Protein 3LSG (pdb70)

Radius of gyration: 26.36 Å; Cα contacts (8 Å, |Δi|>4): 538; chains: 5; bounding box: 76×66×65 Å

InterPro domains:
  IPR001789 Signal transduction response regulator, receiver domain [PF00072] (5-115)
  IPR001789 Signal transduction response regulator, receiver domain [PS50110] (3-120)
  IPR001789 Signal transduction response regulator, receiver domain [SM00448] (2-116)
  IPR009057 Homedomain-like superfamily [SSF46689] (206-254)
  IPR011006 CheY-like superfamily [SSF52172] (1-132)
  IPR018060 AraC-like, DNA binding HTH domain [PF12833] (175-253)
  IPR018060 AraC-like, DNA binding HTH domain [PS01124] (155-254)
  IPR018060 AraC-like, DNA binding HTH domain [SM00342] (169-252)
  IPR020449 Transcription regulator HTH, AraC- type, HTH domain [PR00032] (221-236)
  IPR020449 Transcription regulator HTH, AraC- type, HTH domain [PR00032] (236-252)
  IPR051552 Hexose Phosphate Transport Regulator [PTHR42713] (1-166)

Solvent-accessible surface area: 26221 Å² total

Foldseek 3Di:
DVVLVVLVVCLVVPQLALPDDLCVSCVVVVHDSVVCQCCCVVVVDGPVVVSLVVLVQLLVCLAPHPDDLCRSCNRRRHNDSVVVQVSVCVVVVDGSVVSND/DVVVVVLVVVLVVDLQALPDDLCNSCVVVVHHSVVCQVCCVVVVDGPVVVSLVVLVQLLVPLAPHPDDQQVSCNRRRHDGSVVVQVSVCVVPVDGSVVSND/DVLVVVVVVLVVPQLALPDDLCVVCVVVVHHSVVSQVCCVVVVDGPVVVSVVQLVQLLVCLQPHPDDQQRSCNRRNHPGSVCVQVVCCVVVVDGSVRSND/DVVLVVLVVVLVVPLLALPDDLCVSCVVVVHDSVVCQVCCVSVVDGPVVVSLVVLVQLVVCVPPHDDDQQRSCNRRRHPGSVVVVVVVVVVVD/DVVVVVLVVVLVVPQLALPDDLVNSQVVVVHDSVVVQCCCVVVVDGPVVVSLVQLVQLVVCVVPHPDDLVRSCNRRRHDDSVVVVVSVCVVPPDD

CATH classification: 1.10.10.60 (+1 more: 1.10.10.60)

Nearest PDB structures (foldseek):
  3lsg-assembly2_D  TM=1.011E+00  e=1.459E-13  Fusobacterium nucleatum subsp. nucleatum
  3lsg-assembly1_A  TM=9.897E-01  e=1.342E-12  Fusobacterium nucleatum subsp. nucleatum
  3lsg-assembly3_E  TM=9.883E-01  e=1.924E-12  Fusobacterium nucleatum subsp. nucleatum
  3mkl-assembly1_A  TM=8.148E-01  e=8.053E-04  Escherichia coli K-12
  3mkl-assembly2_B  TM=8.348E-01  e=9.641E-04  Escherichia coli K-12

Organism: Fusobacterium nucleatum subsp. nucleatum (strain ATCC 25586 / DSM 15643 / BCRC 10681 / CIP 101130 / JCM 8532 / KCTC 2640 / LMG 13131 / VPI 4355) (NCBI:txid190304)

Structure (mmCIF, N/CA/C/O backbone):
data_3LSG
#
_entry.id   3LSG
#
_cell.length_a   66.224
_cell.length_b   66.224
_cell.length_c   245.401
_cell.angle_alpha   90.00
_cell.angle_beta   90.00
_cell.angle_gamma   120.00
#
_symmetry.space_group_name_H-M   'P 31 2 1'
#
loop_
_entity.id
_entity.type
_entity.pdbx_description
1 polymer 'Two-component response regulator yesN'
2 non-polymer 'PHOSPHATE ION'
3 water water
#
loop_
_atom_site.group_PDB
_atom_site.id
_atom_site.type_symbol
_atom_site.label_atom_id
_atom_site.label_alt_id
_atom_site.label_comp_id
_atom_site.label_asym_id
_atom_site.label_entity_id
_atom_site.label_seq_id
_atom_site.pdbx_PDB_ins_code
_atom_site.Cartn_x
_atom_site.Cartn_y
_atom_site.Cartn_z
_atom_site.occupancy
_atom_site.B_iso_or_equiv
_atom_site.auth_seq_id
_atom_site.auth_comp_id
_atom_site.auth_asym_id
_atom_site.auth_atom_id
_atom_site.pdbx_PDB_model_num
ATOM 1 N N . SER A 1 1 ? 1.156 47.197 -16.938 1.00 103.60 151 SER A N 1
ATOM 2 C CA . SER A 1 1 ? 0.592 48.293 -16.158 1.00 100.05 151 SER A CA 1
ATOM 3 C C . SER A 1 1 ? 1.578 48.782 -15.108 1.00 99.16 151 SER A C 1
ATOM 4 O O . SER A 1 1 ? 1.945 48.034 -14.195 1.00 101.47 151 SER A O 1
ATOM 7 N N . ASN A 1 2 ? 2.004 50.034 -15.239 1.00 92.70 152 ASN A N 1
ATOM 8 C CA . ASN A 1 2 ? 2.866 50.647 -14.240 1.00 84.02 152 ASN A CA 1
ATOM 9 C C . ASN A 1 2 ? 2.153 50.844 -12.903 1.00 71.84 152 ASN A C 1
ATOM 10 O O . ASN A 1 2 ? 2.752 50.664 -11.839 1.00 74.16 152 ASN A O 1
ATOM 15 N N . ALA A 1 3 ? 0.875 51.213 -12.952 1.00 55.44 153 ALA A N 1
ATOM 16 C CA . ALA A 1 3 ? 0.136 51.463 -11.723 1.00 46.19 153 ALA A CA 1
ATOM 17 C C . ALA A 1 3 ? -0.114 50.161 -10.959 1.00 43.90 153 ALA A C 1
ATOM 18 O O . ALA A 1 3 ? -0.178 50.149 -9.728 1.00 45.72 153 ALA A O 1
ATOM 20 N N . LYS A 1 4 ? -0.242 49.061 -11.691 1.00 42.83 154 LYS A N 1
ATOM 21 C CA . LYS A 1 4 ? -0.387 47.761 -11.051 1.00 45.79 154 LYS A CA 1
ATOM 22 C C . LYS A 1 4 ? 0.920 47.372 -10.359 1.00 41.42 154 LYS A C 1
ATOM 23 O O . LYS A 1 4 ? 0.911 46.813 -9.267 1.00 38.21 154 LYS A O 1
ATOM 29 N N . GLU A 1 5 ? 2.046 47.695 -10.989 1.00 43.70 155 GLU A N 1
ATOM 30 C CA . GLU A 1 5 ? 3.351 47.335 -10.447 1.00 45.40 155 GLU A CA 1
ATOM 31 C C . GLU A 1 5 ? 3.719 48.202 -9.242 1.00 42.26 155 GLU A C 1
ATOM 32 O O . GLU A 1 5 ? 4.377 47.743 -8.304 1.00 37.14 155 GLU A O 1
ATOM 38 N N . LEU A 1 6 ? 3.276 49.454 -9.263 1.00 42.89 156 LEU A N 1
ATOM 39 C CA . LEU A 1 6 ? 3.416 50.333 -8.112 1.00 39.39 156 LEU A CA 1
ATOM 40 C C . LEU A 1 6 ? 2.700 49.732 -6.907 1.00 34.57 156 LEU A C 1
ATOM 41 O O . LEU A 1 6 ? 3.268 49.635 -5.816 1.00 39.63 156 LEU A O 1
ATOM 46 N N . ILE A 1 7 ? 1.442 49.350 -7.109 1.00 36.92 157 ILE A N 1
ATOM 47 C CA . ILE A 1 7 ? 0.640 48.708 -6.069 1.00 28.55 157 ILE A CA 1
ATOM 48 C C . ILE A 1 7 ? 1.287 47.418 -5.574 1.00 28.88 157 ILE A C 1
ATOM 49 O O . ILE A 1 7 ? 1.342 47.161 -4.373 1.00 33.81 157 ILE A O 1
ATOM 54 N N . GLN A 1 8 ? 1.782 46.609 -6.500 1.00 28.57 158 GLN A N 1
ATOM 55 C CA . GLN A 1 8 ? 2.488 45.382 -6.133 1.00 29.22 158 GLN A CA 1
ATOM 56 C C . GLN A 1 8 ? 3.680 45.650 -5.240 1.00 28.64 158 GLN A C 1
ATOM 57 O O . GLN A 1 8 ? 3.898 44.943 -4.260 1.00 27.79 158 GLN A O 1
ATOM 63 N N . ASN A 1 9 ? 4.447 46.684 -5.575 1.00 33.55 159 ASN A N 1
ATOM 64 C CA . ASN A 1 9 ? 5.654 47.015 -4.825 1.00 31.43 159 ASN A CA 1
ATOM 65 C C . ASN A 1 9 ? 5.351 47.482 -3.412 1.00 31.54 159 ASN A C 1
ATOM 66 O O . ASN A 1 9 ? 6.021 47.094 -2.462 1.00 35.47 159 ASN A O 1
ATOM 71 N N . ILE A 1 10 ? 4.358 48.350 -3.284 1.00 32.14 160 ILE A N 1
ATOM 72 C CA . ILE A 1 10 ? 3.970 48.847 -1.977 1.00 29.74 160 ILE A CA 1
ATOM 73 C C . ILE A 1 10 ? 3.573 47.673 -1.099 1.00 28.11 160 ILE A C 1
ATOM 74 O O . ILE A 1 10 ? 3.988 47.576 0.056 1.00 32.02 160 ILE A O 1
ATOM 79 N N . ILE A 1 11 ? 2.760 46.778 -1.644 1.00 23.58 161 ILE A N 1
ATOM 80 C CA . ILE A 1 11 ? 2.311 45.636 -0.864 1.00 22.28 161 ILE A CA 1
ATOM 81 C C . ILE A 1 11 ? 3.480 44.708 -0.491 1.00 22.85 161 ILE A C 1
ATOM 82 O O . ILE A 1 11 ? 3.538 44.196 0.621 1.00 28.22 161 ILE A O 1
ATOM 87 N N . GLU A 1 12 ? 4.425 44.523 -1.406 1.00 30.80 162 GLU A N 1
ATOM 88 C CA . GLU A 1 12 ? 5.573 43.668 -1.121 1.00 34.51 162 GLU A CA 1
ATOM 89 C C . GLU A 1 12 ? 6.406 44.224 0.036 1.00 38.36 162 GLU A C 1
ATOM 90 O O . GLU A 1 12 ? 6.939 43.478 0.873 1.00 30.32 162 GLU A O 1
ATOM 96 N N . GLU A 1 13 ? 6.501 45.546 0.079 1.00 31.68 163 GLU A N 1
ATOM 97 C CA . GLU A 1 13 ? 7.269 46.240 1.094 1.00 37.78 163 GLU A CA 1
ATOM 98 C C . GLU A 1 13 ? 6.506 46.273 2.411 1.00 38.92 163 GLU A C 1
ATOM 99 O O . GLU A 1 13 ? 7.104 46.287 3.484 1.00 46.31 163 GLU A O 1
ATOM 105 N N . SER A 1 14 ? 5.179 46.254 2.331 1.00 29.39 164 SER A N 1
ATOM 106 C CA . SER A 1 14 ? 4.363 46.595 3.491 1.00 28.36 164 SER A CA 1
ATOM 107 C C . SER A 1 14 ? 3.632 45.445 4.165 1.00 23.73 164 SER A C 1
ATOM 108 O O . SER A 1 14 ? 3.115 45.610 5.281 1.00 22.67 164 SER A O 1
ATOM 111 N N . TYR A 1 15 ? 3.556 44.287 3.515 1.00 26.04 165 TYR A N 1
ATOM 112 C CA . TYR A 1 15 ? 2.657 43.241 4.026 1.00 25.15 165 TYR A CA 1
ATOM 113 C C . TYR A 1 15 ? 3.072 42.702 5.391 1.00 24.71 165 TYR A C 1
ATOM 114 O O . TYR A 1 15 ? 2.244 42.169 6.120 1.00 31.39 165 TYR A O 1
ATOM 123 N N . THR A 1 16 ? 4.341 42.859 5.753 1.00 17.82 166 THR A N 1
ATOM 124 C CA . THR A 1 16 ? 4.808 42.396 7.065 1.00 28.32 166 THR A CA 1
ATOM 125 C C . THR A 1 16 ? 4.411 43.360 8.183 1.00 31.26 166 THR A C 1
ATOM 126 O O . THR A 1 16 ? 4.638 43.076 9.360 1.00 31.06 166 THR A O 1
ATOM 130 N N . ASP A 1 17 ? 3.838 44.505 7.810 1.00 29.20 167 ASP A N 1
ATOM 131 C CA . ASP A 1 17 ? 3.369 45.508 8.777 1.00 27.60 167 ASP A CA 1
ATOM 132 C C . ASP A 1 17 ? 1.921 45.229 9.175 1.00 29.41 167 ASP A C 1
ATOM 133 O O . ASP A 1 17 ? 1.016 45.285 8.345 1.00 29.77 167 ASP A O 1
ATOM 138 N N . SER A 1 18 ? 1.705 44.924 10.448 1.00 27.54 168 SER A N 1
ATOM 139 C CA . SER A 1 18 ? 0.379 44.573 10.918 1.00 30.44 168 SER A CA 1
ATOM 140 C C . SER A 1 18 ? -0.579 45.754 10.815 1.00 32.78 168 SER A C 1
ATOM 141 O O . SER A 1 18 ? -1.785 45.559 10.869 1.00 31.59 168 SER A O 1
ATOM 144 N N . GLN A 1 19 ? -0.048 46.972 10.671 1.00 26.02 169 GLN A N 1
ATOM 145 C CA . GLN A 1 19 ? -0.907 48.157 10.558 1.00 33.78 169 GLN A CA 1
ATOM 146 C C . GLN A 1 19 ? -1.242 48.524 9.094 1.00 33.42 169 GLN A C 1
ATOM 147 O O . GLN A 1 19 ? -1.942 49.497 8.839 1.00 29.76 169 GLN A O 1
ATOM 153 N N . PHE A 1 20 ? -0.752 47.730 8.145 1.00 29.40 170 PHE A N 1
ATOM 154 C CA . PHE A 1 20 ? -0.981 47.973 6.723 1.00 30.15 170 PHE A CA 1
ATOM 155 C C . PHE A 1 20 ? -2.375 47.516 6.302 1.00 30.67 170 PHE A C 1
ATOM 156 O O . PHE A 1 20 ? -2.696 46.346 6.414 1.00 31.73 170 PHE A O 1
ATOM 164 N N . THR A 1 21 ? -3.196 48.462 5.837 1.00 25.82 171 THR A N 1
ATOM 165 C CA . THR A 1 21 ? -4.580 48.213 5.475 1.00 24.66 171 THR A CA 1
ATOM 166 C C . THR A 1 21 ? -4.898 48.840 4.120 1.00 25.50 171 THR A C 1
ATOM 167 O O . THR A 1 21 ? -4.057 49.505 3.507 1.00 23.30 171 THR A O 1
ATOM 171 N N . LEU A 1 22 ? -6.127 48.626 3.666 1.00 18.68 172 LEU A N 1
ATOM 172 C CA . LEU A 1 22 ? -6.620 49.236 2.432 1.00 20.71 172 LEU A CA 1
ATOM 173 C C . LEU A 1 22 ? -6.463 50.751 2.493 1.00 22.15 172 LEU A C 1
ATOM 174 O O . LEU A 1 22 ? -6.033 51.372 1.525 1.00 19.33 172 LEU A O 1
ATOM 179 N N . SER A 1 23 ? -6.782 51.328 3.649 1.00 23.39 173 SER A N 1
ATOM 180 C CA . SER A 1 23 ? -6.703 52.778 3.858 1.00 25.82 173 SER A CA 1
ATOM 181 C C . SER A 1 23 ? -5.276 53.350 3.785 1.00 23.61 173 SER A C 1
ATOM 182 O O . SER A 1 23 ? -5.056 54.457 3.284 1.00 23.52 173 SER A O 1
ATOM 185 N N . VAL A 1 24 ? -4.309 52.597 4.289 1.00 22.13 174 VAL A N 1
ATOM 186 C CA . VAL A 1 24 ? -2.912 53.008 4.212 1.00 23.07 174 VAL A CA 1
ATOM 187 C C . VAL A 1 24 ? -2.475 52.997 2.746 1.00 20.88 174 VAL A C 1
ATOM 188 O O . VAL A 1 24 ? -1.828 53.934 2.272 1.00 21.59 174 VAL A O 1
ATOM 192 N N . LEU A 1 25 ? -2.836 51.939 2.020 1.00 19.44 175 LEU A N 1
ATOM 193 C CA . LEU A 1 25 ? -2.530 51.880 0.591 1.00 23.46 175 LEU A CA 1
ATOM 194 C C . LEU A 1 25 ? -3.183 53.035 -0.179 1.00 25.74 175 LEU A C 1
ATOM 195 O O . LEU A 1 25 ? -2.546 53.716 -0.983 1.00 22.81 175 LEU A O 1
ATOM 200 N N . SER A 1 26 ? -4.459 53.265 0.070 1.00 19.62 176 SER A N 1
ATOM 201 C CA . SER A 1 26 ? -5.177 54.245 -0.729 1.00 21.05 176 SER A CA 1
ATOM 202 C C . SER A 1 26 ? -4.554 55.627 -0.512 1.00 25.54 176 SER A C 1
ATOM 203 O O . SER A 1 26 ? -4.397 56.413 -1.455 1.00 22.89 176 SER A O 1
ATOM 206 N N . GLU A 1 27 ? -4.155 55.898 0.725 1.00 25.40 177 GLU A N 1
ATOM 207 C CA . GLU A 1 27 ? -3.521 57.171 1.082 1.00 27.26 177 GLU A CA 1
ATOM 208 C C . GLU A 1 27 ? -2.195 57.329 0.352 1.00 30.31 177 GLU A C 1
ATOM 209 O O . GLU A 1 27 ? -1.847 58.415 -0.111 1.00 27.17 177 GLU A O 1
ATOM 215 N N . LYS A 1 28 ? -1.460 56.230 0.233 1.00 26.89 178 LYS A N 1
ATOM 216 C CA . LYS A 1 28 ? -0.201 56.252 -0.493 1.00 30.32 178 LYS A CA 1
ATOM 217 C C . LYS A 1 28 ? -0.430 56.543 -1.967 1.00 27.16 178 LYS A C 1
ATOM 218 O O . LYS A 1 28 ? 0.443 57.064 -2.641 1.00 31.02 178 LYS A O 1
ATOM 224 N N . LEU A 1 29 ? -1.596 56.176 -2.478 1.00 28.99 179 LEU A N 1
ATOM 225 C CA . LEU A 1 29 ? -1.867 56.341 -3.905 1.00 29.07 179 LEU A CA 1
ATOM 226 C C . LEU A 1 29 ? -2.675 57.592 -4.213 1.00 27.93 179 LEU A C 1
ATOM 227 O O . LEU A 1 29 ? -3.016 57.837 -5.371 1.00 35.20 179 LEU A O 1
ATOM 232 N N . ASP A 1 30 ? -2.978 58.384 -3.187 1.00 27.73 180 ASP A N 1
ATOM 233 C CA . ASP A 1 30 ? -3.833 59.575 -3.342 1.00 25.76 180 ASP A CA 1
ATOM 234 C C . ASP A 1 30 ? -5.257 59.230 -3.794 1.00 26.50 180 ASP A C 1
ATOM 235 O O . ASP A 1 30 ? -5.896 60.000 -4.514 1.00 27.21 180 ASP A O 1
ATOM 240 N N . LEU A 1 31 ? -5.752 58.081 -3.354 1.00 22.10 181 LEU A N 1
ATOM 241 C CA . LEU A 1 31 ? -7.093 57.626 -3.728 1.00 23.91 181 LEU A CA 1
ATOM 242 C C . LEU A 1 31 ? -7.955 57.418 -2.490 1.00 19.38 181 LEU A C 1
ATOM 243 O O . LEU A 1 31 ? -7.445 57.215 -1.401 1.00 22.02 181 LEU A O 1
ATOM 248 N N . SER A 1 32 ? -9.266 57.449 -2.661 1.00 26.41 182 SER A N 1
ATOM 249 C CA . SER A 1 32 ? -10.156 56.981 -1.608 1.00 23.80 182 SER A CA 1
ATOM 250 C C . SER A 1 32 ? -10.119 55.447 -1.530 1.00 22.45 182 SER A C 1
ATOM 251 O O . SER A 1 32 ? -9.868 54.767 -2.516 1.00 20.22 182 SER A O 1
ATOM 254 N N . SER A 1 33 ? -10.364 54.907 -0.346 1.00 18.50 183 SER A N 1
ATOM 255 C CA . SER A 1 33 ? -10.461 53.461 -0.168 1.00 25.87 183 SER A CA 1
ATOM 256 C C . SER A 1 33 ? -11.580 52.868 -1.025 1.00 20.95 183 SER A C 1
ATOM 257 O O . SER A 1 33 ? -11.431 51.781 -1.595 1.00 22.08 183 SER A O 1
ATOM 260 N N . GLY A 1 34 ? -12.692 53.590 -1.094 1.00 18.34 184 GLY A N 1
ATOM 261 C CA . GLY A 1 34 ? -13.830 53.201 -1.908 1.00 20.29 184 GLY A CA 1
ATOM 262 C C . GLY A 1 34 ? -13.478 53.007 -3.368 1.00 24.23 184 GLY A C 1
ATOM 263 O O . GLY A 1 34 ? -13.841 52.002 -3.959 1.00 21.16 184 GLY A O 1
ATOM 264 N N . TYR A 1 35 ? -12.776 53.969 -3.965 1.00 20.54 185 TYR A N 1
ATOM 265 C CA . TYR A 1 35 ? -12.341 53.791 -5.345 1.00 16.49 185 TYR A CA 1
ATOM 266 C C . TYR A 1 35 ? -11.230 52.744 -5.499 1.00 17.21 185 TYR A C 1
ATOM 267 O O . TYR A 1 35 ? -11.261 51.928 -6.424 1.00 21.32 185 TYR A O 1
ATOM 276 N N . LEU A 1 36 ? -10.239 52.759 -4.607 1.00 19.17 186 LEU A N 1
ATOM 277 C CA . LEU A 1 36 ? -9.184 51.751 -4.699 1.00 22.65 186 LEU A CA 1
ATOM 278 C C . LEU A 1 36 ? -9.760 50.336 -4.637 1.00 21.37 186 LEU A C 1
ATOM 279 O O . LEU A 1 36 ? -9.337 49.449 -5.373 1.00 22.70 186 LEU A O 1
ATOM 284 N N . SER A 1 37 ? -10.731 50.118 -3.762 1.00 20.47 187 SER A N 1
ATOM 285 C CA . SER A 1 37 ? -11.299 48.775 -3.630 1.00 23.42 187 SER A CA 1
ATOM 286 C C . SER A 1 37 ? -11.782 48.245 -4.976 1.00 20.34 187 SER A C 1
ATOM 287 O O . SER A 1 37 ? -11.484 47.112 -5.353 1.00 18.29 187 SER A O 1
ATOM 290 N N . ILE A 1 38 ? -12.543 49.077 -5.680 1.00 25.92 188 ILE A N 1
ATOM 291 C CA . ILE A 1 38 ? -13.044 48.766 -7.024 1.00 27.35 188 ILE A CA 1
ATOM 292 C C . ILE A 1 38 ? -11.925 48.627 -8.059 1.00 25.86 188 ILE A C 1
ATOM 293 O O . ILE A 1 38 ? -11.905 47.693 -8.855 1.00 25.26 188 ILE A O 1
ATOM 306 N N . PHE A 1 40 ? -8.708 48.065 -7.558 1.00 19.97 190 PHE A N 1
ATOM 307 C CA . PHE A 1 40 ? -7.846 46.932 -7.238 1.00 26.10 190 PHE A CA 1
ATOM 308 C C . PHE A 1 40 ? -8.452 45.648 -7.778 1.00 25.54 190 PHE A C 1
ATOM 309 O O . PHE A 1 40 ? -7.785 44.883 -8.470 1.00 25.21 190 PHE A O 1
ATOM 317 N N . LYS A 1 41 ? -9.714 45.414 -7.444 1.00 24.53 191 LYS A N 1
ATOM 318 C CA . LYS A 1 41 ? -10.407 44.201 -7.852 1.00 28.27 191 LYS A CA 1
ATOM 319 C C . LYS A 1 41 ? -10.491 44.122 -9.372 1.00 36.01 191 LYS A C 1
ATOM 320 O O . LYS A 1 41 ? -10.403 43.041 -9.954 1.00 36.19 191 LYS A O 1
ATOM 326 N N . LYS A 1 42 ? -10.655 45.269 -10.018 1.00 30.19 192 LYS A N 1
ATOM 327 C CA . LYS A 1 42 ? -10.627 45.290 -11.474 1.00 41.04 192 LYS A CA 1
ATOM 328 C C . LYS A 1 42 ? -9.269 44.818 -11.996 1.00 40.10 192 LYS A C 1
ATOM 329 O O . LYS A 1 42 ? -9.201 43.933 -12.844 1.00 40.66 192 LYS A O 1
ATOM 335 N N . ASN A 1 43 ? -8.191 45.384 -11.462 1.00 37.93 193 ASN A N 1
ATOM 336 C CA . ASN A 1 43 ? -6.842 45.097 -11.959 1.00 39.55 193 ASN A CA 1
ATOM 337 C C . ASN A 1 43 ? -6.223 43.744 -11.582 1.00 36.31 193 ASN A C 1
ATOM 338 O O . ASN A 1 43 ? -5.482 43.161 -12.365 1.00 41.33 193 ASN A O 1
ATOM 343 N N . PHE A 1 44 ? -6.509 43.269 -10.378 1.00 33.45 194 PHE A N 1
ATOM 344 C CA . PHE A 1 44 ? -5.882 42.063 -9.854 1.00 33.71 194 PHE A CA 1
ATOM 345 C C . PHE A 1 44 ? -6.815 40.855 -9.898 1.00 34.42 194 PHE A C 1
ATOM 346 O O . PHE A 1 44 ? -6.368 39.711 -9.783 1.00 32.91 194 PHE A O 1
ATOM 354 N N . GLY A 1 45 ? -8.109 41.117 -10.035 1.00 33.56 195 GLY A N 1
ATOM 355 C CA . GLY A 1 45 ? -9.089 40.057 -10.161 1.00 36.58 195 GLY A CA 1
ATOM 356 C C . GLY A 1 45 ? -9.660 39.552 -8.850 1.00 35.79 195 GLY A C 1
ATOM 357 O O . GLY A 1 45 ? -10.621 38.784 -8.840 1.00 38.27 195 GLY A O 1
ATOM 358 N N . ILE A 1 46 ? -9.065 39.972 -7.742 1.00 30.15 196 ILE A N 1
ATOM 359 C CA . ILE A 1 46 ? -9.547 39.597 -6.426 1.00 26.79 196 ILE A CA 1
ATOM 360 C C . ILE A 1 46 ? -9.436 40.837 -5.558 1.00 26.16 196 ILE A C 1
ATOM 361 O O . ILE A 1 46 ? -8.712 41.760 -5.905 1.00 28.66 196 ILE A O 1
ATOM 366 N N . PRO A 1 47 ? -10.162 40.862 -4.436 1.00 23.88 197 PRO A N 1
ATOM 367 C CA . PRO A 1 47 ? -10.176 42.005 -3.516 1.00 22.30 197 PRO A CA 1
ATOM 368 C C . PRO A 1 47 ? -8.801 42.275 -2.910 1.00 23.50 197 PRO A C 1
ATOM 369 O O . PRO A 1 47 ? -8.016 41.340 -2.719 1.00 22.66 197 PRO A O 1
ATOM 373 N N . PHE A 1 48 ? -8.518 43.539 -2.602 1.00 19.14 198 PHE A N 1
ATOM 374 C CA . PHE A 1 48 ? -7.251 43.884 -1.954 1.00 21.03 198 PHE A CA 1
ATOM 375 C C . PHE A 1 48 ? -6.965 43.015 -0.727 1.00 20.50 198 PHE A C 1
ATOM 376 O O . PHE A 1 48 ? -5.856 42.517 -0.563 1.00 20.89 198 PHE A O 1
ATOM 384 N N . GLN A 1 49 ? -7.969 42.830 0.130 1.00 19.56 199 GLN A N 1
ATOM 385 C CA . GLN A 1 49 ? -7.780 42.063 1.360 1.00 21.20 199 GLN A CA 1
ATOM 386 C C . GLN A 1 49 ? -7.340 40.613 1.100 1.00 21.10 199 GLN A C 1
ATOM 387 O O . GLN A 1 49 ? -6.555 40.058 1.860 1.00 20.90 199 GLN A O 1
ATOM 393 N N . ASP A 1 50 ? -7.881 39.995 0.051 1.00 20.76 200 ASP A N 1
ATOM 394 C CA . ASP A 1 50 ? -7.546 38.613 -0.296 1.00 21.37 200 ASP A CA 1
ATOM 395 C C . ASP A 1 50 ? -6.123 38.547 -0.852 1.00 23.57 200 ASP A C 1
ATOM 396 O O . ASP A 1 50 ? -5.389 37.601 -0.604 1.00 20.38 200 ASP A O 1
ATOM 401 N N . TYR A 1 51 ? -5.753 39.551 -1.642 1.00 20.76 201 TYR A N 1
ATOM 402 C CA . TYR A 1 51 ? -4.404 39.615 -2.181 1.00 18.37 201 TYR A CA 1
ATOM 403 C C . TYR A 1 51 ? -3.406 39.789 -1.038 1.00 19.28 201 TYR A C 1
ATOM 404 O O . TYR A 1 51 ? -2.342 39.166 -1.017 1.00 22.38 201 TYR A O 1
ATOM 413 N N . LEU A 1 52 ? -3.748 40.644 -0.084 1.00 19.86 202 LEU A N 1
ATOM 414 C CA . LEU A 1 52 ? -2.853 40.885 1.037 1.00 21.31 202 LEU A CA 1
ATOM 415 C C . LEU A 1 52 ? -2.720 39.604 1.874 1.00 18.30 202 LEU A C 1
ATOM 416 O O . LEU A 1 52 ? -1.623 39.209 2.245 1.00 21.67 202 LEU A O 1
ATOM 421 N N . LEU A 1 53 ? -3.847 38.957 2.143 1.00 15.73 203 LEU A N 1
ATOM 422 C CA . LEU A 1 53 ? -3.844 37.692 2.863 1.00 14.59 203 LEU A CA 1
ATOM 423 C C . LEU A 1 53 ? -2.963 36.659 2.148 1.00 17.15 203 LEU A C 1
ATOM 424 O O . LEU A 1 53 ? -2.131 36.005 2.765 1.00 17.36 203 LEU A O 1
ATOM 429 N N . GLN A 1 54 ? -3.110 36.553 0.833 1.00 19.89 204 GLN A N 1
ATOM 430 C CA . GLN A 1 54 ? -2.299 35.594 0.078 1.00 23.10 204 GLN A CA 1
ATOM 431 C C . GLN A 1 54 ? -0.792 35.838 0.208 1.00 22.47 204 GLN A C 1
ATOM 432 O O . GLN A 1 54 ? -0.028 34.900 0.368 1.00 21.04 204 GLN A O 1
ATOM 438 N N . LYS A 1 55 ? -0.360 37.094 0.138 1.00 21.96 205 LYS A N 1
ATOM 439 C CA . LYS A 1 55 ? 1.062 37.383 0.314 1.00 26.21 205 LYS A CA 1
ATOM 440 C C . LYS A 1 55 ? 1.566 36.930 1.690 1.00 23.73 205 LYS A C 1
ATOM 441 O O . LYS A 1 55 ? 2.656 36.370 1.816 1.00 20.56 205 LYS A O 1
ATOM 447 N N . ARG A 1 56 ? 0.773 37.185 2.719 1.00 22.44 206 ARG A N 1
ATOM 448 C CA . ARG A 1 56 ? 1.127 36.788 4.073 1.00 20.05 206 ARG A CA 1
ATOM 449 C C . ARG A 1 56 ? 1.150 35.263 4.283 1.00 16.47 206 ARG A C 1
ATOM 450 O O . ARG A 1 56 ? 2.048 34.748 4.948 1.00 16.06 206 ARG A O 1
ATOM 466 N N . GLU A 1 58 ? 1.618 32.970 1.900 1.00 18.86 208 GLU A N 1
ATOM 467 C CA . GLU A 1 58 ? 2.732 32.435 1.144 1.00 20.16 208 GLU A CA 1
ATOM 468 C C . GLU A 1 58 ? 4.043 32.610 1.905 1.00 23.98 208 GLU A C 1
ATOM 469 O O . GLU A 1 58 ? 4.864 31.701 1.929 1.00 23.92 208 GLU A O 1
ATOM 475 N N . LYS A 1 59 ? 4.219 33.756 2.559 1.00 19.73 209 LYS A N 1
ATOM 476 C CA . LYS A 1 59 ? 5.402 33.975 3.383 1.00 18.34 209 LYS A CA 1
ATOM 477 C C . LYS A 1 59 ? 5.366 33.053 4.613 1.00 16.31 209 LYS A C 1
ATOM 478 O O . LYS A 1 59 ? 6.383 32.510 5.010 1.00 21.07 209 LYS A O 1
ATOM 484 N N . ALA A 1 60 ? 4.184 32.843 5.186 1.00 18.62 210 ALA A N 1
ATOM 485 C CA . ALA A 1 60 ? 4.060 31.959 6.338 1.00 19.96 210 ALA A CA 1
ATOM 486 C C . ALA A 1 60 ? 4.501 30.554 5.945 1.00 22.93 210 ALA A C 1
ATOM 487 O O . ALA A 1 60 ? 5.265 29.901 6.659 1.00 21.38 210 ALA A O 1
ATOM 489 N N . LYS A 1 61 ? 4.017 30.100 4.793 1.00 24.69 211 LYS A N 1
ATOM 490 C CA . LYS A 1 61 ? 4.416 28.811 4.239 1.00 21.76 211 LYS A CA 1
ATOM 491 C C . LYS A 1 61 ? 5.934 28.694 4.147 1.00 19.59 211 LYS A C 1
ATOM 492 O O . LYS A 1 61 ? 6.528 27.718 4.596 1.00 21.00 211 LYS A O 1
ATOM 498 N N . LEU A 1 62 ? 6.558 29.707 3.567 1.00 23.24 212 LEU A N 1
ATOM 499 C CA . LEU A 1 62 ? 8.003 29.727 3.396 1.00 25.45 212 LEU A CA 1
ATOM 500 C C . LEU A 1 62 ? 8.727 29.578 4.739 1.00 24.63 212 LEU A C 1
ATOM 501 O O . LEU A 1 62 ? 9.621 28.746 4.888 1.00 24.70 212 LEU A O 1
ATOM 506 N N . LEU A 1 63 ? 8.333 30.370 5.721 1.00 17.06 213 LEU A N 1
ATOM 507 C CA . LEU A 1 63 ? 8.976 30.311 7.032 1.00 24.30 213 LEU A CA 1
ATOM 508 C C . LEU A 1 63 ? 8.766 28.970 7.745 1.00 23.51 213 LEU A C 1
ATOM 509 O O . LEU A 1 63 ? 9.681 28.438 8.384 1.00 22.93 213 LEU A O 1
ATOM 514 N N . LEU A 1 64 ? 7.557 28.428 7.654 1.00 22.10 214 LEU A N 1
ATOM 515 C CA . LEU A 1 64 ? 7.281 27.124 8.250 1.00 23.58 214 LEU A CA 1
ATOM 516 C C . LEU A 1 64 ? 8.191 26.023 7.711 1.00 23.32 214 LEU A C 1
ATOM 517 O O . LEU A 1 64 ? 8.640 25.175 8.459 1.00 25.10 214 LEU A O 1
ATOM 522 N N . LEU A 1 65 ? 8.460 26.051 6.413 1.00 23.93 215 LEU A N 1
ATOM 523 C CA . LEU A 1 65 ? 9.229 24.994 5.768 1.00 26.96 215 LEU A CA 1
ATOM 524 C C . LEU A 1 65 ? 10.734 25.216 5.848 1.00 30.80 215 LEU A C 1
ATOM 525 O O . LEU A 1 65 ? 11.510 24.273 5.700 1.00 33.43 215 LEU A O 1
ATOM 530 N N . THR A 1 66 ? 11.158 26.452 6.090 1.00 25.97 216 THR A N 1
ATOM 531 C CA . THR A 1 66 ? 12.584 26.748 6.026 1.00 24.61 216 THR A CA 1
ATOM 532 C C . THR A 1 66 ? 13.200 27.122 7.370 1.00 28.80 216 THR A C 1
ATOM 533 O O . THR A 1 66 ? 14.416 27.266 7.470 1.00 32.11 216 THR A O 1
ATOM 537 N N . THR A 1 67 ? 12.371 27.281 8.397 1.00 27.43 217 THR A N 1
ATOM 538 C CA . THR A 1 67 ? 12.876 27.676 9.711 1.00 29.91 217 THR A CA 1
ATOM 539 C C . THR A 1 67 ? 12.267 26.851 10.833 1.00 30.13 217 THR A C 1
ATOM 540 O O . THR A 1 67 ? 11.386 26.020 10.605 1.00 27.79 217 THR A O 1
ATOM 544 N N . GLU A 1 68 ? 12.734 27.117 12.051 1.00 23.05 218 GLU A N 1
ATOM 545 C CA . GLU A 1 68 ? 12.203 26.499 13.262 1.00 32.37 218 GLU A CA 1
ATOM 546 C C . GLU A 1 68 ? 11.443 27.523 14.101 1.00 29.14 218 GLU A C 1
ATOM 547 O O . GLU A 1 68 ? 11.148 27.286 15.273 1.00 26.59 218 GLU A O 1
ATOM 553 N N . LEU A 1 69 ? 11.121 28.659 13.491 1.00 28.46 219 LEU A N 1
ATOM 554 C CA . LEU A 1 69 ? 10.343 29.696 14.165 1.00 28.51 219 LEU A CA 1
ATOM 555 C C . LEU A 1 69 ? 9.027 29.162 14.738 1.00 27.67 219 LEU A C 1
ATOM 556 O O . LEU A 1 69 ? 8.352 28.348 14.107 1.00 21.13 219 LEU A O 1
ATOM 561 N N . LYS A 1 70 ? 8.660 29.640 15.926 1.00 26.36 220 LYS A N 1
ATOM 562 C CA . LYS A 1 70 ? 7.354 29.338 16.522 1.00 19.89 220 LYS A CA 1
ATOM 563 C C . LYS A 1 70 ? 6.236 30.092 15.800 1.00 25.49 220 LYS A C 1
ATOM 564 O O . LYS A 1 70 ? 6.482 31.087 15.106 1.00 23.68 220 LYS A O 1
ATOM 570 N N . ASN A 1 71 ? 5.003 29.621 15.958 1.00 19.33 221 ASN A N 1
ATOM 571 C CA . ASN A 1 71 ? 3.860 30.292 15.333 1.00 18.21 221 ASN A CA 1
ATOM 572 C C . ASN A 1 71 ? 3.781 31.767 15.702 1.00 18.04 221 ASN A C 1
ATOM 573 O O . ASN A 1 71 ? 3.514 32.590 14.845 1.00 21.79 221 ASN A O 1
ATOM 578 N N . TYR A 1 72 ? 4.013 32.105 16.974 1.00 19.21 222 TYR A N 1
ATOM 579 C CA . TYR A 1 72 ? 3.907 33.501 17.381 1.00 23.95 222 TYR A CA 1
ATOM 580 C C . TYR A 1 72 ? 4.965 34.350 16.672 1.00 22.52 222 TYR A C 1
ATOM 581 O O . TYR A 1 72 ? 4.751 35.538 16.453 1.00 21.89 222 TYR A O 1
ATOM 590 N N . GLU A 1 73 ? 6.081 33.737 16.285 1.00 18.82 223 GLU A N 1
ATOM 591 C CA . GLU A 1 73 ? 7.134 34.467 15.567 1.00 22.00 223 GLU A CA 1
ATOM 592 C C . GLU A 1 73 ? 6.786 34.640 14.095 1.00 24.32 223 GLU A C 1
ATOM 593 O O . GLU A 1 73 ? 6.940 35.714 13.529 1.00 20.41 223 GLU A O 1
ATOM 599 N N . ILE A 1 74 ? 6.339 33.564 13.473 1.00 22.11 224 ILE A N 1
ATOM 600 C CA . ILE A 1 74 ? 5.881 33.634 12.097 1.00 23.98 224 ILE A CA 1
ATOM 601 C C . ILE A 1 74 ? 4.708 34.602 11.959 1.00 23.90 224 ILE A C 1
ATOM 602 O O . ILE A 1 74 ? 4.692 35.410 11.040 1.00 20.22 224 ILE A O 1
ATOM 607 N N . ALA A 1 75 ? 3.743 34.539 12.875 1.00 21.90 225 ALA A N 1
ATOM 608 C CA . ALA A 1 75 ? 2.615 35.476 12.848 1.00 19.39 225 ALA A CA 1
ATOM 609 C C . ALA A 1 75 ? 3.138 36.906 12.810 1.00 22.00 225 ALA A C 1
ATOM 610 O O . ALA A 1 75 ? 2.737 37.712 11.974 1.00 21.18 225 ALA A O 1
ATOM 612 N N . GLU A 1 76 ? 4.058 37.217 13.711 1.00 28.64 226 GLU A N 1
ATOM 613 C CA . GLU A 1 76 ? 4.615 38.562 13.787 1.00 30.04 226 GLU A CA 1
ATOM 614 C C . GLU A 1 76 ? 5.305 38.953 12.481 1.00 27.32 226 GLU A C 1
ATOM 615 O O . GLU A 1 76 ? 5.194 40.077 12.015 1.00 28.16 226 GLU A O 1
ATOM 621 N N . GLN A 1 77 ? 6.010 38.007 11.886 1.00 22.39 227 GLN A N 1
ATOM 622 C CA . GLN A 1 77 ? 6.795 38.301 10.695 1.00 26.61 227 GLN A CA 1
ATOM 623 C C . GLN A 1 77 ? 5.963 38.416 9.421 1.00 22.07 227 GLN A C 1
ATOM 624 O O . GLN A 1 77 ? 6.462 38.866 8.393 1.00 30.17 227 GLN A O 1
ATOM 630 N N . VAL A 1 78 ? 4.702 38.007 9.476 1.00 20.76 228 VAL A N 1
ATOM 631 C CA . VAL A 1 78 ? 3.838 38.147 8.296 1.00 23.96 228 VAL A CA 1
ATOM 632 C C . VAL A 1 78 ? 2.692 39.119 8.544 1.00 26.42 228 VAL A C 1
ATOM 633 O O . VAL A 1 78 ? 1.682 39.104 7.844 1.00 27.87 228 VAL A O 1
ATOM 637 N N . GLY A 1 79 ? 2.855 39.974 9.549 1.00 25.62 229 GLY A N 1
ATOM 638 C CA . GLY A 1 79 ? 1.909 41.054 9.752 1.00 23.65 229 GLY A CA 1
ATOM 639 C C . GLY A 1 79 ? 0.711 40.766 10.646 1.00 23.91 229 GLY A C 1
ATOM 640 O O . GLY A 1 79 ? -0.262 41.506 10.590 1.00 24.38 229 GLY A O 1
ATOM 641 N N . PHE A 1 80 ? 0.778 39.720 11.471 1.00 19.64 230 PHE A N 1
ATOM 642 C CA . PHE A 1 80 ? -0.318 39.400 12.398 1.00 19.45 230 PHE A CA 1
ATOM 643 C C . PHE A 1 80 ? 0.099 39.669 13.836 1.00 25.54 230 PHE A C 1
ATOM 644 O O . PHE A 1 80 ? 1.074 39.090 14.303 1.00 24.58 230 PHE A O 1
ATOM 652 N N . GLU A 1 81 ? -0.645 40.507 14.557 1.00 20.65 231 GLU A N 1
ATOM 653 C CA . GLU A 1 81 ? -0.309 40.724 15.957 1.00 27.22 231 GLU A CA 1
ATOM 654 C C . GLU A 1 81 ? -0.883 39.629 16.852 1.00 24.97 231 GLU A C 1
ATOM 655 O O . GLU A 1 81 ? -0.414 39.426 17.968 1.00 26.35 231 GLU A O 1
ATOM 661 N N . ASP A 1 82 ? -1.883 38.911 16.346 1.00 21.17 232 ASP A N 1
ATOM 662 C CA . ASP A 1 82 ? -2.528 37.855 17.124 1.00 21.78 232 ASP A CA 1
ATOM 663 C C . ASP A 1 82 ? -2.189 36.478 16.561 1.00 21.09 232 ASP A C 1
ATOM 664 O O . ASP A 1 82 ? -2.681 36.112 15.497 1.00 22.82 232 ASP A O 1
ATOM 669 N N . VAL A 1 83 ? -1.371 35.706 17.281 1.00 17.63 233 VAL A N 1
ATOM 670 C CA . VAL A 1 83 ? -0.968 34.378 16.795 1.00 23.19 233 VAL A CA 1
ATOM 671 C C . VAL A 1 83 ? -2.155 33.431 16.564 1.00 25.26 233 VAL A C 1
ATOM 672 O O . VAL A 1 83 ? -2.132 32.617 15.665 1.00 21.29 233 VAL A O 1
ATOM 676 N N . ASN A 1 84 ? -3.195 33.525 17.382 1.00 23.65 234 ASN A N 1
ATOM 677 C CA . ASN A 1 84 ? -4.329 32.630 17.183 1.00 26.88 234 ASN A CA 1
ATOM 678 C C . ASN A 1 84 ? -5.170 33.009 15.977 1.00 22.83 234 ASN A C 1
ATOM 679 O O . ASN A 1 84 ? -5.698 32.140 15.289 1.00 21.98 234 ASN A O 1
ATOM 684 N N . TYR A 1 85 ? -5.267 34.305 15.706 1.00 17.99 235 TYR A N 1
ATOM 685 C CA . TYR A 1 85 ? -5.952 34.765 14.506 1.00 23.35 235 TYR A CA 1
ATOM 686 C C . TYR A 1 85 ? -5.166 34.328 13.272 1.00 23.56 235 TYR A C 1
ATOM 687 O O . TYR A 1 85 ? -5.735 33.845 12.308 1.00 21.79 235 TYR A O 1
ATOM 696 N N . PHE A 1 86 ? -3.852 34.509 13.309 1.00 19.04 236 PHE A N 1
ATOM 697 C CA . PHE A 1 86 ? -2.968 33.941 12.286 1.00 19.71 236 PHE A CA 1
ATOM 698 C C . PHE A 1 86 ? -3.240 32.453 12.027 1.00 20.64 236 PHE A C 1
ATOM 699 O O . PHE A 1 86 ? -3.375 32.031 10.890 1.00 21.80 236 PHE A O 1
ATOM 707 N N . ILE A 1 87 ? -3.327 31.662 13.088 1.00 21.51 237 ILE A N 1
ATOM 708 C CA . ILE A 1 87 ? -3.588 30.232 12.933 1.00 19.25 237 ILE A CA 1
ATOM 709 C C . ILE A 1 87 ? -4.941 29.971 12.252 1.00 25.23 237 ILE A C 1
ATOM 710 O O . ILE A 1 87 ? -5.043 29.108 11.375 1.00 21.96 237 ILE A O 1
ATOM 715 N N . THR A 1 88 ? -5.972 30.733 12.629 1.00 18.68 238 THR A N 1
ATOM 716 C CA . THR A 1 88 ? -7.281 30.566 12.010 1.00 24.50 238 THR A CA 1
ATOM 717 C C . THR A 1 88 ? -7.285 30.941 10.525 1.00 25.65 238 THR A C 1
ATOM 718 O O . THR A 1 88 ? -7.955 30.279 9.727 1.00 22.16 238 THR A O 1
ATOM 722 N N . LYS A 1 89 ? -6.556 31.992 10.149 1.00 19.97 239 LYS A N 1
ATOM 723 C CA . LYS A 1 89 ? -6.496 32.370 8.736 1.00 19.91 239 LYS A CA 1
ATOM 724 C C . LYS A 1 89 ? -5.717 31.313 7.949 1.00 19.78 239 LYS A C 1
ATOM 725 O O . LYS A 1 89 ? -6.117 30.925 6.856 1.00 16.90 239 LYS A O 1
ATOM 731 N N . PHE A 1 90 ? -4.594 30.857 8.512 1.00 16.97 240 PHE A N 1
ATOM 732 C CA . PHE A 1 90 ? -3.757 29.866 7.862 1.00 19.55 240 PHE A CA 1
ATOM 733 C C . PHE A 1 90 ? -4.567 28.596 7.614 1.00 19.08 240 PHE A C 1
ATOM 734 O O . PHE A 1 90 ? -4.510 28.002 6.532 1.00 21.40 240 PHE A O 1
ATOM 742 N N . LYS A 1 91 ? -5.315 28.173 8.626 1.00 16.54 241 LYS A N 1
ATOM 743 C CA . LYS A 1 91 ? -6.091 26.954 8.508 1.00 21.70 241 LYS A CA 1
ATOM 744 C C . LYS A 1 91 ? -7.198 27.104 7.461 1.00 24.90 241 LYS A C 1
ATOM 745 O O . LYS A 1 91 ? -7.540 26.161 6.771 1.00 23.39 241 LYS A O 1
ATOM 751 N N . LYS A 1 92 ? -7.771 28.287 7.346 1.00 18.85 242 LYS A N 1
ATOM 752 C CA . LYS A 1 92 ? -8.792 28.488 6.315 1.00 19.98 242 LYS A CA 1
ATOM 753 C C . LYS A 1 92 ? -8.148 28.499 4.936 1.00 25.99 242 LYS A C 1
ATOM 754 O O . LYS A 1 92 ? -8.732 28.013 3.961 1.00 25.00 242 LYS A O 1
ATOM 760 N N . TYR A 1 93 ? -6.933 29.038 4.858 1.00 24.35 243 TYR A N 1
ATOM 761 C CA . TYR A 1 93 ? -6.243 29.156 3.574 1.00 22.17 243 TYR A CA 1
ATOM 762 C C . TYR A 1 93 ? -5.666 27.804 3.098 1.00 24.31 243 TYR A C 1
ATOM 763 O O . TYR A 1 93 ? -5.841 27.401 1.934 1.00 20.58 243 TYR A O 1
ATOM 772 N N . TYR A 1 94 ? -5.008 27.086 4.000 1.00 19.78 244 TYR A N 1
ATOM 773 C CA . TYR A 1 94 ? -4.351 25.836 3.615 1.00 22.46 244 TYR A CA 1
ATOM 774 C C . TYR A 1 94 ? -5.114 24.579 4.051 1.00 23.29 244 TYR A C 1
ATOM 775 O O . TYR A 1 94 ? -4.701 23.456 3.746 1.00 22.69 244 TYR A O 1
ATOM 784 N N . GLN A 1 95 ? -6.225 24.777 4.763 1.00 20.08 245 GLN A N 1
ATOM 785 C CA . GLN A 1 95 ? -7.046 23.682 5.272 1.00 19.08 245 GLN A CA 1
ATOM 786 C C . GLN A 1 95 ? -6.407 22.842 6.394 1.00 26.29 245 GLN A C 1
ATOM 787 O O . GLN A 1 95 ? -7.042 21.924 6.909 1.00 24.48 245 GLN A O 1
ATOM 793 N N . ILE A 1 96 ? -5.160 23.149 6.765 1.00 23.58 246 ILE A N 1
ATOM 794 C CA . ILE A 1 96 ? -4.538 22.551 7.958 1.00 21.87 246 ILE A CA 1
ATOM 795 C C . ILE A 1 96 ? -3.824 23.647 8.772 1.00 16.75 246 ILE A C 1
ATOM 796 O O . ILE A 1 96 ? -3.654 24.755 8.286 1.00 19.64 246 ILE A O 1
ATOM 801 N N . THR A 1 97 ? -3.414 23.330 10.001 1.00 19.65 247 THR A N 1
ATOM 802 C CA . THR A 1 97 ? -2.773 24.323 10.866 1.00 20.19 247 THR A CA 1
ATOM 803 C C . THR A 1 97 ? -1.296 24.488 10.504 1.00 17.72 247 THR A C 1
ATOM 804 O O . THR A 1 97 ? -0.726 23.649 9.798 1.00 20.95 247 THR A O 1
ATOM 808 N N . PRO A 1 98 ? -0.671 25.576 10.983 1.00 17.33 248 PRO A N 1
ATOM 809 C CA . PRO A 1 98 ? 0.764 25.754 10.766 1.00 17.74 248 PRO A CA 1
ATOM 810 C C . PRO A 1 98 ? 1.573 24.587 11.306 1.00 21.00 248 PRO A C 1
ATOM 811 O O . PRO A 1 98 ? 2.461 24.102 10.615 1.00 19.87 248 PRO A O 1
ATOM 815 N N . LYS A 1 99 ? 1.255 24.119 12.506 1.00 19.35 249 LYS A N 1
ATOM 816 C CA . LYS A 1 99 ? 1.964 22.966 13.049 1.00 23.50 249 LYS A CA 1
ATOM 817 C C . LYS A 1 99 ? 1.792 21.794 12.107 1.00 23.69 249 LYS A C 1
ATOM 818 O O . LYS A 1 99 ? 2.760 21.106 11.770 1.00 28.99 249 LYS A O 1
ATOM 824 N N . GLN A 1 100 ? 0.556 21.545 11.684 1.00 16.71 250 GLN A N 1
ATOM 825 C CA . GLN A 1 100 ? 0.287 20.362 10.858 1.00 19.87 250 GLN A CA 1
ATOM 826 C C . GLN A 1 100 ? 1.031 20.507 9.532 1.00 20.48 250 GLN A C 1
ATOM 827 O O . GLN A 1 100 ? 1.479 19.525 8.930 1.00 22.96 250 GLN A O 1
ATOM 833 N N . TYR A 1 101 ? 1.179 21.749 9.092 1.00 26.34 251 TYR A N 1
ATOM 834 C CA . TYR A 1 101 ? 1.844 22.021 7.824 1.00 26.39 251 TYR A CA 1
ATOM 835 C C . TYR A 1 101 ? 3.302 21.553 7.859 1.00 23.83 251 TYR A C 1
ATOM 836 O O . TYR A 1 101 ? 3.878 21.202 6.828 1.00 23.15 251 TYR A O 1
ATOM 845 N N . ARG A 1 102 ? 3.889 21.545 9.051 1.00 22.65 252 ARG A N 1
ATOM 846 C CA . ARG A 1 102 ? 5.259 21.068 9.238 1.00 23.92 252 ARG A CA 1
ATOM 847 C C . ARG A 1 102 ? 5.349 19.552 9.396 1.00 27.80 252 ARG A C 1
ATOM 848 O O . ARG A 1 102 ? 6.437 19.000 9.455 1.00 35.43 252 ARG A O 1
ATOM 856 N N . GLU A 1 103 ? 4.214 18.874 9.486 1.00 30.73 253 GLU A N 1
ATOM 857 C CA . GLU A 1 103 ? 4.222 17.434 9.756 1.00 35.45 253 GLU A CA 1
ATOM 858 C C . GLU A 1 103 ? 4.527 16.588 8.517 1.00 43.58 253 GLU A C 1
ATOM 859 O O . GLU A 1 103 ? 4.573 17.097 7.399 1.00 44.88 253 GLU A O 1
ATOM 866 N N . SER B 1 1 ? -16.248 38.301 34.211 1.00 104.19 151 SER B N 1
ATOM 867 C CA . SER B 1 1 ? -15.515 39.108 35.183 1.00 100.64 151 SER B CA 1
ATOM 868 C C . SER B 1 1 ? -15.730 40.597 34.935 1.00 92.45 151 SER B C 1
ATOM 869 O O . SER B 1 1 ? -16.343 40.985 33.934 1.00 91.55 151 SER B O 1
ATOM 872 N N . ASN B 1 2 ? -15.240 41.432 35.849 1.00 79.58 152 ASN B N 1
ATOM 873 C CA . ASN B 1 2 ? -15.193 42.859 35.577 1.00 63.93 152 ASN B CA 1
ATOM 874 C C . ASN B 1 2 ? -14.190 43.090 34.467 1.00 48.37 152 ASN B C 1
ATOM 875 O O . ASN B 1 2 ? -14.253 44.095 33.768 1.00 41.08 152 ASN B O 1
ATOM 880 N N . ALA B 1 3 ? -13.262 42.149 34.318 1.00 42.38 153 ALA B N 1
ATOM 881 C CA . ALA B 1 3 ? -12.247 42.229 33.280 1.00 39.37 153 ALA B CA 1
ATOM 882 C C . ALA B 1 3 ? -12.898 42.133 31.907 1.00 37.25 153 ALA B C 1
ATOM 883 O O . ALA B 1 3 ? -12.712 43.004 31.060 1.00 37.23 153 ALA B O 1
ATOM 885 N N . LYS B 1 4 ? -13.679 41.079 31.701 1.00 34.80 154 LYS B N 1
ATOM 886 C CA . LYS B 1 4 ? -14.398 40.895 30.454 1.00 31.22 154 LYS B CA 1
ATOM 887 C C . LYS B 1 4 ? -15.289 42.103 30.162 1.00 29.22 154 LYS B C 1
ATOM 888 O O . LYS B 1 4 ? -15.356 42.566 29.028 1.00 31.95 154 LYS B O 1
ATOM 894 N N . GLU B 1 5 ? -15.949 42.630 31.189 1.00 31.85 155 GLU B N 1
ATOM 895 C CA . GLU B 1 5 ? -16.860 43.765 31.021 1.00 35.04 155 GLU B CA 1
ATOM 896 C C . GLU B 1 5 ? -16.104 45.038 30.650 1.00 38.94 155 GLU B C 1
ATOM 897 O O . GLU B 1 5 ? -16.545 45.818 29.807 1.00 34.92 155 GLU B O 1
ATOM 903 N N . LEU B 1 6 ? -14.964 45.257 31.293 1.00 38.39 156 LEU B N 1
ATOM 904 C CA . LEU B 1 6 ? -14.136 46.411 30.967 1.00 35.07 156 LEU B CA 1
ATOM 905 C C . LEU B 1 6 ? -13.738 46.374 29.501 1.00 29.87 156 LEU B C 1
ATOM 906 O O . LEU B 1 6 ? -13.825 47.380 28.794 1.00 29.14 156 LEU B O 1
ATOM 911 N N . ILE B 1 7 ? -13.282 45.212 29.049 1.00 24.70 157 ILE B N 1
ATOM 912 C CA . ILE B 1 7 ? -12.812 45.083 27.672 1.00 25.57 157 ILE B CA 1
ATOM 913 C C . ILE B 1 7 ? -13.963 45.279 26.688 1.00 25.18 157 ILE B C 1
ATOM 914 O O . ILE B 1 7 ? -13.795 45.921 25.658 1.00 18.98 157 ILE B O 1
ATOM 919 N N . GLN B 1 8 ? -15.134 44.737 27.020 1.00 29.50 158 GLN B N 1
ATOM 920 C CA . GLN B 1 8 ? -16.327 44.912 26.190 1.00 30.20 158 GLN B CA 1
ATOM 921 C C . GLN B 1 8 ? -16.777 46.366 26.062 1.00 30.35 158 GLN B C 1
ATOM 922 O O . GLN B 1 8 ? -17.125 46.826 24.973 1.00 29.11 158 GLN B O 1
ATOM 928 N N . ASN B 1 9 ? -16.799 47.083 27.180 1.00 29.96 159 ASN B N 1
ATOM 929 C CA . ASN B 1 9 ? -17.205 48.477 27.152 1.00 36.14 159 ASN B CA 1
ATOM 930 C C . ASN B 1 9 ? -16.323 49.266 26.207 1.00 34.13 159 ASN B C 1
ATOM 931 O O . ASN B 1 9 ? -16.822 50.032 25.385 1.00 36.68 159 ASN B O 1
ATOM 936 N N . ILE B 1 10 ? -15.012 49.057 26.312 1.00 32.02 160 ILE B N 1
ATOM 937 C CA . ILE B 1 10 ? -14.052 49.723 25.432 1.00 32.41 160 ILE B CA 1
ATOM 938 C C . ILE B 1 10 ? -14.276 49.399 23.959 1.00 37.74 160 ILE B C 1
ATOM 939 O O . ILE B 1 10 ? -14.268 50.285 23.106 1.00 40.71 160 ILE B O 1
ATOM 944 N N . ILE B 1 11 ? -14.467 48.124 23.659 1.00 30.66 161 ILE B N 1
ATOM 945 C CA . ILE B 1 11 ? -14.746 47.730 22.282 1.00 30.30 161 ILE B CA 1
ATOM 946 C C . ILE B 1 11 ? -16.052 48.356 21.790 1.00 33.01 161 ILE B C 1
ATOM 947 O O . ILE B 1 11 ? -16.132 48.845 20.669 1.00 35.95 161 ILE B O 1
ATOM 952 N N . GLU B 1 12 ? -17.061 48.360 22.647 1.00 33.33 162 GLU B N 1
ATOM 953 C CA . GLU B 1 12 ? -18.355 48.939 22.309 1.00 47.10 162 GLU B CA 1
ATOM 954 C C . GLU B 1 12 ? -18.238 50.411 21.909 1.00 45.21 162 GLU B C 1
ATOM 955 O O . GLU B 1 12 ? -18.949 50.879 21.023 1.00 45.29 162 GLU B O 1
ATOM 961 N N . GLU B 1 13 ? -17.333 51.136 22.553 1.00 42.70 163 GLU B N 1
ATOM 962 C CA . GLU B 1 13 ? -17.144 52.543 22.239 1.00 46.03 163 GLU B CA 1
ATOM 963 C C . GLU B 1 13 ? -16.365 52.795 20.951 1.00 43.45 163 GLU B C 1
ATOM 964 O O . GLU B 1 13 ? -16.326 53.930 20.464 1.00 38.31 163 GLU B O 1
ATOM 970 N N . SER B 1 14 ? -15.750 51.752 20.398 1.00 36.58 164 SER B N 1
ATOM 971 C CA . SER B 1 14 ? -14.791 51.954 19.318 1.00 33.53 164 SER B CA 1
ATOM 972 C C . SER B 1 14 ? -14.991 51.120 18.047 1.00 30.23 164 SER B C 1
ATOM 973 O O . SER B 1 14 ? -14.372 51.412 17.031 1.00 25.96 164 SER B O 1
ATOM 976 N N . TYR B 1 15 ? -15.840 50.097 18.094 1.00 31.53 165 TYR B N 1
ATOM 977 C CA . TYR B 1 15 ? -15.898 49.108 17.003 1.00 31.22 165 TYR B CA 1
ATOM 978 C C .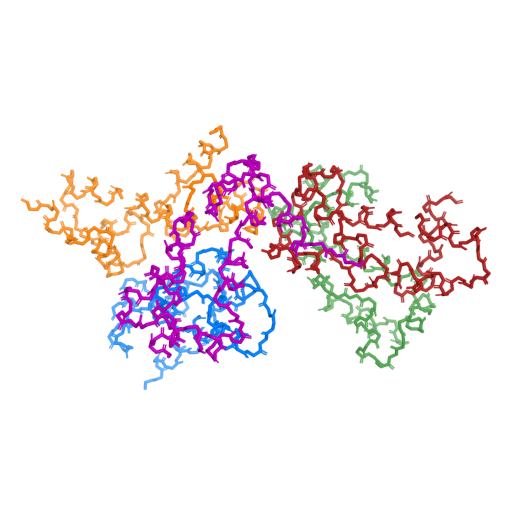 TYR B 1 15 ? -16.292 49.736 15.670 1.00 27.85 165 TYR B C 1
ATOM 979 O O . TYR B 1 15 ? -16.040 49.195 14.599 1.00 26.00 165 TYR B O 1
ATOM 988 N N . THR B 1 16 ? -16.888 50.911 15.765 1.00 23.79 166 THR B N 1
ATOM 989 C CA . THR B 1 16 ? -17.406 51.631 14.628 1.00 27.88 166 THR B CA 1
ATOM 990 C C . THR B 1 16 ? -16.301 52.321 13.827 1.00 31.01 166 THR B C 1
ATOM 991 O O . THR B 1 16 ? -16.515 52.753 12.701 1.00 32.91 166 THR B O 1
ATOM 995 N N . ASP B 1 17 ? -15.108 52.393 14.412 1.00 25.70 167 ASP B N 1
ATOM 996 C CA . ASP B 1 17 ? -13.972 53.053 13.794 1.00 22.82 167 ASP B CA 1
ATOM 997 C C . ASP B 1 17 ? -13.134 52.036 13.005 1.00 26.19 167 ASP B C 1
ATOM 998 O O . ASP B 1 17 ? -12.644 51.058 13.568 1.00 26.72 167 ASP B O 1
ATOM 1003 N N . SER B 1 18 ? -12.971 52.258 11.700 1.00 21.53 168 SER B N 1
ATOM 1004 C CA . SER B 1 18 ? -12.294 51.268 10.864 1.00 23.48 168 SER B CA 1
ATOM 1005 C C . SER B 1 18 ? -10.823 51.159 11.257 1.00 27.87 168 SER B C 1
ATOM 1006 O O . SER B 1 18 ? -10.149 50.204 10.907 1.00 34.31 168 SER B O 1
ATOM 1009 N N . GLN B 1 19 ? -10.333 52.150 11.986 1.00 33.38 169 GLN B N 1
ATOM 1010 C CA . GLN B 1 19 ? -8.946 52.133 12.432 1.00 42.40 169 GLN B CA 1
ATOM 1011 C C . GLN B 1 19 ? -8.780 51.471 13.803 1.00 44.25 169 GLN B C 1
ATOM 1012 O O . GLN B 1 19 ? -7.697 51.468 14.371 1.00 45.72 169 GLN B O 1
ATOM 1018 N N . PHE B 1 20 ? -9.855 50.902 14.332 1.00 39.02 170 PHE B N 1
ATOM 1019 C CA . PHE B 1 20 ? -9.776 50.239 15.625 1.00 34.69 170 PHE B CA 1
ATOM 1020 C C . PHE B 1 20 ? -9.219 48.843 15.433 1.00 35.58 170 PHE B C 1
ATOM 1021 O O . PHE B 1 20 ? -9.814 48.036 14.733 1.00 38.72 170 PHE B O 1
ATOM 1029 N N . THR B 1 21 ? -8.062 48.582 16.042 1.00 34.40 171 THR B N 1
ATOM 1030 C CA . THR B 1 21 ? -7.358 47.311 15.909 1.00 32.59 171 THR B CA 1
ATOM 1031 C C . THR B 1 21 ? -6.885 46.802 17.264 1.00 31.31 171 THR B C 1
ATOM 1032 O O . THR B 1 21 ? -6.981 47.488 18.277 1.00 25.59 171 THR B O 1
ATOM 1036 N N . LEU B 1 22 ? -6.326 45.604 17.264 1.00 26.00 172 LEU B N 1
ATOM 1037 C CA . LEU B 1 22 ? -5.877 44.997 18.499 1.00 28.94 172 LEU B CA 1
ATOM 1038 C C . LEU B 1 22 ? -4.851 45.911 19.180 1.00 26.54 172 LEU B C 1
ATOM 1039 O O . LEU B 1 22 ? -4.845 46.036 20.402 1.00 21.40 172 LEU B O 1
ATOM 1044 N N . SER B 1 23 ? -3.990 46.552 18.389 1.00 21.89 173 SER B N 1
ATOM 1045 C CA . SER B 1 23 ? -2.978 47.434 18.956 1.00 25.72 173 SER B CA 1
ATOM 1046 C C . SER B 1 23 ? -3.611 48.665 19.615 1.00 23.99 173 SER B C 1
ATOM 1047 O O . SER B 1 23 ? -3.125 49.129 20.636 1.00 28.12 173 SER B O 1
ATOM 1050 N N . VAL B 1 24 ? -4.704 49.181 19.057 1.00 26.02 174 VAL B N 1
ATOM 1051 C CA . VAL B 1 24 ? -5.421 50.261 19.739 1.00 28.52 174 VAL B CA 1
ATOM 1052 C C . VAL B 1 24 ? -5.994 49.788 21.082 1.00 28.14 174 VAL B C 1
ATOM 1053 O O . VAL B 1 24 ? -5.866 50.473 22.103 1.00 27.17 174 VAL B O 1
ATOM 1057 N N . LEU B 1 25 ? -6.607 48.611 21.089 1.00 21.98 175 LEU B N 1
ATOM 1058 C CA . LEU B 1 25 ? -7.127 48.044 22.326 1.00 24.58 175 LEU B CA 1
ATOM 1059 C C . LEU B 1 25 ? -6.012 47.875 23.358 1.00 27.54 175 LEU B C 1
ATOM 1060 O O . LEU B 1 25 ? -6.187 48.209 24.532 1.00 23.09 175 LEU B O 1
ATOM 1065 N N . SER B 1 26 ? -4.864 47.365 22.916 1.00 20.39 176 SER B N 1
ATOM 1066 C CA . SER B 1 26 ? -3.700 47.233 23.796 1.00 23.63 176 SER B CA 1
ATOM 1067 C C . SER B 1 26 ? -3.320 48.555 24.454 1.00 25.41 176 SER B C 1
ATOM 1068 O O . SER B 1 26 ? -2.981 48.588 25.642 1.00 26.87 176 SER B O 1
ATOM 1071 N N . GLU B 1 27 ? -3.360 49.638 23.678 1.00 21.91 177 GLU B N 1
ATOM 1072 C CA . GLU B 1 27 ? -3.008 50.954 24.197 1.00 30.17 177 GLU B CA 1
ATOM 1073 C C . GLU B 1 27 ? -4.007 51.349 25.259 1.00 25.89 177 GLU B C 1
ATOM 1074 O O . GLU B 1 27 ? -3.639 51.894 26.298 1.00 32.34 177 GLU B O 1
ATOM 1080 N N . LYS B 1 28 ? -5.278 51.061 24.991 1.00 24.47 178 LYS B N 1
ATOM 1081 C CA . LYS B 1 28 ? -6.354 51.460 25.884 1.00 24.09 178 LYS B CA 1
ATOM 1082 C C . LYS B 1 28 ? -6.379 50.640 27.168 1.00 28.87 178 LYS B C 1
ATOM 1083 O O . LYS B 1 28 ? -6.830 51.127 28.195 1.00 28.44 178 LYS B O 1
ATOM 1089 N N . LEU B 1 29 ? -5.877 49.408 27.114 1.00 22.24 179 LEU B N 1
ATOM 1090 C CA . LEU B 1 29 ? -5.815 48.565 28.302 1.00 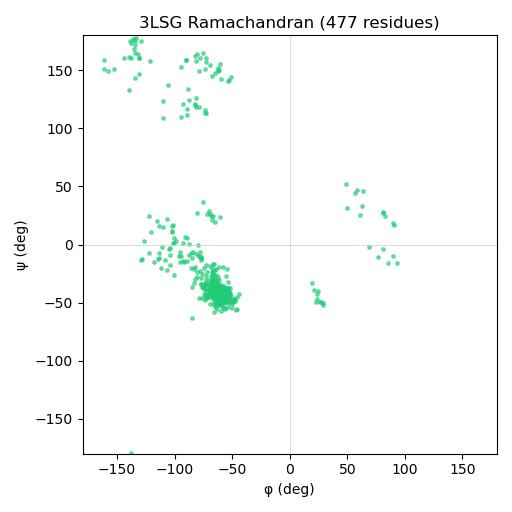20.36 179 LEU B CA 1
ATOM 1091 C C . LEU B 1 29 ? -4.459 48.672 29.005 1.00 28.27 179 LEU B C 1
ATOM 1092 O O . LEU B 1 29 ? -4.284 48.164 30.114 1.00 26.61 179 LEU B O 1
ATOM 1097 N N . ASP B 1 30 ? -3.509 49.326 28.348 1.00 21.63 180 ASP B N 1
ATOM 1098 C CA . ASP B 1 30 ? -2.115 49.348 28.791 1.00 22.81 180 ASP B CA 1
ATOM 1099 C C . ASP B 1 30 ? -1.516 47.933 28.898 1.00 18.23 180 ASP B C 1
ATOM 1100 O O . ASP B 1 30 ? -0.870 47.595 29.881 1.00 25.16 180 ASP B O 1
ATOM 1105 N N . LEU B 1 31 ? -1.726 47.119 27.863 1.00 19.54 181 LEU B N 1
ATOM 1106 C CA . LEU B 1 31 ? -1.205 45.754 27.805 1.00 26.42 181 LEU B CA 1
ATOM 1107 C C . LEU B 1 31 ? -0.602 45.540 26.421 1.00 23.72 181 LEU B C 1
ATOM 1108 O O . LEU B 1 31 ? -1.138 46.045 25.449 1.00 22.07 181 LEU B O 1
ATOM 1113 N N . SER B 1 32 ? 0.497 44.797 26.321 1.00 19.86 182 SER B N 1
ATOM 1114 C CA . SER B 1 32 ? 1.110 44.529 25.019 1.00 24.37 182 SER B CA 1
ATOM 1115 C C . SER B 1 32 ? 0.203 43.612 24.204 1.00 23.22 182 SER B C 1
ATOM 1116 O O . SER B 1 32 ? -0.585 42.864 24.764 1.00 21.89 182 SER B O 1
ATOM 1119 N N . SER B 1 33 ? 0.304 43.677 22.882 1.00 21.42 183 SER B N 1
ATOM 1120 C CA . SER B 1 33 ? -0.538 42.843 22.037 1.00 25.89 183 SER B CA 1
ATOM 1121 C C . SER B 1 33 ? -0.213 41.373 22.282 1.00 23.03 183 SER B C 1
ATOM 1122 O O . SER B 1 33 ? -1.086 40.512 22.188 1.00 27.50 183 SER B O 1
ATOM 1125 N N . GLY B 1 34 ? 1.045 41.095 22.607 1.00 26.42 184 GLY B N 1
ATOM 1126 C CA . GLY B 1 34 ? 1.473 39.733 22.919 1.00 22.80 184 GLY B CA 1
ATOM 1127 C C . GLY B 1 34 ? 0.670 39.155 24.069 1.00 25.29 184 GLY B C 1
ATOM 1128 O O . GLY B 1 34 ? 0.164 38.024 24.001 1.00 22.92 184 GLY B O 1
ATOM 1129 N N . TYR B 1 35 ? 0.534 39.924 25.140 1.00 22.26 185 TYR B N 1
ATOM 1130 C CA . TYR B 1 35 ? -0.243 39.445 26.277 1.00 22.80 185 TYR B CA 1
ATOM 1131 C C . TYR B 1 35 ? -1.742 39.473 25.986 1.00 24.13 185 TYR B C 1
ATOM 1132 O O . TYR B 1 35 ? -2.466 38.527 26.294 1.00 23.98 185 TYR B O 1
ATOM 1141 N N . LEU B 1 36 ? -2.210 40.576 25.416 1.00 24.30 186 LEU B N 1
ATOM 1142 C CA . LEU B 1 36 ? -3.635 40.758 25.184 1.00 25.69 186 LEU B CA 1
ATOM 1143 C C . LEU B 1 36 ? -4.201 39.695 24.236 1.00 27.26 186 LEU B C 1
ATOM 1144 O O . LEU B 1 36 ? -5.290 39.180 24.450 1.00 23.60 186 LEU B O 1
ATOM 1149 N N . SER B 1 37 ? -3.443 39.358 23.198 1.00 23.57 187 SER B N 1
ATOM 1150 C CA . SER B 1 37 ? -3.847 38.310 22.263 1.00 28.14 187 SER B CA 1
ATOM 1151 C C . SER B 1 37 ? -4.331 37.071 23.015 1.00 28.16 187 SER B C 1
ATOM 1152 O O . SER B 1 37 ? -5.461 36.588 22.830 1.00 23.18 187 SER B O 1
ATOM 1155 N N . ILE B 1 38 ? -3.461 36.558 23.875 1.00 19.45 188 ILE B N 1
ATOM 1156 C CA . ILE B 1 38 ? -3.762 35.330 24.607 1.00 23.32 188 ILE B CA 1
ATOM 1157 C C . ILE B 1 38 ? -4.819 35.553 25.688 1.00 22.63 188 ILE B C 1
ATOM 1158 O O . ILE B 1 38 ? -5.778 34.787 25.797 1.00 26.84 188 ILE B O 1
ATOM 1171 N N . PHE B 1 40 ? -7.183 37.775 25.850 1.00 23.68 190 PHE B N 1
ATOM 1172 C CA . PHE B 1 40 ? -8.498 37.958 25.222 1.00 25.21 190 PHE B CA 1
ATOM 1173 C C . PHE B 1 40 ? -9.173 36.624 24.853 1.00 25.70 190 PHE B C 1
ATOM 1174 O O . PHE B 1 40 ? -10.337 36.379 25.183 1.00 28.14 190 PHE B O 1
ATOM 1182 N N . LYS B 1 41 ? -8.436 35.761 24.170 1.00 24.29 191 LYS B N 1
ATOM 1183 C CA . LYS B 1 41 ? -8.994 34.484 23.753 1.00 23.81 191 LYS B CA 1
ATOM 1184 C C . LYS B 1 41 ? -9.413 33.613 24.940 1.00 27.37 191 LYS B C 1
ATOM 1185 O O . LYS B 1 41 ? -10.458 32.976 24.908 1.00 28.12 191 LYS B O 1
ATOM 1191 N N . LYS B 1 42 ? -8.589 33.581 25.982 1.00 25.40 192 LYS B N 1
ATOM 1192 C CA . LYS B 1 42 ? -8.966 32.930 27.237 1.00 24.98 192 LYS B CA 1
ATOM 1193 C C . LYS B 1 42 ? -10.330 33.413 27.768 1.00 25.36 192 LYS B C 1
ATOM 1194 O O . LYS B 1 42 ? -11.161 32.615 28.204 1.00 32.01 192 LYS B O 1
ATOM 1200 N N . ASN B 1 43 ? -10.572 34.715 27.711 1.00 26.17 193 ASN B N 1
ATOM 1201 C CA . ASN B 1 43 ? -11.777 35.263 28.321 1.00 27.36 193 ASN B CA 1
ATOM 1202 C C . ASN B 1 43 ? -13.001 35.197 27.416 1.00 28.58 193 ASN B C 1
ATOM 1203 O O . ASN B 1 43 ? -14.112 34.953 27.881 1.00 33.20 193 ASN B O 1
ATOM 1208 N N . PHE B 1 44 ? -12.791 35.397 26.122 1.00 23.16 194 PHE B N 1
ATOM 1209 C CA . PHE B 1 44 ? -13.901 35.463 25.185 1.00 26.73 194 PHE B CA 1
ATOM 1210 C C . PHE B 1 44 ? -14.059 34.197 24.339 1.00 31.41 194 PHE B C 1
ATOM 1211 O O . PHE B 1 44 ? -15.039 34.066 23.616 1.00 29.98 194 PHE B O 1
ATOM 1219 N N . GLY B 1 45 ? -13.098 33.279 24.413 1.00 31.50 195 GLY B N 1
ATOM 1220 C CA . GLY B 1 45 ? -13.176 32.033 23.655 1.00 27.55 195 GLY B CA 1
ATOM 1221 C C . GLY B 1 45 ? -12.849 32.115 22.161 1.00 27.43 195 GLY B C 1
ATOM 1222 O O . GLY B 1 45 ? -12.731 31.092 21.480 1.00 32.19 195 GLY B O 1
ATOM 1223 N N . ILE B 1 46 ? -12.731 33.331 21.641 1.00 24.19 196 ILE B N 1
ATOM 1224 C CA . ILE B 1 46 ? -12.310 33.548 20.264 1.00 23.89 196 ILE B CA 1
ATOM 1225 C C . ILE B 1 46 ? -11.319 34.704 20.220 1.00 24.68 196 ILE B C 1
ATOM 1226 O O . ILE B 1 46 ? -11.254 35.497 21.151 1.00 26.69 196 ILE B O 1
ATOM 1231 N N . PRO B 1 47 ? -10.534 34.799 19.142 1.00 24.89 197 PRO B N 1
ATOM 1232 C CA . PRO B 1 47 ? -9.613 35.932 18.996 1.00 24.55 197 PRO B CA 1
ATOM 1233 C C . PRO B 1 47 ? -10.345 37.273 18.916 1.00 26.37 197 PRO B C 1
ATOM 1234 O O . PRO B 1 47 ? -11.489 37.343 18.451 1.00 21.25 197 PRO B O 1
ATOM 1238 N N . PHE B 1 48 ? -9.669 38.328 19.356 1.00 20.48 198 PHE B N 1
ATOM 1239 C CA . PHE B 1 48 ? -10.209 39.691 19.306 1.00 22.55 198 PHE B CA 1
ATOM 1240 C C . PHE B 1 48 ? -10.795 40.065 17.938 1.00 23.35 198 PHE B C 1
ATOM 1241 O O . PHE B 1 48 ? -11.896 40.601 17.853 1.00 21.23 198 PHE B O 1
ATOM 1249 N N . GLN B 1 49 ? -10.066 39.777 16.868 1.00 20.47 199 GLN B N 1
ATOM 1250 C CA . GLN B 1 49 ? -10.517 40.166 15.532 1.00 19.87 199 GLN B CA 1
ATOM 1251 C C . GLN B 1 49 ? -11.826 39.499 15.133 1.00 19.12 199 GLN B C 1
ATOM 1252 O O . GLN B 1 49 ? -12.679 40.103 14.459 1.00 21.32 199 GLN B O 1
ATOM 1258 N N . ASP B 1 50 ? -12.008 38.265 15.582 1.00 25.31 200 ASP B N 1
ATOM 1259 C CA . ASP B 1 50 ? -13.286 37.591 15.372 1.00 25.87 200 ASP B CA 1
ATOM 1260 C C . ASP B 1 50 ? -14.388 38.197 16.217 1.00 26.77 200 ASP B C 1
ATOM 1261 O O . ASP B 1 50 ? -15.509 38.339 15.750 1.00 21.99 200 ASP B O 1
ATOM 1266 N N . TYR B 1 51 ? -14.071 38.574 17.455 1.00 22.15 201 TYR B N 1
ATOM 1267 C CA . TYR B 1 51 ? -15.072 39.228 18.297 1.00 18.91 201 TYR B CA 1
ATOM 1268 C C . TYR B 1 51 ? -15.454 40.575 17.697 1.00 19.21 201 TYR B C 1
ATOM 1269 O O . TYR B 1 51 ? -16.621 40.955 17.681 1.00 23.58 201 TYR B O 1
ATOM 1278 N N . LEU B 1 52 ? -14.458 41.315 17.238 1.00 20.57 202 LEU B N 1
ATOM 1279 C CA . LEU B 1 52 ? -14.705 42.597 16.595 1.00 20.98 202 LEU B CA 1
ATOM 1280 C C . LEU B 1 52 ? -15.618 42.421 15.379 1.00 18.71 202 LEU B C 1
ATOM 1281 O O . LEU B 1 52 ? -16.580 43.158 15.209 1.00 19.49 202 LEU B O 1
ATOM 1286 N N . LEU B 1 53 ? -15.315 41.450 14.528 1.00 22.88 203 LEU B N 1
ATOM 1287 C CA . LEU B 1 53 ? -16.174 41.177 13.381 1.00 20.93 203 LEU B CA 1
ATOM 1288 C C . LEU B 1 53 ? -17.600 40.917 13.853 1.00 23.97 203 LEU B C 1
ATOM 1289 O O . LEU B 1 53 ? -18.565 41.448 13.296 1.00 21.02 203 LEU B O 1
ATOM 1294 N N . GLN B 1 54 ? -17.736 40.106 14.891 1.00 25.09 204 GLN B N 1
ATOM 1295 C CA . GLN B 1 54 ? -19.061 39.780 15.403 1.00 23.16 204 GLN B CA 1
ATOM 1296 C C . GLN B 1 54 ? -19.879 41.023 15.778 1.00 25.24 204 GLN B C 1
ATOM 1297 O O . GLN B 1 54 ? -21.043 41.136 15.403 1.00 25.88 204 GLN B O 1
ATOM 1303 N N . LYS B 1 55 ? -19.275 41.956 16.512 1.00 21.80 205 LYS B N 1
ATOM 1304 C CA . LYS B 1 55 ? -19.989 43.170 16.899 1.00 23.87 205 LYS B CA 1
ATOM 1305 C C . LYS B 1 55 ? -20.436 43.950 15.666 1.00 23.89 205 LYS B C 1
ATOM 1306 O O . LYS B 1 55 ? -21.529 44.507 15.636 1.00 24.00 205 LYS B O 1
ATOM 1312 N N . ARG B 1 56 ? -19.577 43.998 14.653 1.00 18.55 206 ARG B N 1
ATOM 1313 C CA . ARG B 1 56 ? -19.871 44.776 13.457 1.00 17.13 206 ARG B CA 1
ATOM 1314 C C . ARG B 1 56 ? -20.992 44.170 12.643 1.00 17.88 206 ARG B C 1
ATOM 1315 O O . ARG B 1 56 ? -21.805 44.893 12.072 1.00 19.63 206 ARG B O 1
ATOM 1331 N N . GLU B 1 58 ? -23.445 42.244 13.905 1.00 24.92 208 GLU B N 1
ATOM 1332 C CA . GLU B 1 58 ? -24.670 42.451 14.674 1.00 23.71 208 GLU B CA 1
ATOM 1333 C C . GLU B 1 58 ? -25.161 43.871 14.459 1.00 22.50 208 GLU B C 1
ATOM 1334 O O . GLU B 1 58 ? -26.348 44.103 14.281 1.00 28.51 208 GLU B O 1
ATOM 1340 N N . LYS B 1 59 ? -24.249 44.836 14.463 1.00 18.44 209 LYS B N 1
ATOM 1341 C CA . LYS B 1 59 ? -24.693 46.203 14.206 1.00 22.60 209 LYS B CA 1
ATOM 1342 C C . LYS B 1 59 ? -25.242 46.306 12.777 1.00 31.11 209 LYS B C 1
ATOM 1343 O O . LYS B 1 59 ? -26.207 47.034 12.530 1.00 29.12 209 LYS B O 1
ATOM 1349 N N . ALA B 1 60 ? -24.648 45.559 11.843 1.00 25.43 210 ALA B N 1
ATOM 1350 C CA . ALA B 1 60 ? -25.116 45.582 10.459 1.00 27.42 210 ALA B CA 1
ATOM 1351 C C . ALA B 1 60 ? -26.583 45.161 10.382 1.00 28.08 210 ALA B C 1
ATOM 1352 O O . ALA B 1 60 ? -27.377 45.775 9.671 1.00 25.87 210 ALA B O 1
ATOM 1354 N N . LYS B 1 61 ? -26.943 44.111 11.110 1.00 27.19 211 LYS B N 1
ATOM 1355 C CA . LYS B 1 61 ? -28.331 43.639 11.095 1.00 26.26 211 LYS B CA 1
ATOM 1356 C C . LYS B 1 61 ? -29.282 44.646 11.718 1.00 28.92 211 LYS B C 1
ATOM 1357 O O . LYS B 1 61 ? -30.361 44.912 11.190 1.00 31.79 211 LYS B O 1
ATOM 1363 N N . LEU B 1 62 ? -28.886 45.216 12.846 1.00 27.40 212 LEU B N 1
ATOM 1364 C CA . LEU B 1 62 ? -29.732 46.221 13.477 1.00 35.69 212 LEU B CA 1
ATOM 1365 C C . LEU B 1 62 ? -29.993 47.368 12.489 1.00 32.30 212 LEU B C 1
ATOM 1366 O O . LEU B 1 62 ? -31.119 47.824 12.342 1.00 31.25 212 LEU B O 1
ATOM 1371 N N . LEU B 1 63 ? -28.955 47.802 11.780 1.00 28.76 213 LEU B N 1
ATOM 1372 C CA . LEU B 1 63 ? -29.127 48.864 10.793 1.00 30.03 213 LEU B CA 1
ATOM 1373 C C . LEU B 1 63 ? -30.031 48.459 9.639 1.00 26.56 213 LEU B C 1
ATOM 1374 O O . LEU B 1 63 ? -30.848 49.252 9.184 1.00 29.62 213 LEU B O 1
ATOM 1379 N N . LEU B 1 64 ? -29.869 47.234 9.151 1.00 25.54 214 LEU B N 1
ATOM 1380 C CA . LEU B 1 64 ? -30.650 46.766 8.013 1.00 26.81 214 LEU B CA 1
ATOM 1381 C C . LEU B 1 64 ? -32.120 46.659 8.390 1.00 33.41 214 LEU B C 1
ATOM 1382 O O . LEU B 1 64 ? -33.010 46.933 7.587 1.00 31.18 214 LEU B O 1
ATOM 1387 N N . LEU B 1 65 ? -32.365 46.244 9.626 1.00 34.93 215 LEU B N 1
ATOM 1388 C CA . LEU B 1 65 ? -33.717 46.003 10.093 1.00 30.19 215 LEU B CA 1
ATOM 1389 C C . LEU B 1 65 ? -34.435 47.311 10.368 1.00 27.55 215 LEU B C 1
ATOM 1390 O O . LEU B 1 65 ? -35.623 47.437 10.100 1.00 41.41 215 LEU B O 1
ATOM 1395 N N . THR B 1 66 ? -33.706 48.285 10.894 1.00 32.96 216 THR B N 1
ATOM 1396 C CA . THR B 1 66 ? -34.328 49.503 11.406 1.00 42.60 216 THR B CA 1
ATOM 1397 C C . THR B 1 66 ? -34.168 50.750 10.506 1.00 39.53 216 THR B C 1
ATOM 1398 O O . THR B 1 66 ? -34.709 51.817 10.809 1.00 38.39 216 THR B O 1
ATOM 1402 N N . THR B 1 67 ? -33.426 50.628 9.411 1.00 36.37 217 THR B N 1
ATOM 1403 C CA . THR B 1 67 ? -33.252 51.771 8.517 1.00 33.52 217 THR B CA 1
ATOM 1404 C C . THR B 1 67 ? -33.351 51.352 7.072 1.00 36.10 217 THR B C 1
ATOM 1405 O O . THR B 1 67 ? -33.427 50.169 6.757 1.00 32.32 217 THR B O 1
ATOM 1409 N N . GLU B 1 68 ? -33.342 52.346 6.195 1.00 35.78 218 GLU B N 1
ATOM 1410 C CA . GLU B 1 68 ? -33.284 52.103 4.769 1.00 33.12 218 GLU B CA 1
ATOM 1411 C C . GLU B 1 68 ? -31.883 52.470 4.253 1.00 27.96 218 GLU B C 1
ATOM 1412 O O . GLU B 1 68 ? -31.677 52.713 3.064 1.00 26.96 218 GLU B O 1
ATOM 1418 N N . LEU B 1 69 ? -30.909 52.490 5.153 1.00 24.05 219 LEU B N 1
ATOM 1419 C CA . LEU B 1 69 ? -29.517 52.696 4.740 1.00 29.30 219 LEU B CA 1
ATOM 1420 C C . LEU B 1 69 ? -29.101 51.709 3.647 1.00 29.82 219 LEU B C 1
ATOM 1421 O O . LEU B 1 69 ? -29.497 50.549 3.663 1.00 23.12 219 LEU B O 1
ATOM 1426 N N . LYS B 1 70 ? -28.316 52.179 2.688 1.00 26.68 220 LYS B N 1
ATOM 1427 C CA . LYS B 1 70 ? -27.790 51.307 1.642 1.00 29.29 220 LYS B CA 1
ATOM 1428 C C . LYS B 1 70 ? -26.553 50.578 2.178 1.00 25.45 220 LYS B C 1
ATOM 1429 O O . LYS B 1 70 ? -25.980 51.003 3.175 1.00 28.87 220 LYS B O 1
ATOM 1435 N N . ASN B 1 71 ? -26.145 49.492 1.524 1.00 19.27 221 ASN B N 1
ATOM 1436 C CA . ASN B 1 71 ? -24.973 48.733 1.980 1.00 21.11 221 ASN B CA 1
ATOM 1437 C C . ASN B 1 71 ? -23.704 49.561 2.162 1.00 22.99 221 ASN B C 1
ATOM 1438 O O . ASN B 1 71 ? -22.926 49.292 3.080 1.00 22.10 221 ASN B O 1
ATOM 1443 N N . TYR B 1 72 ? -23.478 50.540 1.288 1.00 24.06 222 TYR B N 1
ATOM 1444 C CA . TYR B 1 72 ? -22.255 51.338 1.396 1.00 23.40 222 TYR B CA 1
ATOM 1445 C C . TYR B 1 72 ? -22.275 52.208 2.642 1.00 24.41 222 TYR B C 1
ATOM 1446 O O . TYR B 1 72 ? -21.232 52.472 3.254 1.00 24.60 222 TYR B O 1
ATOM 1455 N N . GLU B 1 73 ? -23.462 52.660 3.020 1.00 19.37 223 GLU B N 1
ATOM 1456 C CA . GLU B 1 73 ? -23.582 53.472 4.215 1.00 21.76 223 GLU B CA 1
ATOM 1457 C C . GLU B 1 73 ? -23.400 52.606 5.451 1.00 20.14 223 GLU B C 1
ATOM 1458 O O . GLU B 1 73 ? -22.660 52.962 6.362 1.00 24.13 223 GLU B O 1
ATOM 1464 N N . ILE B 1 74 ? -24.064 51.456 5.469 1.00 23.33 224 ILE B N 1
ATOM 1465 C CA . ILE B 1 74 ? -23.896 50.518 6.569 1.00 24.00 224 ILE B CA 1
ATOM 1466 C C . ILE B 1 74 ? -22.424 50.106 6.747 1.00 27.45 224 ILE B C 1
ATOM 1467 O O . ILE B 1 74 ? -21.890 50.142 7.859 1.00 23.99 224 ILE B O 1
ATOM 1472 N N . ALA B 1 75 ? -21.766 49.737 5.650 1.00 23.67 225 ALA B N 1
ATOM 1473 C CA . ALA B 1 75 ? -20.348 49.359 5.708 1.00 21.78 225 ALA B CA 1
ATOM 1474 C C . ALA B 1 75 ? -19.518 50.444 6.396 1.00 20.92 225 ALA B C 1
ATOM 1475 O O . ALA B 1 75 ? -18.696 50.160 7.270 1.00 23.47 225 ALA B O 1
ATOM 1477 N N . GLU B 1 76 ? -19.742 51.690 5.999 1.00 20.46 226 GLU B N 1
ATOM 1478 C CA . GLU B 1 76 ? -19.077 52.823 6.616 1.00 29.12 226 GLU B CA 1
ATOM 1479 C C . GLU B 1 76 ? -19.380 52.898 8.113 1.00 22.92 226 GLU B C 1
ATOM 1480 O O . GLU B 1 76 ? -18.489 53.096 8.933 1.00 24.19 226 GLU B O 1
ATOM 1486 N N . GLN B 1 77 ? -20.645 52.748 8.465 1.00 19.89 227 GLN B N 1
ATOM 1487 C CA . GLN B 1 77 ? -21.044 52.956 9.848 1.00 27.58 227 GLN B CA 1
ATOM 1488 C C . GLN B 1 77 ? -20.640 51.832 10.797 1.00 27.94 227 GLN B C 1
ATOM 1489 O O . GLN B 1 77 ? -20.556 52.057 11.995 1.00 28.27 227 GLN B O 1
ATOM 1495 N N . VAL B 1 78 ? -20.367 50.633 10.282 1.00 23.15 228 VAL B N 1
ATOM 1496 C CA . VAL B 1 78 ? -19.903 49.568 11.162 1.00 19.82 228 VAL B CA 1
ATOM 1497 C C . VAL B 1 78 ? -18.393 49.317 11.084 1.00 29.39 228 VAL B C 1
ATOM 1498 O O . VAL B 1 78 ? -17.906 48.286 11.539 1.00 37.45 228 VAL B O 1
ATOM 1502 N N . GLY B 1 79 ? -17.654 50.263 10.511 1.00 22.75 229 GLY B N 1
ATOM 1503 C CA . GLY B 1 79 ? -16.204 50.228 10.577 1.00 19.40 229 GLY B CA 1
ATOM 1504 C C . GLY B 1 79 ? -15.453 49.511 9.463 1.00 25.85 229 GLY B C 1
ATOM 1505 O O . GLY B 1 79 ? -14.295 49.183 9.645 1.00 22.96 229 GLY B O 1
ATOM 1506 N N . PHE B 1 80 ? -16.099 49.259 8.326 1.00 24.75 230 PHE B N 1
ATOM 1507 C CA . PHE B 1 80 ? -15.425 48.668 7.166 1.00 23.55 230 PHE B CA 1
ATOM 1508 C C . PHE B 1 80 ? -14.862 49.771 6.296 1.00 27.37 230 PHE B C 1
ATOM 1509 O O . PHE B 1 80 ? -15.332 50.900 6.356 1.00 24.81 230 PHE B O 1
ATOM 1517 N N . GLU B 1 81 ? -13.874 49.433 5.473 1.00 28.82 231 GLU B N 1
ATOM 1518 C CA . GLU B 1 81 ? -13.183 50.418 4.644 1.00 28.76 231 GLU B CA 1
ATOM 1519 C C . GLU B 1 81 ? -13.762 50.517 3.235 1.00 25.69 231 GLU B C 1
ATOM 1520 O O . GLU B 1 81 ? -13.487 51.467 2.503 1.00 24.09 231 GLU B O 1
ATOM 1526 N N . ASP B 1 82 ? -14.566 49.534 2.841 1.00 21.56 232 ASP B N 1
ATOM 1527 C CA . ASP B 1 82 ? -15.118 49.558 1.502 1.00 19.00 232 ASP B CA 1
ATOM 1528 C C . ASP B 1 82 ? -16.316 48.636 1.440 1.00 22.89 232 ASP B C 1
ATOM 1529 O O . ASP B 1 82 ? -16.375 47.633 2.164 1.00 24.05 232 ASP B O 1
ATOM 1534 N N . VAL B 1 83 ? -17.263 48.956 0.564 1.00 21.18 233 VAL B N 1
ATOM 1535 C CA . VAL B 1 83 ? -18.528 48.234 0.562 1.00 23.83 233 VAL B CA 1
ATOM 1536 C C . VAL B 1 83 ? -18.385 46.774 0.136 1.00 22.08 233 VAL B C 1
ATOM 1537 O O . VAL B 1 83 ? -19.055 45.898 0.689 1.00 24.70 233 VAL B O 1
ATOM 1541 N N . ASN B 1 84 ? -17.520 46.494 -0.834 1.00 23.87 234 ASN B N 1
ATOM 1542 C CA . ASN B 1 84 ? -17.469 45.129 -1.344 1.00 25.59 234 ASN B CA 1
ATOM 1543 C C . ASN B 1 84 ? -16.962 44.149 -0.284 1.00 26.60 234 ASN B C 1
ATOM 1544 O O . ASN B 1 84 ? -17.465 43.035 -0.171 1.00 19.68 234 ASN B O 1
ATOM 1549 N N . TYR B 1 85 ? -15.989 44.567 0.512 1.00 22.14 235 TYR B N 1
ATOM 1550 C CA . TYR B 1 85 ? -15.504 43.684 1.565 1.00 20.25 235 TYR B CA 1
ATOM 1551 C C . TYR B 1 85 ? -16.581 43.456 2.623 1.00 22.27 235 TYR B C 1
ATOM 1552 O O . TYR B 1 85 ? -16.740 42.343 3.124 1.00 24.72 235 TYR B O 1
ATOM 1561 N N . PHE B 1 86 ? -17.328 44.509 2.943 1.00 20.69 236 PHE B N 1
ATOM 1562 C CA . PHE B 1 86 ? -18.432 44.389 3.884 1.00 18.27 236 PHE B CA 1
ATOM 1563 C C . PHE B 1 86 ? -19.484 43.389 3.411 1.00 19.59 236 PHE B C 1
ATOM 1564 O O . PHE B 1 86 ? -19.880 42.496 4.175 1.00 22.29 236 PHE B O 1
ATOM 1572 N N . ILE B 1 87 ? -19.939 43.524 2.165 1.00 19.08 237 ILE B N 1
ATOM 1573 C CA . ILE B 1 87 ? -20.962 42.601 1.674 1.00 22.86 237 ILE B CA 1
ATOM 1574 C C . ILE B 1 87 ? -20.434 41.185 1.534 1.00 27.63 237 ILE B C 1
ATOM 1575 O O . ILE B 1 87 ? -21.198 40.230 1.693 1.00 25.69 237 ILE B O 1
ATOM 1580 N N . THR B 1 88 ? -19.139 41.017 1.260 1.00 26.88 238 THR B N 1
ATOM 1581 C CA . THR B 1 88 ? -18.631 39.645 1.247 1.00 29.75 238 THR B CA 1
ATOM 1582 C C . THR B 1 88 ? -18.470 39.075 2.653 1.00 29.57 238 THR B C 1
ATOM 1583 O O . THR B 1 88 ? -18.718 37.890 2.873 1.00 24.74 238 THR B O 1
ATOM 1587 N N . LYS B 1 89 ? -18.075 39.905 3.613 1.00 23.51 239 LYS B N 1
ATOM 1588 C CA . LYS B 1 89 ? -17.939 39.415 4.976 1.00 27.37 239 LYS B CA 1
ATOM 1589 C C . LYS B 1 89 ? -19.306 39.095 5.568 1.00 29.69 239 LYS B C 1
ATOM 1590 O O . LYS B 1 89 ? -19.458 38.121 6.306 1.00 29.69 239 LYS B O 1
ATOM 1596 N N . PHE B 1 90 ? -20.307 39.902 5.232 1.00 25.83 240 PHE B N 1
ATOM 1597 C CA . PHE B 1 90 ? -21.657 39.658 5.728 1.00 25.31 240 PHE B CA 1
ATOM 1598 C C . PHE B 1 90 ? -22.163 38.318 5.191 1.00 26.43 240 PHE B C 1
ATOM 1599 O O . PHE B 1 90 ? -22.726 37.511 5.932 1.00 30.05 240 PHE B O 1
ATOM 1607 N N . LYS B 1 91 ? -21.954 38.084 3.902 1.00 26.36 241 LYS B N 1
ATOM 1608 C CA . LYS B 1 91 ? -22.383 36.840 3.271 1.00 29.95 241 LYS B CA 1
ATOM 1609 C C . LYS B 1 91 ? -21.724 35.627 3.931 1.00 33.02 241 LYS B C 1
ATOM 1610 O O . LYS B 1 91 ? -22.380 34.631 4.201 1.00 35.36 241 LYS B O 1
ATOM 1616 N N . LYS B 1 92 ? -20.424 35.698 4.174 1.00 26.73 242 LYS B N 1
ATOM 1617 C CA . LYS B 1 92 ? -19.740 34.604 4.854 1.00 32.30 242 LYS B CA 1
ATOM 1618 C C . LYS B 1 92 ? -20.248 34.416 6.277 1.00 37.60 242 LYS B C 1
ATOM 1619 O O . LYS B 1 92 ? -20.452 33.287 6.733 1.00 38.50 242 LYS B O 1
ATOM 1625 N N . TYR B 1 93 ? -20.438 35.521 6.988 1.00 27.28 243 TYR B N 1
ATOM 1626 C CA . TYR B 1 93 ? -20.828 35.442 8.385 1.00 29.12 243 TYR B CA 1
ATOM 1627 C C . TYR B 1 93 ? -22.252 34.917 8.568 1.00 32.19 243 TYR B C 1
ATOM 1628 O O . TYR B 1 93 ? -22.516 34.164 9.496 1.00 33.73 243 TYR B O 1
ATOM 1637 N N . TYR B 1 94 ? -23.169 35.305 7.685 1.00 28.42 244 TYR B N 1
ATOM 1638 C CA . TYR B 1 94 ? -24.559 34.886 7.835 1.00 31.58 244 TYR B CA 1
ATOM 1639 C C . TYR B 1 94 ? -25.027 33.914 6.750 1.00 36.99 244 TYR B C 1
ATOM 1640 O O . TYR B 1 94 ? -26.017 33.212 6.924 1.00 35.75 244 TYR B O 1
ATOM 1649 N N . GLN B 1 95 ? -24.319 33.901 5.627 1.00 31.37 245 GLN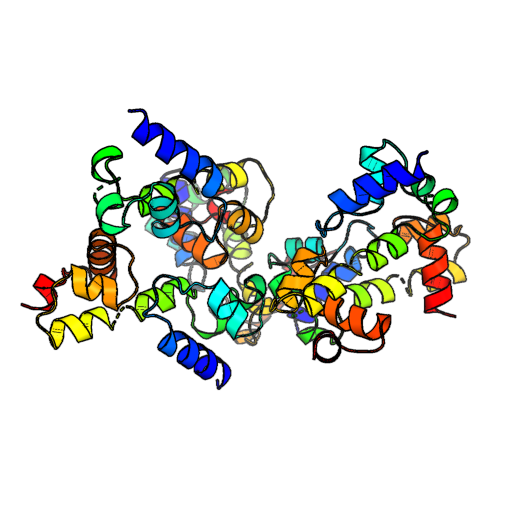 B N 1
ATOM 1650 C CA . GLN B 1 95 ? -24.708 33.129 4.453 1.00 35.03 245 GLN B CA 1
ATOM 1651 C C . GLN B 1 95 ? -26.061 33.508 3.834 1.00 34.04 245 GLN B C 1
ATOM 1652 O O . GLN B 1 95 ? -26.696 32.709 3.163 1.00 36.14 245 GLN B O 1
ATOM 1658 N N . ILE B 1 96 ? -26.470 34.752 4.063 1.00 36.29 246 ILE B N 1
ATOM 1659 C CA . ILE B 1 96 ? -27.484 35.406 3.248 1.00 34.44 246 ILE B CA 1
ATOM 1660 C C . ILE B 1 96 ? -26.962 36.806 2.950 1.00 32.41 246 ILE B C 1
ATOM 1661 O O . ILE B 1 96 ? -26.028 37.272 3.593 1.00 31.09 246 ILE B O 1
ATOM 1666 N N . THR B 1 97 ? -27.557 37.482 1.980 1.00 36.58 247 THR B N 1
ATOM 1667 C CA . THR B 1 97 ? -27.138 38.839 1.662 1.00 34.85 247 THR B CA 1
ATOM 1668 C C . THR B 1 97 ? -27.933 39.838 2.491 1.00 25.01 247 THR B C 1
ATOM 1669 O O . THR B 1 97 ? -29.013 39.516 2.998 1.00 28.53 247 THR B O 1
ATOM 1673 N N . PRO B 1 98 ? -27.393 41.054 2.651 1.00 30.18 248 PRO B N 1
ATOM 1674 C CA . PRO B 1 98 ? -28.137 42.105 3.356 1.00 27.44 248 PRO B CA 1
ATOM 1675 C C . PRO B 1 98 ? -29.541 42.277 2.771 1.00 32.51 248 PRO B C 1
ATOM 1676 O O . PRO B 1 98 ? -30.515 42.371 3.527 1.00 31.19 248 PRO B O 1
ATOM 1680 N N . LYS B 1 99 ? -29.649 42.277 1.445 1.00 37.89 249 LYS B N 1
ATOM 1681 C CA . LYS B 1 99 ? -30.951 42.373 0.794 1.00 42.05 249 LYS B CA 1
ATOM 1682 C C . LYS B 1 99 ? -31.878 41.244 1.235 1.00 44.57 249 LYS B C 1
ATOM 1683 O O . LYS B 1 99 ? -33.059 41.478 1.530 1.00 37.76 249 LYS B O 1
ATOM 1689 N N . GLN B 1 100 ? -31.345 40.022 1.271 1.00 43.15 250 GLN B N 1
ATOM 1690 C CA . GLN B 1 100 ? -32.119 38.857 1.689 1.00 44.85 250 GLN B CA 1
ATOM 1691 C C . GLN B 1 100 ? -32.554 38.984 3.147 1.00 42.94 250 GLN B C 1
ATOM 1692 O O . GLN B 1 100 ? -33.667 38.590 3.506 1.00 42.19 250 GLN B O 1
ATOM 1698 N N . TYR B 1 101 ? -31.678 39.531 3.988 1.00 31.60 251 TYR B N 1
ATOM 1699 C CA . TYR B 1 101 ? -32.029 39.732 5.390 1.00 37.83 251 TYR B CA 1
ATOM 1700 C C . TYR B 1 101 ? -33.172 40.745 5.548 1.00 44.56 251 TYR B C 1
ATOM 1701 O O . TYR B 1 101 ? -33.968 40.654 6.483 1.00 34.22 251 TYR B O 1
ATOM 1710 N N . ARG B 1 102 ? -33.245 41.698 4.622 1.00 46.84 252 ARG B N 1
ATOM 1711 C CA . ARG B 1 102 ? -34.270 42.739 4.632 1.00 55.49 252 ARG B CA 1
ATOM 1712 C C . ARG B 1 102 ? -35.599 42.335 4.012 1.00 69.49 252 ARG B C 1
ATOM 1713 O O . ARG B 1 102 ? -36.617 42.974 4.267 1.00 72.05 252 ARG B O 1
ATOM 1721 N N . GLU B 1 103 ? -35.583 41.308 3.171 1.00 83.07 253 GLU B N 1
ATOM 1722 C CA . GLU B 1 103 ? -36.800 40.859 2.508 1.00 98.50 253 GLU B CA 1
ATOM 1723 C C . GLU B 1 103 ? -37.804 40.358 3.541 1.00 104.00 253 GLU B C 1
ATOM 1724 O O . GLU B 1 103 ? -39.015 40.437 3.333 1.00 108.16 253 GLU B O 1
ATOM 1731 N N . ASN C 1 2 ? 40.532 54.939 18.719 1.00 64.29 152 ASN C N 1
ATOM 1732 C CA . ASN C 1 2 ? 39.568 55.013 17.627 1.00 66.83 152 ASN C CA 1
ATOM 1733 C C . ASN C 1 2 ? 38.417 54.021 17.790 1.00 62.79 152 ASN C C 1
ATOM 1734 O O . ASN C 1 2 ? 37.294 54.272 17.352 1.00 64.77 152 ASN C O 1
ATOM 1739 N N . ALA C 1 3 ? 38.709 52.891 18.416 1.00 64.33 153 ALA C N 1
ATOM 1740 C CA . ALA C 1 3 ? 37.759 51.784 18.504 1.00 65.04 153 ALA C CA 1
ATOM 1741 C C . ALA C 1 3 ? 36.536 52.107 19.356 1.00 58.17 153 ALA C C 1
ATOM 1742 O O . ALA C 1 3 ? 35.469 51.516 19.178 1.00 60.36 153 ALA C O 1
ATOM 1744 N N . LYS C 1 4 ? 36.698 53.033 20.292 1.00 47.56 154 LYS C N 1
ATOM 1745 C CA . LYS C 1 4 ? 35.600 53.416 21.161 1.00 50.80 154 LYS C CA 1
ATOM 1746 C C . LYS C 1 4 ? 34.463 54.056 20.359 1.00 47.12 154 LYS C C 1
ATOM 1747 O O . LYS C 1 4 ? 33.301 53.676 20.517 1.00 41.13 154 LYS C O 1
ATOM 1753 N N . GLU C 1 5 ? 34.802 55.009 19.488 1.00 43.57 155 GLU C N 1
ATOM 1754 C CA . GLU C 1 5 ? 33.797 55.714 18.695 1.00 43.12 155 GLU C CA 1
ATOM 1755 C C . GLU C 1 5 ? 33.026 54.749 17.817 1.00 40.33 155 GLU C C 1
ATOM 1756 O O . GLU C 1 5 ? 31.806 54.877 17.638 1.00 39.90 155 GLU C O 1
ATOM 1762 N N . LEU C 1 6 ? 33.748 53.789 17.256 1.00 36.25 156 LEU C N 1
ATOM 1763 C CA . LEU C 1 6 ? 33.143 52.845 16.330 1.00 43.74 156 LEU C CA 1
ATOM 1764 C C . LEU C 1 6 ? 32.254 51.841 17.058 1.00 38.20 156 LEU C C 1
ATOM 1765 O O . LEU C 1 6 ? 31.191 51.471 16.569 1.00 46.33 156 LEU C O 1
ATOM 1770 N N . ILE C 1 7 ? 32.676 51.413 18.238 1.00 39.60 157 ILE C N 1
ATOM 1771 C CA . ILE C 1 7 ? 31.859 50.486 19.016 1.00 34.96 157 ILE C CA 1
ATOM 1772 C C . ILE C 1 7 ? 30.603 51.196 19.528 1.00 33.36 157 ILE C C 1
ATOM 1773 O O . ILE C 1 7 ? 29.504 50.642 19.495 1.00 38.19 157 ILE C O 1
ATOM 1778 N N . GLN C 1 8 ? 30.772 52.437 19.964 1.00 31.74 158 GLN C N 1
ATOM 1779 C CA . GLN C 1 8 ? 29.643 53.300 20.286 1.00 34.64 158 GLN C CA 1
ATOM 1780 C C . GLN C 1 8 ? 28.614 53.274 19.165 1.00 38.05 158 GLN C C 1
ATOM 1781 O O . GLN C 1 8 ? 27.417 53.105 19.408 1.00 32.93 158 GLN C O 1
ATOM 1787 N N . ASN C 1 9 ? 29.080 53.446 17.932 1.00 36.64 159 ASN C N 1
ATOM 1788 C CA . ASN C 1 9 ? 28.168 53.547 16.802 1.00 33.71 159 ASN C CA 1
ATOM 1789 C C . ASN C 1 9 ? 27.369 52.277 16.585 1.00 37.37 159 ASN C C 1
ATOM 1790 O O . ASN C 1 9 ? 26.148 52.306 16.450 1.00 40.09 159 ASN C O 1
ATOM 1795 N N . ILE C 1 10 ? 28.067 51.153 16.545 1.00 34.40 160 ILE C N 1
ATOM 1796 C CA . ILE C 1 10 ? 27.405 49.898 16.278 1.00 39.03 160 ILE C CA 1
ATOM 1797 C C . ILE C 1 10 ? 26.370 49.608 17.370 1.00 39.64 160 ILE C C 1
ATOM 1798 O O . ILE C 1 10 ? 25.281 49.115 17.081 1.00 37.90 160 ILE C O 1
ATOM 1803 N N . ILE C 1 11 ? 26.685 49.959 18.614 1.00 33.58 161 ILE C N 1
ATOM 1804 C CA . ILE C 1 11 ? 25.732 49.751 19.698 1.00 34.27 161 ILE C CA 1
ATOM 1805 C C . ILE C 1 11 ? 24.480 50.620 19.513 1.00 41.64 161 ILE C C 1
ATOM 1806 O O . ILE C 1 11 ? 23.349 50.135 19.640 1.00 42.15 161 ILE C O 1
ATOM 1811 N N . GLU C 1 12 ? 24.684 51.894 19.193 1.00 36.06 162 GLU C N 1
ATOM 1812 C CA . GLU C 1 12 ? 23.576 52.794 18.877 1.00 42.49 162 GLU C CA 1
ATOM 1813 C C . GLU C 1 12 ? 22.654 52.240 17.774 1.00 44.06 162 GLU C C 1
ATOM 1814 O O . GLU C 1 12 ? 21.449 52.488 17.783 1.00 40.83 162 GLU C O 1
ATOM 1820 N N . GLU C 1 13 ? 23.224 51.492 16.832 1.00 42.12 163 GLU C N 1
ATOM 1821 C CA . GLU C 1 13 ? 22.452 50.917 15.735 1.00 38.90 163 GLU C CA 1
ATOM 1822 C C . GLU C 1 13 ? 21.800 49.586 16.113 1.00 44.32 163 GLU C C 1
ATOM 1823 O O . GLU C 1 13 ? 20.948 49.075 15.382 1.00 47.18 163 GLU C O 1
ATOM 1829 N N . SER C 1 14 ? 22.196 49.028 17.251 1.00 38.44 164 SER C N 1
ATOM 1830 C CA . SER C 1 14 ? 21.782 47.674 17.598 1.00 40.99 164 SER C CA 1
ATOM 1831 C C . SER C 1 14 ? 20.929 47.550 18.874 1.00 41.74 164 SER C C 1
ATOM 1832 O O . SER C 1 14 ? 20.296 46.513 19.098 1.00 46.29 164 SER C O 1
ATOM 1835 N N . TYR C 1 15 ? 20.899 48.600 19.692 1.00 39.53 165 TYR C N 1
ATOM 1836 C CA . TYR C 1 15 ? 20.350 48.510 21.060 1.00 37.00 165 TYR C CA 1
ATOM 1837 C C . TYR C 1 15 ? 18.835 48.263 21.166 1.00 36.79 165 TYR C C 1
ATOM 1838 O O . TYR C 1 15 ? 18.346 47.822 22.217 1.00 37.39 165 TYR C O 1
ATOM 1847 N N . THR C 1 16 ? 18.091 48.562 20.103 1.00 34.27 166 THR C N 1
ATOM 1848 C CA . THR C 1 16 ? 16.635 48.370 20.106 1.00 32.04 166 THR C CA 1
ATOM 1849 C C . THR C 1 16 ? 16.262 46.904 19.889 1.00 40.71 166 THR C C 1
ATOM 1850 O O . THR C 1 16 ? 15.104 46.514 20.054 1.00 43.40 166 THR C O 1
ATOM 1854 N N . ASP C 1 17 ? 17.253 46.092 19.532 1.00 38.91 167 ASP C N 1
ATOM 1855 C CA . ASP C 1 17 ? 17.055 44.652 19.393 1.00 43.61 167 ASP C CA 1
ATOM 1856 C C . ASP C 1 17 ? 17.317 43.929 20.719 1.00 40.82 167 ASP C C 1
ATOM 1857 O O . ASP C 1 17 ? 18.459 43.856 21.186 1.00 43.94 167 ASP C O 1
ATOM 1862 N N . SER C 1 18 ? 16.255 43.393 21.317 1.00 36.26 168 SER C N 1
ATOM 1863 C CA . SER C 1 18 ? 16.348 42.706 22.599 1.00 34.17 168 SER C CA 1
ATOM 1864 C C . SER C 1 18 ? 17.322 41.542 22.535 1.00 32.09 168 SER C C 1
ATOM 1865 O O . SER C 1 18 ? 17.788 41.058 23.562 1.00 41.32 168 SER C O 1
ATOM 1868 N N . GLN C 1 19 ? 17.613 41.080 21.326 1.00 34.87 169 GLN C N 1
ATOM 1869 C CA . GLN C 1 19 ? 18.504 39.944 21.138 1.00 43.39 169 GLN C CA 1
ATOM 1870 C C . GLN C 1 19 ? 19.979 40.356 21.056 1.00 45.91 169 GLN C C 1
ATOM 1871 O O . GLN C 1 19 ? 20.870 39.505 21.060 1.00 46.52 169 GLN C O 1
ATOM 1877 N N . PHE C 1 20 ? 20.229 41.659 20.985 1.00 41.06 170 PHE C N 1
ATOM 1878 C CA . PHE C 1 20 ? 21.590 42.167 20.874 1.00 39.00 170 PHE C CA 1
ATOM 1879 C C . PHE C 1 20 ? 22.321 42.039 22.203 1.00 37.89 170 PHE C C 1
ATOM 1880 O O . PHE C 1 20 ? 21.953 42.691 23.171 1.00 32.68 170 PHE C O 1
ATOM 1888 N N . THR C 1 21 ? 23.367 41.215 22.226 1.00 43.09 171 THR C N 1
ATOM 1889 C CA . THR C 1 21 ? 24.129 40.931 23.436 1.00 42.43 171 THR C CA 1
ATOM 1890 C C . THR C 1 21 ? 25.635 40.988 23.184 1.00 41.52 171 THR C C 1
ATOM 1891 O O . THR C 1 21 ? 26.094 41.076 22.037 1.00 40.60 171 THR C O 1
ATOM 1895 N N . LEU C 1 22 ? 26.408 40.918 24.261 1.00 36.78 172 LEU C N 1
ATOM 1896 C CA . LEU C 1 22 ? 27.865 40.882 24.141 1.00 43.83 172 LEU C CA 1
ATOM 1897 C C . LEU C 1 22 ? 28.314 39.769 23.194 1.00 42.21 172 LEU C C 1
ATOM 1898 O O . LEU C 1 22 ? 29.224 39.958 22.384 1.00 47.24 172 LEU C O 1
ATOM 1903 N N . SER C 1 23 ? 27.667 38.613 23.287 1.00 40.50 173 SER C N 1
ATOM 1904 C CA . SER C 1 23 ? 28.036 37.458 22.468 1.00 44.38 173 SER C CA 1
ATOM 1905 C C . SER C 1 23 ? 27.787 37.713 20.986 1.00 39.77 173 SER C C 1
ATOM 1906 O O . SER C 1 23 ? 28.534 37.245 20.124 1.00 41.91 173 SER C O 1
ATOM 1909 N N . VAL C 1 24 ? 26.726 38.453 20.695 1.00 38.25 174 VAL C N 1
ATOM 1910 C CA . VAL C 1 24 ? 26.424 38.849 19.328 1.00 39.85 174 VAL C CA 1
ATOM 1911 C C . VAL C 1 24 ? 27.541 39.707 18.751 1.00 41.11 174 VAL C C 1
ATOM 1912 O O . VAL C 1 24 ? 28.081 39.433 17.665 1.00 35.29 174 VAL C O 1
ATOM 1916 N N . LEU C 1 25 ? 27.890 40.752 19.487 1.00 37.32 175 LEU C N 1
ATOM 1917 C CA . LEU C 1 25 ? 28.908 41.674 19.025 1.00 43.05 175 LEU C CA 1
ATOM 1918 C C . LEU C 1 25 ? 30.237 40.929 18.812 1.00 46.37 175 LEU C C 1
ATOM 1919 O O . LEU C 1 25 ? 30.848 41.034 17.754 1.00 43.76 175 LEU C O 1
ATOM 1924 N N . SER C 1 26 ? 30.669 40.151 19.802 1.00 44.08 176 SER C N 1
ATOM 1925 C CA . SER C 1 26 ? 31.920 39.397 19.663 1.00 46.73 176 SER C CA 1
ATOM 1926 C C . SER C 1 26 ? 31.908 38.488 18.427 1.00 56.55 176 SER C C 1
ATOM 1927 O O . SER C 1 26 ? 32.911 38.376 17.706 1.00 53.98 176 SER C O 1
ATOM 1930 N N . GLU C 1 27 ? 30.766 37.851 18.184 1.00 61.19 177 GLU C N 1
ATOM 1931 C CA . GLU C 1 27 ? 30.586 37.022 17.000 1.00 64.19 177 GLU C CA 1
ATOM 1932 C C . GLU C 1 27 ? 30.869 37.840 15.737 1.00 63.41 177 GLU C C 1
ATOM 1933 O O . GLU C 1 27 ? 31.708 37.465 14.909 1.00 62.05 177 GLU C O 1
ATOM 1939 N N . LYS C 1 28 ? 30.173 38.963 15.597 1.00 59.06 178 LYS C N 1
ATOM 1940 C CA . LYS C 1 28 ? 30.340 39.818 14.428 1.00 57.85 178 LYS C CA 1
ATOM 1941 C C . LYS C 1 28 ? 31.798 40.201 14.198 1.00 55.30 178 LYS C C 1
ATOM 1942 O O . LYS C 1 28 ? 32.262 40.260 13.067 1.00 56.55 178 LYS C O 1
ATOM 1948 N N . LEU C 1 29 ? 32.512 40.458 15.283 1.00 53.78 179 LEU C N 1
ATOM 1949 C CA . LEU C 1 29 ? 33.888 40.918 15.208 1.00 53.88 179 LEU C CA 1
ATOM 1950 C C . LEU C 1 29 ? 34.892 39.770 15.172 1.00 60.32 179 LEU C C 1
ATOM 1951 O O . LEU C 1 29 ? 36.101 40.004 15.206 1.00 66.67 179 LEU C O 1
ATOM 1956 N N . ASP C 1 30 ? 34.388 38.538 15.092 1.00 57.91 180 ASP C N 1
ATOM 1957 C CA . ASP C 1 30 ? 35.230 37.347 15.166 1.00 63.50 180 ASP C CA 1
ATOM 1958 C C . ASP C 1 30 ? 36.187 37.407 16.353 1.00 67.48 180 ASP C C 1
ATOM 1959 O O . ASP C 1 30 ? 37.395 37.233 16.203 1.00 70.18 180 ASP C O 1
ATOM 1964 N N . LEU C 1 31 ? 35.624 37.663 17.531 1.00 65.97 181 LEU C N 1
ATOM 1965 C CA . LEU C 1 31 ? 36.370 37.664 18.781 1.00 62.18 181 LEU C CA 1
ATOM 1966 C C . LEU C 1 31 ? 35.615 36.811 19.794 1.00 62.50 181 LEU C C 1
ATOM 1967 O O . LEU C 1 31 ? 34.416 36.560 19.640 1.00 51.92 181 LEU C O 1
ATOM 1972 N N . SER C 1 32 ? 36.308 36.367 20.836 1.00 65.47 182 SER C N 1
ATOM 1973 C CA . SER C 1 32 ? 35.625 35.696 21.932 1.00 63.70 182 SER C CA 1
ATOM 1974 C C . SER C 1 32 ? 34.968 36.759 22.807 1.00 58.46 182 SER C C 1
ATOM 1975 O O . SER C 1 32 ? 35.465 37.885 22.908 1.00 52.26 182 SER C O 1
ATOM 1978 N N . SER C 1 33 ? 33.845 36.406 23.424 1.00 58.10 183 SER C N 1
ATOM 1979 C CA . SER C 1 33 ? 33.137 37.332 24.298 1.00 52.65 183 SER C CA 1
ATOM 1980 C C . SER C 1 33 ? 34.048 37.786 25.428 1.00 49.34 183 SER C C 1
ATOM 1981 O O . SER C 1 33 ? 34.001 38.941 25.847 1.00 51.20 183 SER C O 1
ATOM 1984 N N . GLY C 1 34 ? 34.873 36.869 25.918 1.00 49.45 184 GLY C N 1
ATOM 1985 C CA . GLY C 1 34 ? 35.783 37.166 27.011 1.00 52.11 184 GLY C CA 1
ATOM 1986 C C . GLY C 1 34 ? 36.784 38.246 26.626 1.00 52.39 184 GLY C C 1
ATOM 1987 O O . GLY C 1 34 ? 37.110 39.122 27.433 1.00 48.49 184 GLY C O 1
ATOM 1988 N N . TYR C 1 35 ? 37.273 38.193 25.391 1.00 55.11 185 TYR C N 1
ATOM 1989 C CA . TYR C 1 35 ? 38.225 39.204 24.930 1.00 55.13 185 TYR C CA 1
ATOM 1990 C C . TYR C 1 35 ? 37.547 40.534 24.659 1.00 52.69 185 TYR C C 1
ATOM 1991 O O . TYR C 1 35 ? 38.033 41.584 25.079 1.00 55.99 185 TYR C O 1
ATOM 2000 N N . LEU C 1 36 ? 36.432 40.494 23.939 1.00 48.69 186 LEU C N 1
ATOM 2001 C CA . LEU C 1 36 ? 35.668 41.707 23.697 1.00 43.89 186 LEU C CA 1
ATOM 2002 C C . LEU C 1 36 ? 35.355 42.345 25.036 1.00 38.56 186 LEU C C 1
ATOM 2003 O O . LEU C 1 36 ? 35.418 43.561 25.197 1.00 37.41 186 LEU C O 1
ATOM 2008 N N . SER C 1 37 ? 35.026 41.495 26.000 1.00 37.26 187 SER C N 1
ATOM 2009 C CA . SER C 1 37 ? 34.662 41.946 27.319 1.00 39.46 187 SER C CA 1
ATOM 2010 C C . SER C 1 37 ? 35.717 42.861 27.929 1.00 41.45 187 SER C C 1
ATOM 2011 O O . SER C 1 37 ? 35.408 43.969 28.358 1.00 44.27 187 SER C O 1
ATOM 2014 N N . ILE C 1 38 ? 36.964 42.413 27.986 1.00 43.39 188 ILE C N 1
ATOM 2015 C CA . ILE C 1 38 ? 37.975 43.256 28.615 1.00 51.01 188 ILE C CA 1
ATOM 2016 C C . ILE C 1 38 ? 38.395 44.416 27.710 1.00 46.90 188 ILE C C 1
ATOM 2017 O O . ILE C 1 38 ? 38.685 45.502 28.205 1.00 50.08 188 ILE C O 1
ATOM 2030 N N . PHE C 1 40 ? 36.335 45.993 25.776 1.00 43.33 190 PHE C N 1
ATOM 2031 C CA . PHE C 1 40 ? 35.284 46.976 26.003 1.00 39.18 190 PHE C CA 1
ATOM 2032 C C . PHE C 1 40 ? 35.471 47.743 27.315 1.00 39.37 190 PHE C C 1
ATOM 2033 O O . PHE C 1 40 ? 35.398 48.974 27.340 1.00 46.04 190 PHE C O 1
ATOM 2041 N N . LYS C 1 41 ? 35.702 47.020 28.405 1.00 36.12 191 LYS C N 1
ATOM 2042 C CA . LYS C 1 41 ? 35.892 47.669 29.694 1.00 44.19 191 LYS C CA 1
ATOM 2043 C C . LYS C 1 41 ? 37.128 48.549 29.654 1.00 47.86 191 LYS C C 1
ATOM 2044 O O . LYS C 1 41 ? 37.140 49.644 30.208 1.00 50.83 191 LYS C O 1
ATOM 2050 N N . LYS C 1 42 ? 38.169 48.059 28.989 1.00 48.62 192 LYS C N 1
ATOM 2051 C CA . LYS C 1 42 ? 39.377 48.837 28.772 1.00 52.95 192 LYS C CA 1
ATOM 2052 C C . LYS C 1 42 ? 39.017 50.202 28.207 1.00 53.91 192 LYS C C 1
ATOM 2053 O O . LYS C 1 42 ? 39.388 51.234 28.764 1.00 58.37 192 LYS C O 1
ATOM 2059 N N . ASN C 1 43 ? 38.275 50.199 27.105 1.00 51.12 193 ASN C N 1
ATOM 2060 C CA . ASN C 1 43 ? 37.934 51.438 26.413 1.00 54.60 193 ASN C CA 1
ATOM 2061 C C . ASN C 1 43 ? 36.831 52.270 27.058 1.00 56.55 193 ASN C C 1
ATOM 2062 O O . ASN C 1 43 ? 36.860 53.499 27.001 1.00 57.77 193 ASN C O 1
ATOM 2067 N N . PHE C 1 44 ? 35.854 51.611 27.668 1.00 54.16 194 PHE C N 1
ATOM 2068 C CA . PHE C 1 44 ? 34.692 52.339 28.166 1.00 58.37 194 PHE C CA 1
ATOM 2069 C C . PHE C 1 44 ? 34.730 52.602 29.666 1.00 66.16 194 PHE C C 1
ATOM 2070 O O . PHE C 1 44 ? 34.134 53.566 30.144 1.00 67.12 194 PHE C O 1
ATOM 2078 N N . GLY C 1 45 ? 35.443 51.752 30.400 1.00 68.02 195 GLY C N 1
ATOM 2079 C CA . GLY C 1 45 ? 35.574 51.910 31.839 1.00 66.68 195 GLY C CA 1
ATOM 2080 C C . GLY C 1 45 ? 34.538 51.113 32.605 1.00 61.08 195 GLY C C 1
ATOM 2081 O O . GLY C 1 45 ? 34.664 50.898 33.812 1.00 63.67 195 GLY C O 1
ATOM 2082 N N . ILE C 1 46 ? 33.505 50.674 31.896 1.00 48.41 196 ILE C N 1
ATOM 2083 C CA . ILE C 1 46 ? 32.448 49.882 32.495 1.00 48.50 196 ILE C CA 1
ATOM 2084 C C . ILE C 1 46 ? 32.173 48.662 31.623 1.00 44.08 196 ILE C C 1
ATOM 2085 O O . ILE C 1 46 ? 32.598 48.618 30.473 1.00 42.69 196 ILE C O 1
ATOM 2090 N N . PRO C 1 47 ? 31.470 47.661 32.172 1.00 48.55 197 PRO C N 1
ATOM 2091 C CA . PRO C 1 47 ? 31.156 46.441 31.423 1.00 46.11 197 PRO C CA 1
ATOM 2092 C C . PRO C 1 47 ? 30.195 46.721 30.275 1.00 42.82 197 PRO C C 1
ATOM 2093 O O . PRO C 1 47 ? 29.307 47.567 30.399 1.00 41.35 197 PRO C O 1
ATOM 2097 N N . PHE C 1 48 ? 30.366 46.006 29.171 1.00 42.42 198 PHE C N 1
ATOM 2098 C CA . PHE C 1 48 ? 29.467 46.138 28.033 1.00 41.78 198 PHE C CA 1
ATOM 2099 C C . PHE C 1 48 ? 28.007 46.135 28.482 1.00 40.27 198 PHE C C 1
ATOM 2100 O O . PHE C 1 48 ? 27.206 46.955 28.026 1.00 36.80 198 PHE C O 1
ATOM 2108 N N . GLN C 1 49 ? 27.667 45.211 29.377 1.00 37.75 199 GLN C N 1
ATOM 2109 C CA . GLN C 1 49 ? 26.284 45.032 29.820 1.00 39.18 199 GLN C CA 1
ATOM 2110 C C . GLN C 1 49 ? 25.711 46.278 30.479 1.00 40.70 199 GLN C C 1
ATOM 2111 O O . GLN C 1 49 ? 24.563 46.649 30.237 1.00 46.44 199 GLN C O 1
ATOM 2117 N N . ASP C 1 50 ? 26.514 46.910 31.326 1.00 39.78 200 ASP C N 1
ATOM 2118 C CA . ASP C 1 50 ? 26.093 48.112 32.029 1.00 42.24 200 ASP C CA 1
ATOM 2119 C C . ASP C 1 50 ? 26.016 49.322 31.102 1.00 39.54 200 ASP C C 1
ATOM 2120 O O . ASP C 1 50 ? 25.192 50.218 31.301 1.00 39.74 200 ASP C O 1
ATOM 2125 N N . TYR C 1 51 ? 26.864 49.338 30.078 1.00 38.01 201 TYR C N 1
ATOM 2126 C CA . TYR C 1 51 ? 26.819 50.398 29.085 1.00 36.87 201 TYR C CA 1
ATOM 2127 C C . TYR C 1 51 ? 25.525 50.297 28.294 1.00 35.15 201 TYR C C 1
ATOM 2128 O O . TYR C 1 51 ? 24.826 51.290 28.087 1.00 37.09 201 TYR C O 1
ATOM 2137 N N . LEU C 1 52 ? 25.207 49.087 27.854 1.00 37.67 202 LEU C N 1
ATOM 2138 C CA . LEU C 1 52 ? 24.007 48.862 27.068 1.00 32.97 202 LEU C CA 1
ATOM 2139 C C . LEU C 1 52 ? 22.776 49.222 27.884 1.00 37.84 202 LEU C C 1
ATOM 2140 O O . LEU C 1 52 ? 21.885 49.928 27.397 1.00 38.07 202 LEU C O 1
ATOM 2145 N N . LEU C 1 53 ? 22.725 48.736 29.124 1.00 34.22 203 LEU C N 1
ATOM 2146 C CA . LEU C 1 53 ? 21.607 49.048 30.009 1.00 38.71 203 LEU C CA 1
ATOM 2147 C C . LEU C 1 53 ? 21.414 50.558 30.141 1.00 43.02 203 LEU C C 1
ATOM 2148 O O . LEU C 1 53 ? 20.289 51.060 30.047 1.00 41.11 203 LEU C O 1
ATOM 2153 N N . GLN C 1 54 ? 22.516 51.278 30.345 1.00 38.49 204 GLN C N 1
ATOM 2154 C CA . GLN C 1 54 ? 22.459 52.729 30.500 1.00 37.01 204 GLN C CA 1
ATOM 2155 C C . GLN C 1 54 ? 21.875 53.431 29.264 1.00 37.21 204 GLN C C 1
ATOM 2156 O O . GLN C 1 54 ? 21.023 54.318 29.389 1.00 32.88 204 GLN C O 1
ATOM 2162 N N . LYS C 1 55 ? 22.328 53.040 28.075 1.00 35.38 205 LYS C N 1
ATOM 2163 C CA . LYS C 1 55 ? 21.769 53.593 26.843 1.00 39.12 205 LYS C CA 1
ATOM 2164 C C . LYS C 1 55 ? 20.260 53.343 26.751 1.00 39.03 205 LYS C C 1
ATOM 2165 O O . LYS C 1 55 ? 19.493 54.212 26.341 1.00 40.43 205 LYS C O 1
ATOM 2171 N N . ARG C 1 56 ? 19.836 52.151 27.143 1.00 36.32 206 ARG C N 1
ATOM 2172 C CA . ARG C 1 56 ? 18.426 51.791 27.034 1.00 32.82 206 ARG C CA 1
ATOM 2173 C C . ARG C 1 56 ? 17.570 52.605 27.994 1.00 30.98 206 ARG C C 1
ATOM 2174 O O . ARG C 1 56 ? 16.469 53.028 27.652 1.00 35.03 206 ARG C O 1
ATOM 2190 N N . GLU C 1 58 ? 18.440 55.627 29.185 1.00 36.72 208 GLU C N 1
ATOM 2191 C CA . GLU C 1 58 ? 18.439 57.002 28.692 1.00 36.03 208 GLU C CA 1
ATOM 2192 C C . GLU C 1 58 ? 17.408 57.155 27.578 1.00 31.62 208 GLU C C 1
ATOM 2193 O O . GLU C 1 58 ? 16.632 58.100 27.573 1.00 35.86 208 GLU C O 1
ATOM 2199 N N . LYS C 1 59 ? 17.400 56.226 26.631 1.00 34.59 209 LYS C N 1
ATOM 2200 C CA . LYS C 1 59 ? 16.409 56.290 25.562 1.00 39.69 209 LYS C CA 1
ATOM 2201 C C . LYS C 1 59 ? 14.972 56.193 26.120 1.00 35.58 209 LYS C C 1
ATOM 2202 O O . LYS C 1 59 ? 14.074 56.896 25.673 1.00 35.42 209 LYS C O 1
ATOM 2208 N N . ALA C 1 60 ? 14.762 55.354 27.125 1.00 35.14 210 ALA C N 1
ATOM 2209 C CA . ALA C 1 60 ? 13.434 55.228 27.712 1.00 30.19 210 ALA C CA 1
ATOM 2210 C C . ALA C 1 60 ? 13.002 56.540 28.362 1.00 39.99 210 ALA C C 1
ATOM 2211 O O . ALA C 1 60 ? 11.839 56.941 28.268 1.00 34.59 210 ALA C O 1
ATOM 2213 N N . LYS C 1 61 ? 13.940 57.219 29.012 1.00 42.58 211 LYS C N 1
ATOM 2214 C CA . LYS C 1 61 ? 13.642 58.520 29.612 1.00 42.93 211 LYS C CA 1
ATOM 2215 C C . LYS C 1 61 ? 13.219 59.537 28.564 1.00 34.14 211 LYS C C 1
ATOM 2216 O O . LYS C 1 61 ? 12.269 60.292 28.762 1.00 37.16 211 LYS C O 1
ATOM 2222 N N . LEU C 1 62 ? 13.935 59.558 27.448 1.00 38.20 212 LEU C N 1
ATOM 2223 C CA . LEU C 1 62 ? 13.578 60.435 26.346 1.00 35.21 212 LEU C CA 1
ATOM 2224 C C . LEU C 1 62 ? 12.140 60.157 25.914 1.00 35.56 212 LEU C C 1
ATOM 2225 O O . LEU C 1 62 ? 11.296 61.058 25.889 1.00 31.29 212 LEU C O 1
ATOM 2230 N N . LEU C 1 63 ? 11.850 58.902 25.593 1.00 36.73 213 LEU C N 1
ATOM 2231 C CA . LEU C 1 63 ? 10.507 58.536 25.135 1.00 35.52 213 LEU C CA 1
ATOM 2232 C C . LEU C 1 63 ? 9.416 58.858 26.150 1.00 37.04 213 LEU C C 1
ATOM 2233 O O . LEU C 1 63 ? 8.316 59.250 25.771 1.00 33.68 213 LEU C O 1
ATOM 2238 N N . LEU C 1 64 ? 9.715 58.688 27.436 1.00 37.21 214 LEU C N 1
ATOM 2239 C CA . LEU C 1 64 ? 8.738 58.974 28.482 1.00 40.41 214 LEU C CA 1
ATOM 2240 C C . LEU C 1 64 ? 8.406 60.462 28.503 1.00 39.90 214 LEU C C 1
ATOM 2241 O O . LEU C 1 64 ? 7.246 60.853 28.599 1.00 42.71 214 LEU C O 1
ATOM 2246 N N . LEU C 1 65 ? 9.438 61.289 28.413 1.00 39.63 215 LEU C N 1
ATOM 2247 C CA . LEU C 1 65 ? 9.251 62.734 28.473 1.00 45.72 215 LEU C CA 1
ATOM 2248 C C . LEU C 1 65 ? 8.688 63.327 27.185 1.00 44.35 215 LEU C C 1
ATOM 2249 O O . LEU C 1 65 ? 8.046 64.379 27.218 1.00 46.68 215 LEU C O 1
ATOM 2254 N N . THR C 1 66 ? 8.923 62.656 26.058 1.00 36.30 216 THR C N 1
ATOM 2255 C CA . THR C 1 66 ? 8.612 63.238 24.754 1.00 42.49 216 THR C CA 1
ATOM 2256 C C . THR C 1 66 ? 7.447 62.583 24.004 1.00 47.19 216 THR C C 1
ATOM 2257 O O . THR C 1 66 ? 7.087 63.035 22.919 1.00 50.61 216 THR C O 1
ATOM 2261 N N . THR C 1 67 ? 6.855 61.534 24.569 1.00 38.19 217 THR C N 1
ATOM 2262 C CA . THR C 1 67 ? 5.736 60.862 23.902 1.00 35.07 217 THR C CA 1
ATOM 2263 C C . THR C 1 67 ? 4.621 60.471 24.863 1.00 34.96 217 THR C C 1
ATOM 2264 O O . THR C 1 67 ? 4.743 60.634 26.084 1.00 38.78 217 THR C O 1
ATOM 2268 N N . GLU C 1 68 ? 3.537 59.943 24.298 1.00 32.63 218 GLU C N 1
ATOM 2269 C CA . GLU C 1 68 ? 2.447 59.375 25.090 1.00 38.02 218 GLU C CA 1
ATOM 2270 C C . GLU C 1 68 ? 2.487 57.842 25.106 1.00 36.78 218 GLU C C 1
ATOM 2271 O O . GLU C 1 68 ? 1.525 57.201 25.545 1.00 32.72 218 GLU C O 1
ATOM 2277 N N . LEU C 1 69 ? 3.593 57.267 24.626 1.00 38.73 219 LEU C N 1
ATOM 2278 C CA . LEU C 1 69 ? 3.722 55.817 24.494 1.00 37.70 219 LEU C CA 1
ATOM 2279 C C . LEU C 1 69 ? 3.569 55.131 25.842 1.00 39.15 219 LEU C C 1
ATOM 2280 O O . LEU C 1 69 ? 4.037 55.637 26.866 1.00 33.71 219 LEU C O 1
ATOM 2285 N N . LYS C 1 70 ? 2.922 53.971 25.834 1.00 32.72 220 LYS C N 1
ATOM 2286 C CA . LYS C 1 70 ? 2.779 53.170 27.045 1.00 36.18 220 LYS C CA 1
ATOM 2287 C C . LYS C 1 70 ? 4.109 52.509 27.445 1.00 31.47 220 LYS C C 1
ATOM 2288 O O . LYS C 1 70 ? 4.988 52.316 26.616 1.00 30.27 220 LYS C O 1
ATOM 2294 N N . ASN C 1 71 ? 4.239 52.158 28.719 1.00 26.59 221 ASN C N 1
ATOM 2295 C CA . ASN C 1 71 ? 5.408 51.431 29.193 1.00 28.18 221 ASN C CA 1
ATOM 2296 C C . ASN C 1 71 ? 5.791 50.236 28.328 1.00 28.44 221 ASN C C 1
ATOM 2297 O O . ASN C 1 71 ? 6.961 50.074 27.978 1.00 30.24 221 ASN C O 1
ATOM 2302 N N . TYR C 1 72 ? 4.817 49.390 28.000 1.00 29.70 222 TYR C N 1
ATOM 2303 C CA . TYR C 1 72 ? 5.099 48.194 27.203 1.00 31.10 222 TYR C CA 1
ATOM 2304 C C . TYR C 1 72 ? 5.653 48.544 25.814 1.00 29.25 222 TYR C C 1
ATOM 2305 O O . TYR C 1 72 ? 6.429 47.772 25.258 1.00 30.70 222 TYR C O 1
ATOM 2314 N N . GLU C 1 73 ? 5.255 49.698 25.271 1.00 25.77 223 GLU C N 1
ATOM 2315 C CA . GLU C 1 73 ? 5.745 50.182 23.971 1.00 26.13 223 GLU C CA 1
ATOM 2316 C C . GLU C 1 73 ? 7.149 50.751 24.074 1.00 29.13 223 GLU C C 1
ATOM 2317 O O . GLU C 1 73 ? 7.956 50.635 23.157 1.00 27.92 223 GLU C O 1
ATOM 2323 N N . ILE C 1 74 ? 7.423 51.419 25.181 1.00 30.29 224 ILE C N 1
ATOM 2324 C CA . ILE C 1 74 ? 8.747 51.977 25.392 1.00 31.85 224 ILE C CA 1
ATOM 2325 C C . ILE C 1 74 ? 9.751 50.846 25.617 1.00 32.33 224 ILE C C 1
ATOM 2326 O O . ILE C 1 74 ? 10.843 50.839 25.040 1.00 29.28 224 ILE C O 1
ATOM 2331 N N . AL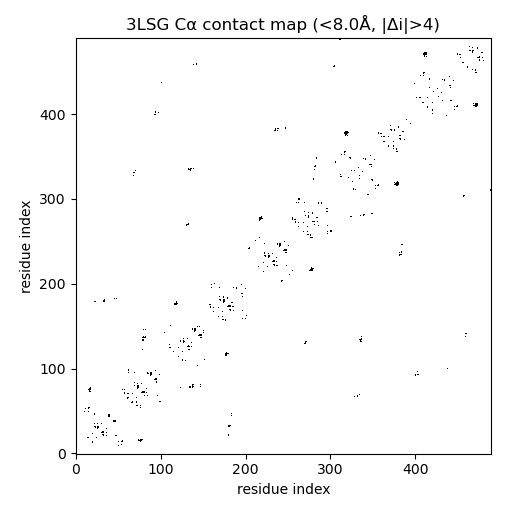A C 1 75 ? 9.367 49.877 26.439 1.00 30.73 225 ALA C N 1
ATOM 2332 C CA . ALA C 1 75 ? 10.196 48.701 26.655 1.00 34.31 225 ALA C CA 1
ATOM 2333 C C . ALA C 1 75 ? 10.541 48.034 25.320 1.00 32.08 225 ALA C C 1
ATOM 2334 O O . ALA C 1 75 ? 11.700 47.706 25.061 1.00 28.98 225 ALA C O 1
ATOM 2336 N N . GLU C 1 76 ? 9.542 47.838 24.469 1.00 29.04 226 GLU C N 1
ATOM 2337 C CA . GLU C 1 76 ? 9.805 47.208 23.182 1.00 32.98 226 GLU C CA 1
ATOM 2338 C C . GLU C 1 76 ? 10.774 48.033 22.338 1.00 33.16 226 GLU C C 1
ATOM 2339 O O . GLU C 1 76 ? 11.692 47.485 21.728 1.00 37.61 226 GLU C O 1
ATOM 2345 N N . GLN C 1 77 ? 10.570 49.346 22.314 1.00 32.43 227 GLN C N 1
ATOM 2346 C CA . GLN C 1 77 ? 11.372 50.240 21.478 1.00 33.76 227 GLN C CA 1
ATOM 2347 C C . GLN C 1 77 ? 12.830 50.466 21.925 1.00 34.34 227 GLN C C 1
ATOM 2348 O O . GLN C 1 77 ? 13.682 50.835 21.110 1.00 42.61 227 GLN C O 1
ATOM 2354 N N . VAL C 1 78 ? 13.130 50.269 23.202 1.00 32.49 228 VAL C N 1
ATOM 2355 C CA . VAL C 1 78 ? 14.507 50.476 23.650 1.00 35.79 228 VAL C CA 1
ATOM 2356 C C . VAL C 1 78 ? 15.231 49.155 23.816 1.00 37.68 228 VAL C C 1
ATOM 2357 O O . VAL C 1 78 ? 16.321 49.094 24.375 1.00 41.43 228 VAL C O 1
ATOM 2361 N N . GLY C 1 79 ? 14.608 48.091 23.332 1.00 36.81 229 GLY C N 1
ATOM 2362 C CA . GLY C 1 79 ? 15.244 46.797 23.334 1.00 31.11 22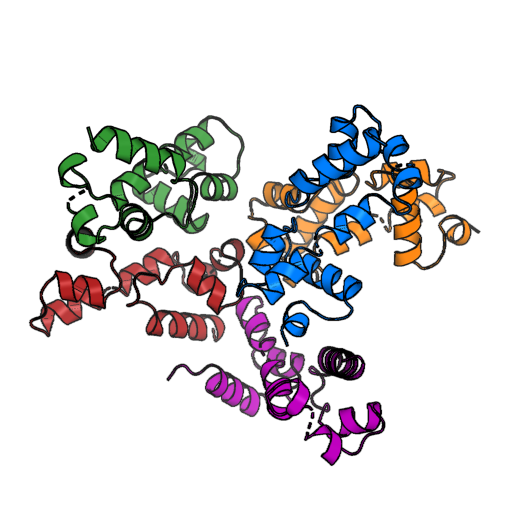9 GLY C CA 1
ATOM 2363 C C . GLY C 1 79 ? 15.182 46.045 24.639 1.00 34.97 229 GLY C C 1
ATOM 2364 O O . GLY C 1 79 ? 16.060 45.233 24.913 1.00 39.50 229 GLY C O 1
ATOM 2365 N N . PHE C 1 80 ? 14.156 46.292 25.448 1.00 29.10 230 PHE C N 1
ATOM 2366 C CA . PHE C 1 80 ? 13.939 45.458 26.629 1.00 34.24 230 PHE C CA 1
ATOM 2367 C C . PHE C 1 80 ? 13.069 44.236 26.315 1.00 42.90 230 PHE C C 1
ATOM 2368 O O . PHE C 1 80 ? 12.029 44.342 25.667 1.00 44.70 230 PHE C O 1
ATOM 2376 N N . GLU C 1 81 ? 13.496 43.077 26.795 1.00 44.02 231 GLU C N 1
ATOM 2377 C CA . GLU C 1 81 ? 12.779 41.835 26.532 1.00 48.27 231 GLU C CA 1
ATOM 2378 C C . GLU C 1 81 ? 11.280 41.901 26.870 1.00 38.39 231 GLU C C 1
ATOM 2379 O O . GLU C 1 81 ? 10.468 41.327 26.153 1.00 34.50 231 GLU C O 1
ATOM 2385 N N . ASP C 1 82 ? 10.928 42.599 27.950 1.00 32.36 232 ASP C N 1
ATOM 2386 C CA . ASP C 1 82 ? 9.546 42.688 28.413 1.00 36.56 232 ASP C CA 1
ATOM 2387 C C . ASP C 1 82 ? 9.324 43.880 29.357 1.00 42.90 232 ASP C C 1
ATOM 2388 O O . ASP C 1 82 ? 10.267 44.379 29.985 1.00 38.34 232 ASP C O 1
ATOM 2393 N N . VAL C 1 83 ? 8.065 44.306 29.470 1.00 37.16 233 VAL C N 1
ATOM 2394 C CA . VAL C 1 83 ? 7.715 45.553 30.153 1.00 33.43 233 VAL C CA 1
ATOM 2395 C C . VAL C 1 83 ? 7.893 45.430 31.654 1.00 36.83 233 VAL C C 1
ATOM 2396 O O . VAL C 1 83 ? 8.255 46.388 32.335 1.00 35.35 233 VAL C O 1
ATOM 2400 N N . ASN C 1 84 ? 7.636 44.237 32.167 1.00 36.05 234 ASN C N 1
ATOM 2401 C CA . ASN C 1 84 ? 7.796 43.981 33.583 1.00 37.52 234 ASN C CA 1
ATOM 2402 C C . ASN C 1 84 ? 9.232 44.209 34.056 1.00 38.88 234 ASN C C 1
ATOM 2403 O O . ASN C 1 84 ? 9.470 44.923 35.024 1.00 38.80 234 ASN C O 1
ATOM 2408 N N . TYR C 1 85 ? 10.193 43.611 33.362 1.00 39.00 235 TYR C N 1
ATOM 2409 C CA . TYR C 1 85 ? 11.585 43.814 33.730 1.00 38.21 235 TYR C CA 1
ATOM 2410 C C . TYR C 1 85 ? 11.975 45.290 33.540 1.00 36.61 235 TYR C C 1
ATOM 2411 O O . TYR C 1 85 ? 12.732 45.847 34.326 1.00 35.52 235 TYR C O 1
ATOM 2420 N N . PHE C 1 86 ? 11.432 45.934 32.512 1.00 39.33 236 PHE C N 1
ATOM 2421 C CA . PHE C 1 86 ? 11.721 47.350 32.284 1.00 32.24 236 PHE C CA 1
ATOM 2422 C C . PHE C 1 86 ? 11.227 48.249 33.423 1.00 29.09 236 PHE C C 1
ATOM 2423 O O . PHE C 1 86 ? 11.972 49.057 33.945 1.00 33.21 236 PHE C O 1
ATOM 2431 N N . ILE C 1 87 ? 9.969 48.100 33.807 1.00 36.96 237 ILE C N 1
ATOM 2432 C CA . ILE C 1 87 ? 9.395 48.941 34.845 1.00 39.56 237 ILE C CA 1
ATOM 2433 C C . ILE C 1 87 ? 10.132 48.770 36.160 1.00 46.43 237 ILE C C 1
ATOM 2434 O O . ILE C 1 87 ? 10.550 49.745 36.783 1.00 50.67 237 ILE C O 1
ATOM 2439 N N . THR C 1 88 ? 10.294 47.517 36.568 1.00 47.41 238 THR C N 1
ATOM 2440 C CA . THR C 1 88 ? 10.986 47.191 37.807 1.00 54.10 238 THR C CA 1
ATOM 2441 C C . THR C 1 88 ? 12.452 47.617 37.768 1.00 48.81 238 THR C C 1
ATOM 2442 O O . THR C 1 88 ? 12.964 48.141 38.747 1.00 51.69 238 THR C O 1
ATOM 2446 N N . LYS C 1 89 ? 13.120 47.399 36.638 1.00 47.87 239 LYS C N 1
ATOM 2447 C CA . LYS C 1 89 ? 14.497 47.859 36.450 1.00 42.59 239 LYS C CA 1
ATOM 2448 C C . LYS C 1 89 ? 14.592 49.381 36.531 1.00 54.32 239 LYS C C 1
ATOM 2449 O O . LYS C 1 89 ? 15.491 49.916 37.175 1.00 58.45 239 LYS C O 1
ATOM 2455 N N . PHE C 1 90 ? 13.670 50.071 35.864 1.00 51.54 240 PHE C N 1
ATOM 2456 C CA . PHE C 1 90 ? 13.634 51.535 35.865 1.00 47.42 240 PHE C CA 1
ATOM 2457 C C . PHE C 1 90 ? 13.462 52.074 37.291 1.00 50.10 240 PHE C C 1
ATOM 2458 O O . PHE C 1 90 ? 14.042 53.092 37.650 1.00 49.83 240 PHE C O 1
ATOM 2466 N N . LYS C 1 91 ? 12.658 51.386 38.094 1.00 54.73 241 LYS C N 1
ATOM 2467 C CA . LYS C 1 91 ? 12.429 51.779 39.482 1.00 57.87 241 LYS C CA 1
ATOM 2468 C C . LYS C 1 91 ? 13.713 51.636 40.304 1.00 64.90 241 LYS C C 1
ATOM 2469 O O . LYS C 1 91 ? 14.196 52.602 40.890 1.00 65.01 241 LYS C O 1
ATOM 2475 N N . LYS C 1 92 ? 14.263 50.426 40.332 1.00 71.26 242 LYS C N 1
ATOM 2476 C CA . LYS C 1 92 ? 15.538 50.156 40.998 1.00 76.65 242 LYS C CA 1
ATOM 2477 C C . LYS C 1 92 ? 16.656 51.089 40.508 1.00 73.09 242 LYS C C 1
ATOM 2478 O O . LYS C 1 92 ? 17.494 51.536 41.291 1.00 76.79 242 LYS C O 1
ATOM 2484 N N . TYR C 1 93 ? 16.651 51.389 39.216 1.00 65.62 243 TYR C N 1
ATOM 2485 C CA . TYR C 1 93 ? 17.720 52.163 38.588 1.00 66.50 243 TYR C CA 1
ATOM 2486 C C . TYR C 1 93 ? 17.652 53.653 38.934 1.00 69.34 243 TYR C C 1
ATOM 2487 O O . TYR C 1 93 ? 18.673 54.271 39.219 1.00 71.39 243 TYR C O 1
ATOM 2496 N N . TYR C 1 94 ? 16.448 54.222 38.917 1.00 71.05 244 TYR C N 1
ATOM 2497 C CA . TYR C 1 94 ? 16.270 55.663 39.122 1.00 69.74 244 TYR C CA 1
ATOM 2498 C C . TYR C 1 94 ? 15.393 56.021 40.321 1.00 69.53 244 TYR C C 1
ATOM 2499 O O . TYR C 1 94 ? 15.000 57.179 40.470 1.00 69.02 244 TYR C O 1
ATOM 2508 N N . GLN C 1 95 ? 15.079 55.030 41.154 1.00 72.27 245 GLN C N 1
ATOM 2509 C CA . GLN C 1 95 ? 14.267 55.207 42.374 1.00 76.85 245 GLN C CA 1
ATOM 2510 C C . GLN C 1 95 ? 12.950 55.971 42.183 1.00 68.68 245 GLN C C 1
ATOM 2511 O O . GLN C 1 95 ? 12.473 56.647 43.093 1.00 67.91 245 GLN C O 1
ATOM 2517 N N . ILE C 1 96 ? 12.367 55.824 40.998 1.00 60.26 246 ILE C N 1
ATOM 2518 C CA . ILE C 1 96 ? 11.114 56.469 40.621 1.00 55.02 246 ILE C CA 1
ATOM 2519 C C . ILE C 1 96 ? 10.518 55.651 39.469 1.00 51.02 246 ILE C C 1
ATOM 2520 O O . ILE C 1 96 ? 11.264 55.039 38.696 1.00 50.13 246 ILE C O 1
ATOM 2525 N N . THR C 1 97 ? 9.192 55.619 39.358 1.00 44.36 247 THR C N 1
ATOM 2526 C CA . THR C 1 97 ? 8.544 54.850 38.290 1.00 48.35 247 THR C CA 1
ATOM 2527 C C . THR C 1 97 ? 8.521 55.623 36.975 1.00 44.15 247 THR C C 1
ATOM 2528 O O . THR C 1 97 ? 8.613 56.847 36.970 1.00 40.31 247 THR C O 1
ATOM 2532 N N . PRO C 1 98 ? 8.387 54.906 35.849 1.00 43.70 248 PRO C N 1
ATOM 2533 C CA . PRO C 1 98 ? 8.201 55.607 34.574 1.00 39.93 248 PRO C CA 1
ATOM 2534 C C . PRO C 1 98 ? 7.041 56.610 34.617 1.00 39.82 248 PRO C C 1
ATOM 2535 O O . PRO C 1 98 ? 7.211 57.737 34.148 1.00 36.06 248 PRO C O 1
ATOM 2539 N N . LYS C 1 99 ? 5.899 56.219 35.181 1.00 32.32 249 LYS C N 1
ATOM 2540 C CA . LYS C 1 99 ? 4.743 57.112 35.259 1.00 36.61 249 LYS C CA 1
ATOM 2541 C C . LYS C 1 99 ? 5.054 58.367 36.071 1.00 40.22 249 LYS C C 1
ATOM 2542 O O . LYS C 1 99 ? 4.737 59.478 35.648 1.00 41.40 249 LYS C O 1
ATOM 2548 N N . GLN C 1 100 ? 5.675 58.193 37.235 1.00 42.91 250 GLN C N 1
ATOM 2549 C CA . GLN C 1 100 ? 5.997 59.337 38.085 1.00 44.62 250 GLN C CA 1
ATOM 2550 C C . GLN C 1 100 ? 7.053 60.207 37.441 1.00 45.00 250 GLN C C 1
ATOM 2551 O O . GLN C 1 100 ? 7.064 61.424 37.611 1.00 48.73 250 GLN C O 1
ATOM 2557 N N . TYR C 1 101 ? 7.950 59.571 36.705 1.00 46.46 251 TYR C N 1
ATOM 2558 C CA . TYR C 1 101 ? 9.011 60.293 36.033 1.00 45.82 251 TYR C CA 1
ATOM 2559 C C . TYR C 1 101 ? 8.439 61.217 34.965 1.00 44.99 251 TYR C C 1
ATOM 2560 O O . TYR C 1 101 ? 8.925 62.324 34.774 1.00 36.74 251 TYR C O 1
ATOM 2569 N N . ARG C 1 102 ? 7.393 60.769 34.277 1.00 43.97 252 ARG C N 1
ATOM 2570 C CA . ARG C 1 102 ? 6.866 61.551 33.169 1.00 47.43 252 ARG C CA 1
ATOM 2571 C C . ARG C 1 102 ? 5.746 62.495 33.600 1.00 50.59 252 ARG C C 1
ATOM 2572 O O . ARG C 1 102 ? 5.389 63.414 32.858 1.00 48.75 252 ARG C O 1
ATOM 2580 N N . GLU C 1 103 ? 5.201 62.268 34.794 1.00 50.32 253 GLU C N 1
ATOM 2581 C CA . GLU C 1 103 ? 4.113 63.093 35.321 1.00 58.81 253 GLU C CA 1
ATOM 2582 C C . GLU C 1 103 ? 4.425 64.586 35.279 1.00 67.39 253 GLU C C 1
ATOM 2583 O O . GLU C 1 103 ? 5.578 65.013 35.411 1.00 67.45 253 GLU C O 1
ATOM 2590 N N . SER D 1 1 ? 1.439 25.747 41.157 1.00 87.83 151 SER D N 1
ATOM 2591 C CA . SER D 1 1 ? 0.640 25.135 40.100 1.00 85.73 151 SER D CA 1
ATOM 2592 C C . SER D 1 1 ? 1.469 24.171 39.258 1.00 75.54 151 SER D C 1
ATOM 2593 O O . SER D 1 1 ? 2.693 24.145 39.349 1.00 66.26 151 SER D O 1
ATOM 2596 N N . ASN D 1 2 ? 0.799 23.381 38.428 1.00 72.07 152 ASN D N 1
ATOM 2597 C CA . ASN D 1 2 ? 1.507 22.502 37.512 1.00 63.56 152 ASN D CA 1
ATOM 2598 C C . ASN D 1 2 ? 2.221 23.343 36.453 1.00 57.50 152 ASN D C 1
ATOM 2599 O O . ASN D 1 2 ? 3.249 22.934 35.901 1.00 53.78 152 ASN D O 1
ATOM 2604 N N . ALA D 1 3 ? 1.674 24.531 36.194 1.00 48.18 153 ALA D N 1
ATOM 2605 C CA . ALA D 1 3 ? 2.293 25.508 35.311 1.00 42.40 153 ALA D CA 1
ATOM 2606 C C . ALA D 1 3 ? 3.617 25.995 35.888 1.00 41.79 153 ALA D C 1
ATOM 2607 O O . ALA D 1 3 ? 4.632 26.047 35.191 1.00 39.90 153 ALA D O 1
ATOM 2609 N N . LYS D 1 4 ? 3.588 26.379 37.159 1.00 39.00 154 LYS D N 1
ATOM 2610 C CA . LYS D 1 4 ? 4.791 26.809 37.855 1.00 39.53 154 LYS D CA 1
ATOM 2611 C C . LYS D 1 4 ? 5.839 25.699 37.792 1.00 38.59 154 LYS D C 1
ATOM 2612 O O . LYS D 1 4 ? 7.007 25.947 37.514 1.00 42.17 154 LYS D O 1
ATOM 2618 N N . GLU D 1 5 ? 5.401 24.468 38.024 1.00 40.97 155 GLU D N 1
ATOM 2619 C CA . GLU D 1 5 ? 6.303 23.320 38.032 1.00 42.58 155 GLU D CA 1
ATOM 2620 C C . GLU D 1 5 ? 6.978 23.030 36.691 1.00 39.22 155 GLU D C 1
ATOM 2621 O O . GLU D 1 5 ? 8.161 22.712 36.645 1.00 35.45 155 GLU D O 1
ATOM 2627 N N . LEU D 1 6 ? 6.254 23.108 35.584 1.00 41.26 156 LEU D N 1
ATOM 2628 C CA . LEU D 1 6 ? 6.944 22.761 34.352 1.00 47.93 156 LEU D CA 1
ATOM 2629 C C . LEU D 1 6 ? 7.839 23.900 33.858 1.00 37.83 156 LEU D C 1
ATOM 2630 O O . LEU D 1 6 ? 8.807 23.658 33.146 1.00 39.36 156 LEU D O 1
ATOM 2635 N N . ILE D 1 7 ? 7.534 25.127 34.273 1.00 30.21 157 ILE D N 1
ATOM 2636 C CA . ILE D 1 7 ? 8.452 26.251 34.077 1.00 27.93 157 ILE D CA 1
ATOM 2637 C C . ILE D 1 7 ? 9.703 26.102 34.954 1.00 35.64 157 ILE D C 1
ATOM 2638 O O . ILE D 1 7 ? 10.828 26.177 34.448 1.00 31.72 157 ILE D O 1
ATOM 2643 N N . GLN D 1 8 ? 9.503 25.873 36.256 1.00 37.20 158 GLN D N 1
ATOM 2644 C CA . GLN D 1 8 ? 10.615 25.620 37.177 1.00 37.61 158 GLN D CA 1
ATOM 2645 C C . GLN D 1 8 ? 11.554 24.597 36.589 1.00 34.91 158 GLN D C 1
ATOM 2646 O O . GLN D 1 8 ? 12.777 24.758 36.600 1.00 35.88 158 GLN D O 1
ATOM 2652 N N . ASN D 1 9 ? 10.958 23.532 36.081 1.00 34.20 159 ASN D N 1
ATOM 2653 C CA . ASN D 1 9 ? 11.695 22.418 35.515 1.00 40.90 159 ASN D CA 1
ATOM 2654 C C . ASN D 1 9 ? 12.508 22.816 34.286 1.00 40.09 159 ASN D C 1
ATOM 2655 O O . ASN D 1 9 ? 13.673 22.454 34.154 1.00 45.61 159 ASN D O 1
ATOM 2660 N N . ILE D 1 10 ? 11.887 23.555 33.377 1.00 36.26 160 ILE D N 1
ATOM 2661 C CA . ILE D 1 10 ? 12.585 23.993 32.177 1.00 34.98 160 ILE D CA 1
ATOM 2662 C C . ILE D 1 10 ? 13.787 24.854 32.558 1.00 36.00 160 ILE D C 1
ATOM 2663 O O . ILE D 1 10 ? 14.881 24.678 32.023 1.00 40.75 160 ILE D O 1
ATOM 2668 N N . ILE D 1 11 ? 13.582 25.769 33.501 1.00 33.53 161 ILE D N 1
ATOM 2669 C CA . ILE D 1 11 ? 14.647 26.667 33.933 1.00 30.46 161 ILE D CA 1
ATOM 2670 C C . ILE D 1 11 ? 15.775 25.868 34.600 1.00 35.02 161 ILE D C 1
ATOM 2671 O O . ILE D 1 11 ? 16.942 26.051 34.279 1.00 35.26 161 ILE D O 1
ATOM 2676 N N . GLU D 1 12 ? 15.420 24.957 35.498 1.00 41.14 162 GLU D N 1
ATOM 2677 C CA . GLU D 1 12 ? 16.425 24.152 36.199 1.00 48.89 162 GLU D CA 1
ATOM 2678 C C . GLU D 1 12 ? 17.352 23.399 35.237 1.00 41.93 162 GLU D C 1
ATOM 2679 O O . GLU D 1 12 ? 18.507 23.133 35.554 1.00 43.02 162 GLU D O 1
ATOM 2685 N N . GLU D 1 13 ? 16.856 23.091 34.049 1.00 40.04 163 GLU D N 1
ATOM 2686 C CA . GLU D 1 13 ? 17.638 22.317 33.099 1.00 45.38 163 GLU D CA 1
ATOM 2687 C C . GLU D 1 13 ? 18.301 23.154 32.016 1.00 43.09 163 GLU D C 1
ATOM 2688 O O . GLU D 1 13 ? 18.956 22.613 31.131 1.00 49.83 163 GLU D O 1
ATOM 2694 N N . SER D 1 14 ? 18.131 24.467 32.068 1.00 37.83 164 SER D N 1
ATOM 2695 C CA . SER D 1 14 ? 18.681 25.312 31.014 1.00 34.70 164 SER D CA 1
ATOM 2696 C C . SER D 1 14 ? 19.519 26.474 31.547 1.00 27.22 164 SER D C 1
ATOM 2697 O O . SER D 1 14 ? 20.232 27.125 30.792 1.00 28.85 164 SER D O 1
ATOM 2700 N N . TYR D 1 15 ? 19.432 26.733 32.845 1.00 29.15 165 TYR D N 1
ATOM 2701 C CA . TYR D 1 15 ? 19.955 27.981 33.392 1.00 34.51 165 TYR D CA 1
ATOM 2702 C C . TYR D 1 15 ? 21.472 28.150 33.265 1.00 32.20 165 TYR D C 1
ATOM 2703 O O . TYR D 1 15 ? 21.968 29.275 33.281 1.00 28.53 165 TYR D O 1
ATOM 2712 N N . THR D 1 16 ? 22.198 27.044 33.103 1.00 32.53 166 THR D N 1
ATOM 2713 C CA . THR D 1 16 ? 23.654 27.112 32.986 1.00 37.57 166 THR D CA 1
ATOM 2714 C C . THR D 1 16 ? 24.110 27.473 31.571 1.00 38.39 166 THR D C 1
ATOM 2715 O O . THR D 1 16 ? 25.291 27.727 31.331 1.00 40.59 166 THR D O 1
ATOM 2719 N N . ASP D 1 17 ? 23.167 27.503 30.639 1.00 37.42 167 ASP D N 1
ATOM 2720 C CA . ASP D 1 17 ? 23.449 27.881 29.256 1.00 36.29 167 ASP D CA 1
ATOM 2721 C C . ASP D 1 17 ? 23.325 29.398 29.136 1.00 32.77 167 ASP D C 1
ATOM 2722 O O . ASP D 1 17 ? 22.292 29.962 29.480 1.00 27.65 167 ASP D O 1
ATOM 2727 N N . SER D 1 18 ? 24.376 30.062 28.657 1.00 38.62 168 SER D N 1
ATOM 2728 C CA . SER D 1 18 ? 24.385 31.528 28.608 1.00 32.86 168 SER D CA 1
ATOM 2729 C C . SER D 1 18 ? 23.400 32.086 27.574 1.00 35.72 168 SER D C 1
ATOM 2730 O O . SER D 1 18 ? 23.022 33.260 27.627 1.00 29.31 168 SER D O 1
ATOM 2733 N N . GLN D 1 19 ? 22.977 31.236 26.641 1.00 36.68 169 GLN D N 1
ATOM 2734 C CA . GLN D 1 19 ? 21.997 31.643 25.635 1.00 39.38 169 GLN D CA 1
ATOM 2735 C C . GLN D 1 19 ? 20.562 31.488 26.139 1.00 35.00 169 GLN D C 1
ATOM 2736 O O . GLN D 1 19 ? 19.615 31.904 25.477 1.00 36.43 169 GLN D O 1
ATOM 2742 N N . PHE D 1 20 ? 20.403 30.886 27.310 1.00 24.74 170 PHE D N 1
ATOM 2743 C CA . PHE D 1 20 ? 19.076 30.746 27.880 1.00 31.33 170 PHE D CA 1
ATOM 2744 C C . PHE D 1 20 ? 18.565 32.072 28.409 1.00 32.16 170 PHE D C 1
ATOM 2745 O O . PHE D 1 20 ? 19.088 32.603 29.385 1.00 27.36 170 PHE D O 1
ATOM 2753 N N . THR D 1 21 ? 17.526 32.588 27.762 1.00 32.69 171 THR D N 1
ATOM 2754 C CA . THR D 1 21 ? 16.928 33.864 28.120 1.00 29.08 171 THR D CA 1
ATOM 2755 C C . THR D 1 21 ? 15.399 33.769 28.075 1.00 30.77 171 THR D C 1
ATOM 2756 O O . THR D 1 21 ? 14.835 32.720 27.754 1.00 25.08 171 THR D O 1
ATOM 2760 N N . LEU D 1 22 ? 14.733 34.882 28.367 1.00 26.97 172 LEU D N 1
ATOM 2761 C CA . LEU D 1 22 ? 13.279 34.926 28.334 1.00 29.14 172 LEU D CA 1
ATOM 2762 C C . LEU D 1 22 ? 12.726 34.480 26.967 1.00 29.28 172 LEU D C 1
ATOM 2763 O O . LEU D 1 22 ? 11.776 33.698 26.893 1.00 27.97 172 LEU D O 1
ATOM 2768 N N . SER D 1 23 ? 13.345 34.965 25.893 1.00 24.74 173 SER D N 1
ATOM 2769 C CA . SER D 1 23 ? 12.986 34.578 24.534 1.00 30.23 173 SER D CA 1
ATOM 2770 C C . SER D 1 23 ? 13.043 33.082 24.351 1.00 28.30 173 SER D C 1
ATOM 2771 O O . SER D 1 23 ? 12.194 32.503 23.678 1.00 22.88 173 SER D O 1
ATOM 2774 N N . VAL D 1 24 ? 14.057 32.448 24.935 1.00 23.61 174 VAL D N 1
ATOM 2775 C CA . VAL D 1 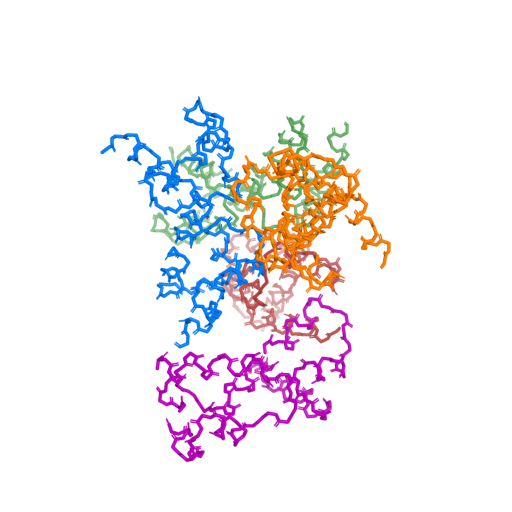24 ? 14.208 31.003 24.764 1.00 21.75 174 VAL D CA 1
ATOM 2776 C C . VAL D 1 24 ? 13.150 30.251 25.576 1.00 19.26 174 VAL D C 1
ATOM 2777 O O . VAL D 1 24 ? 12.598 29.260 25.115 1.00 25.04 174 VAL D O 1
ATOM 2781 N N . LEU D 1 25 ? 12.885 30.713 26.795 1.00 22.27 175 LEU D N 1
ATOM 2782 C CA . LEU D 1 25 ? 11.812 30.127 27.593 1.00 25.14 175 LEU D CA 1
ATOM 2783 C C . LEU D 1 25 ? 10.496 30.227 26.830 1.00 27.82 175 LEU D C 1
ATOM 2784 O O . LEU D 1 25 ? 9.719 29.278 26.794 1.00 27.62 175 LEU D O 1
ATOM 2789 N N . SER D 1 26 ? 10.255 31.388 26.228 1.00 24.99 176 SER D N 1
ATOM 2790 C CA . SER D 1 26 ? 9.097 31.580 25.362 1.00 26.29 176 SER D CA 1
ATOM 2791 C C . SER D 1 26 ? 9.009 30.518 24.264 1.00 27.19 176 SER D C 1
ATOM 2792 O O . SER D 1 26 ? 7.939 29.946 24.009 1.00 21.81 176 SER D O 1
ATOM 2795 N N . GLU D 1 27 ? 10.135 30.241 23.623 1.00 25.76 177 GLU D N 1
ATOM 2796 C CA . GLU D 1 27 ? 10.165 29.218 22.595 1.00 24.46 177 GLU D CA 1
ATOM 2797 C C . GLU D 1 27 ? 9.756 27.864 23.178 1.00 31.74 177 GLU D C 1
ATOM 2798 O O . GLU D 1 27 ? 8.965 27.121 22.583 1.00 31.56 177 GLU D O 1
ATOM 2804 N N . LYS D 1 28 ? 10.308 27.544 24.342 1.00 22.43 178 LYS D N 1
ATOM 2805 C CA . LYS D 1 28 ? 10.048 26.253 24.968 1.00 26.76 178 LYS D CA 1
ATOM 2806 C C . LYS D 1 28 ? 8.598 26.096 25.429 1.00 29.99 178 LYS D C 1
ATOM 2807 O O . LYS D 1 28 ? 8.091 24.976 25.489 1.00 31.53 178 LYS D O 1
ATOM 2813 N N . LEU D 1 29 ? 7.929 27.201 25.757 1.00 26.50 179 LEU D N 1
ATOM 2814 C CA . LEU D 1 29 ? 6.529 27.125 26.174 1.00 25.27 179 LEU D CA 1
ATOM 2815 C C . LEU D 1 29 ? 5.553 27.374 25.026 1.00 23.05 179 LEU D C 1
ATOM 2816 O O . LEU D 1 29 ? 4.343 27.248 25.197 1.00 28.24 179 LEU D O 1
ATOM 2821 N N . ASP D 1 30 ? 6.081 27.750 23.870 1.00 20.17 180 ASP D N 1
ATOM 2822 C CA . ASP D 1 30 ? 5.256 28.159 22.741 1.00 24.58 180 ASP D CA 1
ATOM 2823 C C . ASP D 1 30 ? 4.321 29.312 23.107 1.00 31.72 180 ASP D C 1
ATOM 2824 O O . ASP D 1 30 ? 3.131 29.301 22.765 1.00 29.75 180 ASP D O 1
ATOM 2829 N N . LEU D 1 31 ? 4.877 30.298 23.807 1.00 23.82 181 LEU D N 1
ATOM 2830 C CA . LEU D 1 31 ? 4.155 31.510 24.196 1.00 25.91 181 LEU D CA 1
ATOM 2831 C C . LEU D 1 31 ? 5.052 32.733 24.048 1.00 28.10 181 LEU D C 1
ATOM 2832 O O . LEU D 1 31 ? 6.197 32.724 24.499 1.00 29.82 181 LEU D O 1
ATOM 2837 N N . SER D 1 32 ? 4.530 33.792 23.436 1.00 22.77 182 SER D N 1
ATOM 2838 C CA . SER D 1 32 ? 5.322 34.999 23.179 1.00 22.69 182 SER D CA 1
ATOM 2839 C C . SER D 1 32 ? 5.843 35.643 24.464 1.00 26.73 182 SER D C 1
ATOM 2840 O O . SER D 1 32 ? 5.256 35.478 25.540 1.00 24.27 182 SER D O 1
ATOM 2843 N N . SER D 1 33 ? 6.936 36.391 24.335 1.00 19.74 183 SER D N 1
ATOM 2844 C CA . SER D 1 33 ? 7.498 37.159 25.449 1.00 25.62 183 SER D CA 1
ATOM 2845 C C . SER D 1 33 ? 6.512 38.113 26.091 1.00 25.95 183 SER D C 1
ATOM 2846 O O . SER D 1 33 ? 6.562 38.334 27.299 1.00 29.52 183 SER D O 1
ATOM 2849 N N . GLY D 1 34 ? 5.653 38.725 25.282 1.00 26.09 184 GLY D N 1
ATOM 2850 C CA . GLY D 1 34 ? 4.664 39.648 25.821 1.00 27.93 184 GLY D CA 1
ATOM 2851 C C . GLY D 1 34 ? 3.756 38.938 26.807 1.00 27.44 184 GLY D C 1
ATOM 2852 O O . GLY D 1 34 ? 3.529 39.403 27.917 1.00 28.09 184 GLY D O 1
ATOM 2853 N N . TYR D 1 35 ? 3.228 37.789 26.406 1.00 25.71 185 TYR D N 1
ATOM 2854 C CA . TYR D 1 35 ? 2.425 37.017 27.335 1.00 22.01 185 TYR D CA 1
ATOM 2855 C C . TYR D 1 35 ? 3.234 36.464 28.520 1.00 24.37 185 TYR D C 1
ATOM 2856 O O . TYR D 1 35 ? 2.856 36.641 29.671 1.00 25.03 185 TYR D O 1
ATOM 2865 N N . LEU D 1 36 ? 4.342 35.791 28.229 1.00 29.27 186 LEU D N 1
ATOM 2866 C CA . LEU D 1 36 ? 5.125 35.121 29.264 1.00 29.66 186 LEU D CA 1
ATOM 2867 C C . LEU D 1 36 ? 5.586 36.089 30.356 1.00 31.20 186 LEU D C 1
ATOM 2868 O O . LEU D 1 36 ? 5.571 35.766 31.539 1.00 29.07 186 LEU D O 1
ATOM 2873 N N . SER D 1 37 ? 6.009 37.275 29.945 1.00 32.57 187 SER D N 1
ATOM 2874 C CA . SER D 1 37 ? 6.442 38.305 30.881 1.00 33.39 187 SER D CA 1
ATOM 2875 C C . SER D 1 37 ? 5.458 38.434 32.046 1.00 34.10 187 SER D C 1
ATOM 2876 O O . SER D 1 37 ? 5.827 38.303 33.213 1.00 33.23 187 SER D O 1
ATOM 2879 N N . ILE D 1 38 ? 4.200 38.672 31.698 1.00 38.56 188 ILE D N 1
ATOM 2880 C CA . ILE D 1 38 ? 3.127 38.871 32.662 1.00 33.98 188 ILE D CA 1
ATOM 2881 C C . ILE D 1 38 ? 2.800 37.603 33.439 1.00 29.58 188 ILE D C 1
ATOM 2882 O O . ILE D 1 38 ? 2.720 37.617 34.666 1.00 28.81 188 ILE D O 1
ATOM 2895 N N . PHE D 1 40 ? 4.613 34.950 33.929 1.00 28.24 190 PHE D N 1
ATOM 2896 C CA . PHE D 1 40 ? 5.676 34.512 34.816 1.00 30.54 190 PHE D CA 1
ATOM 2897 C C . PHE D 1 40 ? 5.595 35.248 36.143 1.00 32.11 190 PHE D C 1
ATOM 2898 O O . PHE D 1 40 ? 5.616 34.628 37.204 1.00 30.51 190 PHE D O 1
ATOM 2906 N N . LYS D 1 41 ? 5.491 36.572 36.101 1.00 35.07 191 LYS D N 1
ATOM 2907 C CA . LYS D 1 41 ? 5.413 37.308 37.355 1.00 37.14 191 LYS D CA 1
ATOM 2908 C C . LYS D 1 41 ? 4.178 36.899 38.159 1.00 38.97 191 LYS D C 1
ATOM 2909 O O . LYS D 1 41 ? 4.219 36.866 39.387 1.00 37.22 191 LYS D O 1
ATOM 2915 N N . LYS D 1 42 ? 3.084 36.589 37.469 1.00 36.67 192 LYS D N 1
ATOM 2916 C CA . LYS D 1 42 ? 1.878 36.131 38.150 1.00 41.17 192 LYS D CA 1
ATOM 2917 C C . LYS D 1 42 ? 2.192 34.895 38.988 1.00 36.18 192 LYS D C 1
ATOM 2918 O O . LYS D 1 42 ? 1.786 34.786 40.142 1.00 38.72 192 LYS D O 1
ATOM 2924 N N . ASN D 1 43 ? 2.939 33.966 38.408 1.00 31.48 193 ASN D N 1
ATOM 2925 C CA . ASN D 1 43 ? 3.214 32.715 39.090 1.00 32.63 193 ASN D CA 1
ATOM 2926 C C . ASN D 1 43 ? 4.378 32.784 40.078 1.00 37.60 193 ASN D C 1
ATOM 2927 O O . ASN D 1 43 ? 4.359 32.108 41.098 1.00 35.77 193 ASN D O 1
ATOM 2932 N N . PHE D 1 44 ? 5.378 33.603 39.773 1.00 36.07 194 PHE D N 1
ATOM 2933 C CA . PHE D 1 44 ? 6.609 33.632 40.560 1.00 41.65 194 PHE D CA 1
ATOM 2934 C C . PHE D 1 44 ? 6.752 34.872 41.439 1.00 40.95 194 PHE D C 1
ATOM 2935 O O . PHE D 1 44 ? 7.501 34.854 42.413 1.00 42.99 194 PHE D O 1
ATOM 2943 N N . GLY D 1 45 ? 6.053 35.949 41.093 1.00 44.09 195 GLY D N 1
ATOM 2944 C CA . GLY D 1 45 ? 6.112 37.169 41.887 1.00 49.29 195 GLY D CA 1
ATOM 2945 C C . GLY D 1 45 ? 7.257 38.120 41.560 1.00 47.07 195 GLY D C 1
ATOM 2946 O O . GLY D 1 45 ? 7.237 39.284 41.956 1.00 46.16 195 GLY D O 1
ATOM 2947 N N . ILE D 1 46 ? 8.266 37.633 40.848 1.00 41.91 196 ILE D N 1
ATOM 2948 C CA . ILE D 1 46 ? 9.334 38.504 40.366 1.00 37.33 196 ILE D CA 1
ATOM 2949 C C . ILE D 1 46 ? 9.566 38.246 38.882 1.00 40.38 196 ILE D C 1
ATOM 2950 O O . ILE D 1 46 ? 9.152 37.207 38.370 1.00 39.19 196 ILE D O 1
ATOM 2955 N N . PRO D 1 47 ? 10.211 39.196 38.184 1.00 38.87 197 PRO D N 1
ATOM 2956 C CA . PRO D 1 47 ? 10.499 38.967 36.767 1.00 36.06 197 PRO D CA 1
ATOM 2957 C C . PRO D 1 47 ? 11.391 37.755 36.575 1.00 33.93 197 PRO D C 1
ATOM 2958 O O . PRO D 1 47 ? 12.210 37.421 37.440 1.00 33.81 197 PRO D O 1
ATOM 2962 N N . PHE D 1 48 ? 11.226 37.108 35.430 1.00 25.36 198 PHE D N 1
ATOM 2963 C CA . PHE D 1 48 ? 12.020 35.943 35.068 1.00 22.67 198 PHE D CA 1
ATOM 2964 C C . PHE D 1 48 ? 13.533 36.193 35.191 1.00 24.67 198 PHE D C 1
ATOM 2965 O O . PHE D 1 48 ? 14.279 35.330 35.660 1.00 31.71 198 PHE D O 1
ATOM 2973 N N . GLN D 1 49 ? 13.977 37.368 34.751 1.00 23.13 199 GLN D N 1
ATOM 2974 C CA . GLN D 1 49 ? 15.394 37.709 34.714 1.00 24.58 199 GLN D CA 1
ATOM 2975 C C . GLN D 1 49 ? 16.005 37.691 36.110 1.00 30.48 199 GLN D C 1
ATOM 2976 O O . GLN D 1 49 ? 17.150 37.269 36.288 1.00 29.70 199 GLN D O 1
ATOM 2982 N N . ASP D 1 50 ? 15.250 38.165 37.096 1.00 30.07 200 ASP D N 1
ATOM 2983 C CA . ASP D 1 50 ? 15.716 38.137 38.476 1.00 30.00 200 ASP D CA 1
ATOM 2984 C C . ASP D 1 50 ? 15.687 36.718 39.034 1.00 32.34 200 ASP D C 1
ATOM 2985 O O . ASP D 1 50 ? 16.543 36.330 39.820 1.00 29.37 200 ASP D O 1
ATOM 2990 N N . TYR D 1 51 ? 14.699 35.935 38.626 1.00 28.95 201 TYR D N 1
ATOM 2991 C CA . TYR D 1 51 ? 14.618 34.562 39.089 1.00 29.28 201 TYR D CA 1
ATOM 2992 C C . TYR D 1 51 ? 15.813 33.778 38.549 1.00 31.56 201 TYR D C 1
ATOM 2993 O O . TYR D 1 51 ? 16.384 32.931 39.242 1.00 29.12 201 TYR D O 1
ATOM 3002 N N . LEU D 1 52 ? 16.175 34.066 37.299 1.00 31.84 202 LEU D N 1
ATOM 3003 C CA . LEU D 1 52 ? 17.281 33.385 36.630 1.00 31.75 202 LEU D CA 1
ATOM 3004 C C . LEU D 1 52 ? 18.609 33.775 37.267 1.00 29.76 202 LEU D C 1
ATOM 3005 O O . LEU D 1 52 ? 19.474 32.932 37.488 1.00 25.54 202 LEU D O 1
ATOM 3010 N N . LEU D 1 53 ? 18.772 35.065 37.538 1.00 24.94 203 LEU D N 1
ATOM 3011 C CA . LEU D 1 53 ? 20.004 35.554 38.148 1.00 27.74 203 LEU D CA 1
ATOM 3012 C C . LEU D 1 53 ? 20.215 34.904 39.506 1.00 28.04 203 LEU D C 1
ATOM 3013 O O . LEU D 1 53 ? 21.312 34.476 39.832 1.00 30.69 203 LEU D O 1
ATOM 3018 N N . GLN D 1 54 ? 19.158 34.825 40.302 1.00 24.94 204 GLN D N 1
ATOM 3019 C CA . GLN D 1 54 ? 19.290 34.283 41.640 1.00 27.83 204 GLN D CA 1
ATOM 3020 C C . GLN D 1 54 ? 19.746 32.841 41.567 1.00 29.24 204 GLN D C 1
ATOM 3021 O O . GLN D 1 54 ? 20.583 32.401 42.343 1.00 25.77 204 GLN D O 1
ATOM 3027 N N . LYS D 1 55 ? 19.172 32.095 40.639 1.00 30.09 205 LYS D N 1
ATOM 3028 C CA . LYS D 1 55 ? 19.491 30.688 40.526 1.00 27.81 205 LYS D CA 1
ATOM 3029 C C . LYS D 1 55 ? 20.957 30.558 40.140 1.00 29.03 205 LYS D C 1
ATOM 3030 O O . LYS D 1 55 ? 21.673 29.684 40.631 1.00 24.03 205 LYS D O 1
ATOM 3036 N N . ARG D 1 56 ? 21.409 31.450 39.268 1.00 25.72 206 ARG D N 1
ATOM 3037 C CA . ARG D 1 56 ? 22.794 31.414 38.826 1.00 26.83 206 ARG D CA 1
ATOM 3038 C C . ARG D 1 56 ? 23.746 31.819 39.942 1.00 31.17 206 ARG D C 1
ATOM 3039 O O . ARG D 1 56 ? 24.824 31.250 40.074 1.00 28.68 206 ARG D O 1
ATOM 3055 N N . GLU D 1 58 ? 23.292 31.449 43.176 1.00 24.75 208 GLU D N 1
ATOM 3056 C CA . GLU D 1 58 ? 23.376 30.387 44.170 1.00 26.13 208 GLU D CA 1
ATOM 3057 C C . GLU D 1 58 ? 24.256 29.228 43.712 1.00 26.15 208 GLU D C 1
ATOM 3058 O O . GLU D 1 58 ? 24.984 28.644 44.511 1.00 24.16 208 GLU D O 1
ATOM 3064 N N . LYS D 1 59 ? 24.175 28.879 42.432 1.00 23.92 209 LYS D N 1
ATOM 3065 C CA . LYS D 1 59 ? 25.021 27.810 41.904 1.00 21.44 209 LYS D CA 1
ATOM 3066 C C . LYS D 1 59 ? 26.462 28.264 41.977 1.00 26.60 209 LYS D C 1
ATOM 3067 O O . LYS D 1 59 ? 27.352 27.491 42.309 1.00 28.93 209 LYS D O 1
ATOM 3073 N N . ALA D 1 60 ? 26.692 29.533 41.654 1.00 23.26 210 ALA D N 1
ATOM 3074 C CA . ALA D 1 60 ? 28.050 30.056 41.613 1.00 23.10 210 ALA D CA 1
ATOM 3075 C C . ALA D 1 60 ? 28.662 30.039 43.015 1.00 30.36 210 ALA D C 1
ATOM 3076 O O . ALA D 1 60 ? 29.823 29.670 43.209 1.00 31.19 210 ALA D O 1
ATOM 3078 N N . LYS D 1 61 ? 27.868 30.450 43.993 1.00 26.15 211 LYS D N 1
ATOM 3079 C CA . LYS D 1 61 ? 28.305 30.442 45.371 1.00 25.73 211 LYS D CA 1
ATOM 3080 C C . LYS D 1 61 ? 28.641 29.007 45.795 1.00 24.95 211 LYS D C 1
ATOM 3081 O O . LYS D 1 61 ? 29.669 28.759 46.407 1.00 26.63 211 LYS D O 1
ATOM 3087 N N . LEU D 1 62 ? 27.759 28.071 45.458 1.00 22.18 212 LEU D N 1
ATOM 3088 C CA . LEU D 1 62 ? 27.984 26.656 45.747 1.00 24.77 212 LEU D CA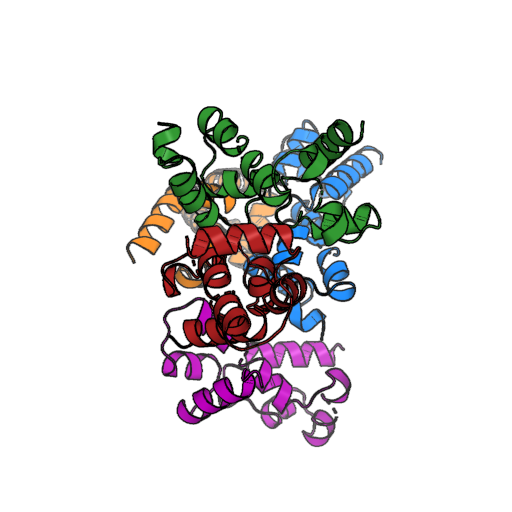 1
ATOM 3089 C C . LEU D 1 62 ? 29.297 26.136 45.165 1.00 28.92 212 LEU D C 1
ATOM 3090 O O . LEU D 1 62 ? 30.092 25.517 45.870 1.00 31.32 212 LEU D O 1
ATOM 3095 N N . LEU D 1 63 ? 29.520 26.389 43.878 1.00 24.82 213 LEU D N 1
ATOM 3096 C CA . LEU D 1 63 ? 30.757 25.980 43.213 1.00 25.14 213 LEU D CA 1
ATOM 3097 C C . LEU D 1 63 ? 31.990 26.630 43.821 1.00 25.85 213 LEU D C 1
ATOM 3098 O O . LEU D 1 63 ? 33.038 25.996 43.956 1.00 30.08 213 LEU D O 1
ATOM 3103 N N . LEU D 1 64 ? 31.872 27.911 44.153 1.00 28.96 214 LEU D N 1
ATOM 3104 C CA . LEU D 1 64 ? 32.969 28.656 44.751 1.00 34.09 214 LEU D CA 1
ATOM 3105 C C . LEU D 1 64 ? 33.410 27.995 46.057 1.00 31.27 214 LEU D C 1
ATOM 3106 O O . LEU D 1 64 ? 34.596 27.966 46.394 1.00 36.18 214 LEU D O 1
ATOM 3111 N N . LEU D 1 65 ? 32.440 27.468 46.793 1.00 25.61 215 LEU D N 1
ATOM 3112 C CA . LEU D 1 65 ? 32.701 26.960 48.133 1.00 27.14 215 LEU D CA 1
ATOM 3113 C C . LEU D 1 65 ? 33.024 25.472 48.156 1.00 36.55 215 LEU D C 1
ATOM 3114 O O . LEU D 1 65 ? 33.501 24.958 49.162 1.00 37.52 215 LEU D O 1
ATOM 3119 N N . THR D 1 66 ? 32.763 24.772 47.061 1.00 36.44 216 THR D N 1
ATOM 3120 C CA . THR D 1 66 ? 32.892 23.322 47.084 1.00 34.31 216 THR D CA 1
ATOM 3121 C C . THR D 1 66 ? 33.785 22.742 45.990 1.00 44.37 216 THR D C 1
ATOM 3122 O O . THR D 1 66 ? 33.911 21.523 45.876 1.00 41.58 216 THR D O 1
ATOM 3126 N N . THR D 1 67 ? 34.401 23.603 45.184 1.00 45.44 217 THR D N 1
ATOM 3127 C CA . THR D 1 67 ? 35.289 23.131 44.133 1.00 38.38 217 THR D CA 1
ATOM 3128 C C . THR D 1 67 ? 36.521 24.003 44.021 1.00 46.22 217 THR D C 1
ATOM 3129 O O . THR D 1 67 ? 36.678 24.983 44.750 1.00 43.44 217 THR D O 1
ATOM 3133 N N A GLU D 1 68 ? 37.390 23.637 43.083 0.50 49.02 218 GLU D N 1
ATOM 3134 N N B GLU D 1 68 ? 37.397 23.648 43.084 0.50 49.03 218 GLU D N 1
ATOM 3135 C CA A GLU D 1 68 ? 38.612 24.380 42.826 0.50 51.78 218 GLU D CA 1
ATOM 3136 C CA B GLU D 1 68 ? 38.613 24.412 42.847 0.50 51.72 218 GLU D CA 1
ATOM 3137 C C A GLU D 1 68 ? 38.569 25.066 41.463 0.50 52.08 218 GLU D C 1
ATOM 3138 C C B GLU D 1 68 ? 38.550 25.172 41.522 0.50 51.97 218 GLU D C 1
ATOM 3139 O O A GLU D 1 68 ? 39.603 25.446 40.917 0.50 53.70 218 GLU D O 1
ATOM 3140 O O B GLU D 1 68 ? 39.558 25.703 41.057 0.50 53.42 218 GLU D O 1
ATOM 3151 N N . LEU D 1 69 ? 37.368 25.220 40.918 1.00 51.73 219 LEU D N 1
ATOM 3152 C CA . LEU D 1 69 ? 37.200 25.878 39.624 1.00 44.84 219 LEU D CA 1
ATOM 3153 C C . LEU D 1 69 ? 37.624 27.342 39.676 1.00 39.46 219 LEU D C 1
ATOM 3154 O O . LEU D 1 69 ? 37.411 28.025 40.680 1.00 42.50 219 LEU D O 1
ATOM 3159 N N . LYS D 1 70 ? 38.233 27.821 38.594 1.00 39.31 220 LYS D N 1
ATOM 3160 C CA . LYS D 1 70 ? 38.579 29.233 38.494 1.00 42.34 220 LYS D CA 1
ATOM 3161 C C . LYS D 1 70 ? 37.311 30.024 38.212 1.00 39.85 220 LYS D C 1
ATOM 3162 O O . LYS D 1 70 ? 36.293 29.467 37.806 1.00 38.99 220 LYS D O 1
ATOM 3168 N N . ASN D 1 71 ? 37.391 31.332 38.409 1.00 39.62 221 ASN D N 1
ATOM 3169 C CA . ASN D 1 71 ? 36.249 32.200 38.208 1.00 38.59 221 ASN D CA 1
ATOM 3170 C C . ASN D 1 71 ? 35.679 32.067 36.808 1.00 41.09 221 ASN D C 1
ATOM 3171 O O . ASN D 1 71 ? 34.462 32.018 36.624 1.00 34.06 221 ASN D O 1
ATOM 3176 N N . TYR D 1 72 ? 36.561 32.002 35.818 1.00 33.54 222 TYR D N 1
ATOM 3177 C CA . TYR D 1 72 ? 36.101 31.956 34.445 1.00 31.33 222 TYR D CA 1
ATOM 3178 C C . TYR D 1 72 ? 35.378 30.648 34.202 1.00 32.06 222 TYR D C 1
ATOM 3179 O O . TYR D 1 72 ? 34.429 30.602 33.424 1.00 39.25 222 TYR D O 1
ATOM 3188 N N . GLU D 1 73 ? 35.782 29.595 34.909 1.00 28.77 223 GLU D N 1
ATOM 3189 C CA . GLU D 1 73 ? 35.062 28.323 34.808 1.00 33.24 223 GLU D CA 1
ATOM 3190 C C . GLU D 1 73 ? 33.685 28.396 35.485 1.00 33.68 223 GLU D C 1
ATOM 3191 O O . GLU D 1 73 ? 32.686 27.940 34.934 1.00 36.66 223 GLU D O 1
ATOM 3197 N N . ILE D 1 74 ? 33.631 28.975 36.676 1.00 29.62 224 ILE D N 1
ATOM 3198 C CA . ILE D 1 74 ? 32.353 29.132 37.348 1.00 29.66 224 ILE D CA 1
ATOM 3199 C C . ILE D 1 74 ? 31.435 29.991 36.483 1.00 31.82 224 ILE D C 1
ATOM 3200 O O . ILE D 1 74 ? 30.273 29.665 36.283 1.00 30.95 224 ILE D O 1
ATOM 3205 N N . ALA D 1 75 ? 31.978 31.079 35.953 1.00 34.33 225 ALA D N 1
ATOM 3206 C CA . ALA D 1 75 ? 31.223 31.935 35.051 1.00 40.05 225 ALA D CA 1
ATOM 3207 C C . ALA D 1 75 ? 30.572 31.119 33.944 1.00 35.73 225 ALA D C 1
ATOM 3208 O O . ALA D 1 75 ? 29.375 31.232 33.707 1.00 33.94 225 ALA D O 1
ATOM 3210 N N . GLU D 1 76 ? 31.351 30.287 33.263 1.00 35.58 226 GLU D N 1
ATOM 3211 C CA . GLU D 1 76 ? 30.798 29.548 32.135 1.00 40.66 226 GLU D CA 1
ATOM 3212 C C . GLU D 1 76 ? 29.776 28.519 32.601 1.00 36.99 226 GLU D C 1
ATOM 3213 O O . GLU D 1 76 ? 28.774 28.278 31.920 1.00 38.87 226 GLU D O 1
ATOM 3219 N N . GLN D 1 77 ? 30.008 27.935 33.776 1.00 31.45 227 GLN D N 1
ATOM 3220 C CA . GLN D 1 77 ? 29.133 26.878 34.263 1.00 31.06 227 GLN D CA 1
ATOM 3221 C C . GLN D 1 77 ? 27.824 27.379 34.871 1.00 31.70 227 GLN D C 1
ATOM 3222 O O . GLN D 1 77 ? 26.924 26.584 35.131 1.00 36.60 227 GLN D O 1
ATOM 3228 N N . VAL D 1 78 ? 27.707 28.686 35.087 1.00 23.99 228 VAL D N 1
ATOM 3229 C CA . VAL D 1 78 ? 26.441 29.231 35.578 1.00 27.01 228 VAL D CA 1
ATOM 3230 C C . VAL D 1 78 ? 25.760 30.133 34.555 1.00 33.68 228 VAL D C 1
ATOM 3231 O O . VAL D 1 78 ? 24.853 30.894 34.893 1.00 37.62 228 VAL D O 1
ATOM 3235 N N . GLY D 1 79 ? 26.195 30.046 33.303 1.00 30.42 229 GLY D N 1
ATOM 3236 C CA . GLY D 1 79 ? 25.479 30.699 32.221 1.00 24.87 229 GLY D CA 1
ATOM 3237 C C . GLY D 1 79 ? 25.766 32.180 32.055 1.00 32.62 229 GLY D C 1
ATOM 3238 O O . GLY D 1 79 ? 24.921 32.923 31.567 1.00 33.46 229 GLY D O 1
ATOM 3239 N N . PHE D 1 80 ? 26.947 32.626 32.463 1.00 29.39 230 PHE D N 1
ATOM 3240 C CA . PHE D 1 80 ? 27.339 33.999 32.162 1.00 33.78 230 PHE D CA 1
ATOM 3241 C C . PHE D 1 80 ? 28.170 34.056 30.895 1.00 41.19 230 PHE D C 1
ATOM 3242 O O . PHE D 1 80 ? 28.856 33.093 30.558 1.00 38.34 230 PHE D O 1
ATOM 3250 N N . GLU D 1 81 ? 28.118 35.195 30.211 1.00 49.32 231 GLU D N 1
ATOM 3251 C CA . GLU D 1 81 ? 28.803 35.370 28.931 1.00 52.98 231 GLU D CA 1
ATOM 3252 C C . GLU D 1 81 ? 30.292 35.677 29.078 1.00 49.45 231 GLU D C 1
ATOM 3253 O O . GLU D 1 81 ? 31.083 35.379 28.182 1.00 55.16 231 GLU D O 1
ATOM 3259 N N . ASP D 1 82 ? 30.674 36.296 30.189 1.00 36.68 232 ASP D N 1
ATOM 3260 C CA . ASP D 1 82 ? 32.078 36.611 30.431 1.00 44.35 232 ASP D CA 1
ATOM 3261 C C . ASP D 1 82 ? 32.373 36.683 31.913 1.00 44.58 232 ASP D C 1
ATOM 3262 O O . ASP D 1 82 ? 31.498 37.023 32.712 1.00 39.81 232 ASP D O 1
ATOM 3267 N N . VAL D 1 83 ? 33.619 36.375 32.268 1.00 35.12 233 VAL D N 1
ATOM 3268 C CA . VAL D 1 83 ? 34.011 36.257 33.662 1.00 39.04 233 VAL D CA 1
ATOM 3269 C C . VAL D 1 83 ? 33.973 37.610 34.359 1.00 41.68 233 VAL D C 1
ATOM 3270 O O . VAL D 1 83 ? 33.647 37.702 35.542 1.00 38.33 233 VAL D O 1
ATOM 3274 N N . ASN D 1 84 ? 34.281 38.664 33.616 1.00 47.30 234 ASN D N 1
ATOM 3275 C CA . ASN D 1 84 ? 34.332 39.998 34.198 1.00 51.81 234 ASN D CA 1
ATOM 3276 C C . ASN D 1 84 ? 32.979 40.452 34.708 1.00 41.65 234 ASN D C 1
ATOM 3277 O O . ASN D 1 84 ? 32.871 40.970 35.813 1.00 46.60 234 ASN D O 1
ATOM 3282 N N . TYR D 1 85 ? 31.945 40.261 33.901 1.00 39.86 235 TYR D N 1
ATOM 3283 C CA . TYR D 1 85 ? 30.610 40.626 34.341 1.00 37.67 235 TYR D CA 1
ATOM 3284 C C . TYR D 1 85 ? 30.182 39.696 35.474 1.00 33.66 235 TYR D C 1
ATOM 3285 O O . TYR D 1 85 ? 29.593 40.139 36.459 1.00 29.53 235 TYR D O 1
ATOM 3294 N N . PHE D 1 86 ? 30.488 38.410 35.342 1.00 34.47 236 PHE D N 1
ATOM 3295 C CA . PHE D 1 86 ? 30.140 37.462 36.394 1.00 30.41 236 PHE D CA 1
ATOM 3296 C C . PHE D 1 86 ? 30.700 37.929 37.722 1.00 38.24 236 PHE D C 1
ATOM 3297 O O . PHE D 1 86 ? 30.013 37.902 38.747 1.00 32.43 236 PHE D O 1
ATOM 3305 N N . ILE D 1 87 ? 31.958 38.356 37.686 1.00 41.74 237 ILE D N 1
ATOM 3306 C CA . ILE D 1 87 ? 32.674 38.775 38.878 1.00 45.46 237 ILE D CA 1
ATOM 3307 C C . ILE D 1 87 ? 31.986 39.957 39.544 1.00 39.82 237 ILE D C 1
ATOM 3308 O O . ILE D 1 87 ? 31.768 39.951 40.752 1.00 35.44 237 ILE D O 1
ATOM 3313 N N . THR D 1 88 ? 31.628 40.965 38.757 1.00 43.08 238 THR D N 1
ATOM 3314 C CA . THR D 1 88 ? 30.969 42.139 39.321 1.00 46.00 238 THR D CA 1
ATOM 3315 C C . THR D 1 88 ? 29.546 41.863 39.835 1.00 36.48 238 THR D C 1
ATOM 3316 O O . THR D 1 88 ? 29.160 42.379 40.879 1.00 42.27 238 THR D O 1
ATOM 3320 N N . LYS D 1 89 ? 28.774 41.048 39.123 1.00 37.97 239 LYS D N 1
ATOM 3321 C CA . LYS D 1 89 ? 27.429 40.716 39.588 1.00 34.61 239 LYS D CA 1
ATOM 3322 C C . LYS D 1 89 ? 27.476 39.913 40.878 1.00 34.58 239 LYS D C 1
ATOM 3323 O O . LYS D 1 89 ? 26.698 40.151 41.801 1.00 30.58 239 LYS D O 1
ATOM 3329 N N . PHE D 1 90 ? 28.396 38.958 40.942 1.00 35.66 240 PHE D N 1
ATOM 3330 C CA . PHE D 1 90 ? 28.526 38.123 42.124 1.00 27.83 240 PHE D CA 1
ATOM 3331 C C . PHE D 1 90 ? 28.862 38.957 43.364 1.00 32.26 240 PHE D C 1
ATOM 3332 O O . PHE D 1 90 ? 28.231 38.809 44.416 1.00 29.20 240 PHE D O 1
ATOM 3340 N N . LYS D 1 91 ? 29.860 39.829 43.247 1.00 31.38 241 LYS D N 1
ATOM 3341 C CA . LYS D 1 91 ? 30.269 40.666 44.373 1.00 40.43 241 LYS D CA 1
ATOM 3342 C C . LYS D 1 91 ? 29.122 41.562 44.800 1.00 40.99 241 LYS D C 1
ATOM 3343 O O . LYS D 1 91 ? 28.882 41.756 45.986 1.00 41.80 241 LYS D O 1
ATOM 3349 N N . LYS D 1 92 ? 28.414 42.109 43.822 1.00 40.87 242 LYS D N 1
ATOM 3350 C CA . LYS D 1 92 ? 27.257 42.943 44.104 1.00 41.55 242 LYS D CA 1
ATOM 3351 C C . LYS D 1 92 ? 26.153 42.117 44.765 1.00 39.31 242 LYS D C 1
ATOM 3352 O O . LYS D 1 92 ? 25.638 42.476 45.818 1.00 37.46 242 LYS D O 1
ATOM 3358 N N . TYR D 1 93 ? 25.798 40.998 44.148 1.00 36.62 243 TYR D N 1
ATOM 3359 C CA . TYR D 1 93 ? 24.746 40.143 44.681 1.00 34.87 243 TYR D CA 1
ATOM 3360 C C . TYR D 1 93 ? 24.986 39.748 46.146 1.00 39.90 243 TYR D C 1
ATOM 3361 O O . TYR D 1 93 ? 24.051 39.724 46.946 1.00 41.89 243 TYR D O 1
ATOM 3370 N N . TYR D 1 94 ? 26.232 39.439 46.500 1.00 35.02 244 TYR D N 1
ATOM 3371 C CA . TYR D 1 94 ? 26.525 38.989 47.859 1.00 35.59 244 TYR D CA 1
ATOM 3372 C C . TYR D 1 94 ? 27.135 40.053 48.780 1.00 40.77 244 TYR D C 1
ATOM 3373 O O . TYR D 1 94 ? 27.404 39.776 49.947 1.00 41.04 244 TYR D O 1
ATOM 3382 N N . GLN D 1 95 ? 27.305 41.270 48.267 1.00 41.62 245 GLN D N 1
ATOM 3383 C CA . GLN D 1 95 ? 28.156 42.278 48.909 1.00 48.10 245 GLN D CA 1
ATOM 3384 C C . GLN D 1 95 ? 29.623 41.951 48.632 1.00 51.00 245 GLN D C 1
ATOM 3385 O O . GLN D 1 95 ? 30.495 42.208 49.459 1.00 59.46 245 GLN D O 1
ATOM 3391 N N . SER E 1 1 ? -1.380 12.407 1.211 1.00 39.45 151 SER E N 1
ATOM 3392 C CA . SER E 1 1 ? -1.225 13.870 1.164 1.00 55.36 151 SER E CA 1
ATOM 3393 C C . SER E 1 1 ? -2.566 14.609 1.029 1.00 51.74 151 SER E C 1
ATOM 3394 O O . SER E 1 1 ? -2.811 15.606 1.694 1.00 39.07 151 SER E O 1
ATOM 3397 N N . ASN E 1 2 ? -3.432 14.122 0.153 1.00 56.77 152 ASN E N 1
ATOM 3398 C CA . ASN E 1 2 ? -4.841 14.406 0.320 1.00 49.66 152 ASN E CA 1
ATOM 3399 C C . ASN E 1 2 ? -5.229 13.605 1.552 1.00 31.82 152 ASN E C 1
ATOM 3400 O O . ASN E 1 2 ? -5.882 14.101 2.467 1.00 25.25 152 ASN E O 1
ATOM 3405 N N . ALA E 1 3 ? -4.776 12.359 1.586 1.00 23.77 153 ALA E N 1
ATOM 3406 C CA . ALA E 1 3 ? -5.108 11.470 2.691 1.00 31.33 153 ALA E CA 1
ATOM 3407 C C . ALA E 1 3 ? -4.463 11.963 3.983 1.00 25.52 153 ALA E C 1
ATOM 3408 O O . ALA E 1 3 ? -5.062 11.890 5.049 1.00 23.82 153 ALA E O 1
ATOM 3410 N N . LYS E 1 4 ? -3.232 12.453 3.879 1.00 25.37 154 LYS E N 1
ATOM 3411 C CA . LYS E 1 4 ? -2.542 12.991 5.038 1.00 23.54 154 LYS E CA 1
ATOM 3412 C C . LYS E 1 4 ? -3.337 14.157 5.665 1.00 20.15 154 LYS E C 1
ATOM 3413 O O . LYS E 1 4 ? -3.585 14.177 6.873 1.00 22.94 154 LYS E O 1
ATOM 3419 N N . GLU E 1 5 ? -3.745 15.116 4.844 1.00 17.74 155 GLU E N 1
ATOM 3420 C CA . GLU E 1 5 ? -4.539 16.248 5.325 1.00 17.78 155 GLU E CA 1
ATOM 3421 C C . GLU E 1 5 ? -5.893 15.825 5.903 1.00 21.56 155 GLU E C 1
ATOM 3422 O O . GLU E 1 5 ? -6.340 16.360 6.917 1.00 21.57 155 GLU E O 1
ATOM 3428 N N . LEU E 1 6 ? -6.545 14.860 5.267 1.00 23.30 156 LEU E N 1
ATOM 3429 C CA . LEU E 1 6 ? -7.808 14.362 5.802 1.00 21.08 156 LEU E CA 1
ATOM 3430 C C . LEU E 1 6 ? -7.619 13.767 7.198 1.00 23.24 156 LEU E C 1
ATOM 3431 O O . LEU E 1 6 ? -8.395 14.031 8.106 1.00 26.20 156 LEU E O 1
ATOM 3436 N N . ILE E 1 7 ? -6.577 12.958 7.365 1.00 20.90 157 ILE E N 1
ATOM 3437 C CA . ILE E 1 7 ? -6.260 12.404 8.665 1.00 17.36 157 ILE E CA 1
ATOM 3438 C C . ILE E 1 7 ? -5.979 13.536 9.650 1.00 22.76 157 ILE E C 1
ATOM 3439 O O . ILE E 1 7 ? -6.480 13.534 10.774 1.00 22.34 157 ILE E O 1
ATOM 3444 N N . GLN E 1 8 ? -5.206 14.526 9.213 1.00 21.89 158 GLN E N 1
ATOM 3445 C CA . GLN E 1 8 ? -4.900 15.668 10.074 1.00 20.39 158 GLN E CA 1
ATOM 3446 C C . GLN E 1 8 ? -6.149 16.394 10.559 1.00 21.85 158 GLN E C 1
ATOM 3447 O O . GLN E 1 8 ? -6.242 16.732 11.737 1.00 20.08 158 GLN E O 1
ATOM 3453 N N . ASN E 1 9 ? -7.090 16.645 9.641 1.00 19.03 159 ASN E N 1
ATOM 3454 C CA . ASN E 1 9 ? -8.389 17.239 9.960 1.00 22.58 159 ASN E CA 1
ATOM 3455 C C . ASN E 1 9 ? -9.195 16.422 10.953 1.00 20.72 159 ASN E C 1
ATOM 3456 O O . ASN E 1 9 ? -9.662 16.937 11.958 1.00 24.28 159 ASN E O 1
ATOM 3461 N N . ILE E 1 10 ? -9.378 15.144 10.653 1.00 18.57 160 ILE E N 1
ATOM 3462 C CA . ILE E 1 10 ? -10.134 14.269 11.550 1.00 23.08 160 ILE E CA 1
ATOM 3463 C C . ILE E 1 10 ? -9.534 14.267 12.969 1.00 26.90 160 ILE E C 1
ATOM 3464 O O . ILE E 1 10 ? -10.233 14.489 13.961 1.00 28.17 160 ILE E O 1
ATOM 3469 N N . ILE E 1 11 ? -8.228 14.064 13.068 1.00 22.06 161 ILE E N 1
ATOM 3470 C CA . ILE E 1 11 ? -7.614 14.032 14.388 1.00 24.23 161 ILE E CA 1
ATOM 3471 C C . ILE E 1 11 ? -7.776 15.376 15.104 1.00 30.42 161 ILE E C 1
ATOM 3472 O O . ILE E 1 11 ? -8.068 15.412 16.297 1.00 29.73 161 ILE E O 1
ATOM 3477 N N . GLU E 1 12 ? -7.606 16.480 14.380 1.00 26.03 162 GLU E N 1
ATOM 3478 C CA . GLU E 1 12 ? -7.668 17.787 15.024 1.00 30.87 162 GLU E CA 1
ATOM 3479 C C . GLU E 1 12 ? -9.070 18.038 15.577 1.00 37.42 162 GLU E C 1
ATOM 3480 O O . GLU E 1 12 ? -9.226 18.717 16.587 1.00 38.54 162 GLU E O 1
ATOM 3486 N N . GLU E 1 13 ? -10.088 17.475 14.927 1.00 31.13 163 GLU E N 1
ATOM 3487 C CA . GLU E 1 13 ? -11.467 17.653 15.381 1.00 34.38 163 GLU E CA 1
ATOM 3488 C C . GLU E 1 13 ? -11.920 16.600 16.389 1.00 36.73 163 GLU E C 1
ATOM 3489 O O . GLU E 1 13 ? -12.936 16.779 17.044 1.00 45.72 163 GLU E O 1
ATOM 3495 N N . SER E 1 14 ? -11.168 15.508 16.521 1.00 27.45 164 SER E N 1
ATOM 3496 C CA . SER E 1 14 ? -11.621 14.381 17.344 1.00 35.50 164 SER E CA 1
ATOM 3497 C C . SER E 1 14 ? -10.799 14.115 18.606 1.00 32.67 164 SER E C 1
ATOM 3498 O O . SER E 1 14 ? -11.224 13.344 19.465 1.00 35.61 164 SER E O 1
ATOM 3501 N N . TYR E 1 15 ? -9.633 14.742 18.725 1.00 30.52 165 TYR E N 1
ATOM 3502 C CA . TYR E 1 15 ? -8.693 14.345 19.778 1.00 35.41 165 TYR E CA 1
ATOM 3503 C C . TYR E 1 15 ? -9.184 14.625 21.193 1.00 37.75 165 TYR E C 1
ATOM 3504 O O . TYR E 1 15 ? -8.726 13.985 22.137 1.00 37.21 165 TYR E O 1
ATOM 3513 N N . THR E 1 16 ? -10.109 15.571 21.347 1.00 36.83 166 THR E N 1
ATOM 3514 C CA . THR E 1 16 ? -10.651 15.877 22.671 1.00 42.20 166 THR E CA 1
ATOM 3515 C C . THR E 1 16 ? -11.712 14.857 23.070 1.00 41.69 166 THR E C 1
ATOM 3516 O O . THR E 1 16 ? -12.288 14.929 24.156 1.00 45.07 166 THR E O 1
ATOM 3520 N N . ASP E 1 17 ? -11.962 13.903 22.184 1.00 41.05 167 ASP E N 1
ATOM 3521 C CA . ASP E 1 17 ? -12.919 12.844 22.450 1.00 39.49 167 ASP E CA 1
ATOM 3522 C C . ASP E 1 17 ? -12.208 11.611 23.005 1.00 41.43 167 ASP E C 1
ATOM 3523 O O . ASP E 1 17 ? -11.485 10.926 22.286 1.00 40.70 167 ASP E O 1
ATOM 3528 N N .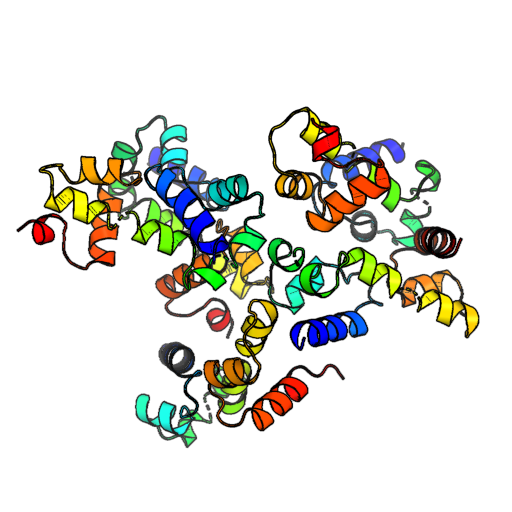 SER E 1 18 ? -12.427 11.329 24.288 1.00 46.28 168 SER E N 1
ATOM 3529 C CA . SER E 1 18 ? -11.794 10.191 24.948 1.00 46.05 168 SER E CA 1
ATOM 3530 C C . SER E 1 18 ? -12.054 8.883 24.204 1.00 50.80 168 SER E C 1
ATOM 3531 O O . SER E 1 18 ? -11.325 7.904 24.372 1.00 49.29 168 SER E O 1
ATOM 3534 N N . GLN E 1 19 ? -13.103 8.880 23.385 1.00 54.36 169 GLN E N 1
ATOM 3535 C CA . GLN E 1 19 ? -13.488 7.710 22.603 1.00 57.83 169 GLN E CA 1
ATOM 3536 C C . GLN E 1 19 ? -12.785 7.609 21.247 1.00 53.08 169 GLN E C 1
ATOM 3537 O O . GLN E 1 19 ? -13.033 6.671 20.488 1.00 53.27 169 GLN E O 1
ATOM 3543 N N . PHE E 1 20 ? -11.921 8.569 20.937 1.00 42.61 170 PHE E N 1
ATOM 3544 C CA . PHE E 1 20 ? -11.254 8.568 19.642 1.00 41.43 170 PHE E CA 1
ATOM 3545 C C . PHE E 1 20 ? -10.040 7.643 19.627 1.00 49.20 170 PHE E C 1
ATOM 3546 O O . PHE E 1 20 ? -9.102 7.828 20.402 1.00 47.81 170 PHE E O 1
ATOM 3554 N N . THR E 1 21 ? -10.064 6.658 18.731 1.00 43.71 171 THR E N 1
ATOM 3555 C CA . THR E 1 21 ? -8.979 5.696 18.612 1.00 44.59 171 THR E CA 1
ATOM 3556 C C . THR E 1 21 ? -8.633 5.452 17.163 1.00 40.86 171 THR E C 1
ATOM 3557 O O . THR E 1 21 ? -9.293 5.956 16.255 1.00 33.23 171 THR E O 1
ATOM 3561 N N . LEU E 1 22 ? -7.604 4.641 16.957 1.00 39.29 172 LEU E N 1
ATOM 3562 C CA . LEU E 1 22 ? -7.215 4.212 15.626 1.00 37.02 172 LEU E CA 1
ATOM 3563 C C . LEU E 1 22 ? -8.376 3.565 14.855 1.00 41.37 172 LEU E C 1
ATOM 3564 O O . LEU E 1 22 ? -8.567 3.841 13.674 1.00 40.34 172 LEU E O 1
ATOM 3569 N N . SER E 1 23 ? -9.155 2.703 15.505 1.00 43.56 173 SER E N 1
ATOM 3570 C CA . SER E 1 23 ? -10.227 2.019 14.779 1.00 46.83 173 SER E CA 1
ATOM 3571 C C . SER E 1 23 ? -11.341 2.984 14.352 1.00 40.76 173 SER E C 1
ATOM 3572 O O . SER E 1 23 ? -11.901 2.848 13.266 1.00 40.59 173 SER E O 1
ATOM 3575 N N . VAL E 1 24 ? -11.637 3.970 15.192 1.00 40.16 174 VAL E N 1
ATOM 3576 C CA . VAL E 1 24 ? -12.562 5.034 14.813 1.00 36.41 174 VAL E CA 1
ATOM 3577 C C . VAL E 1 24 ? -12.072 5.770 13.568 1.00 39.39 174 VAL E C 1
ATOM 3578 O O . VAL E 1 24 ? -12.820 5.976 12.617 1.00 40.22 174 VAL E O 1
ATOM 3582 N N . LEU E 1 25 ? -10.804 6.158 13.563 1.00 40.80 175 LEU E N 1
ATOM 3583 C CA . LEU E 1 25 ? -10.245 6.800 12.386 1.00 37.93 175 LEU E CA 1
ATOM 3584 C C . LEU E 1 25 ? -10.339 5.866 11.189 1.00 33.50 175 LEU E C 1
ATOM 3585 O O . LEU E 1 25 ? -10.648 6.280 10.075 1.00 30.98 175 LEU E O 1
ATOM 3590 N N . SER E 1 26 ? -10.072 4.594 11.437 1.00 31.20 176 SER E N 1
ATOM 3591 C CA . SER E 1 26 ? -10.005 3.613 10.374 1.00 39.56 176 SER E CA 1
ATOM 3592 C C . SER E 1 26 ? -11.312 3.546 9.589 1.00 40.87 176 SER E C 1
ATOM 3593 O O . SER E 1 26 ? -11.327 3.671 8.359 1.00 36.90 176 SER E O 1
ATOM 3596 N N . GLU E 1 27 ? -12.403 3.333 10.312 1.00 36.14 177 GLU E N 1
ATOM 3597 C CA . GLU E 1 27 ? -13.719 3.260 9.700 1.00 47.19 177 GLU E CA 1
ATOM 3598 C C . GLU E 1 27 ? -14.069 4.524 8.922 1.00 44.80 177 GLU E C 1
ATOM 3599 O O . GLU E 1 27 ? -14.699 4.443 7.867 1.00 39.11 177 GLU E O 1
ATOM 3605 N N . LYS E 1 28 ? -13.660 5.690 9.427 1.00 34.21 178 LYS E N 1
ATOM 3606 C CA . LYS E 1 28 ? -14.012 6.940 8.757 1.00 39.33 178 LYS E CA 1
ATOM 3607 C C . LYS E 1 28 ? -13.340 7.058 7.394 1.00 40.45 178 LYS E C 1
ATOM 3608 O O . LYS E 1 28 ? -13.834 7.753 6.504 1.00 39.96 178 LYS E O 1
ATOM 3614 N N . LEU E 1 29 ? -12.220 6.364 7.226 1.00 33.27 179 LEU E N 1
ATOM 3615 C CA . LEU E 1 29 ? -11.481 6.415 5.966 1.00 36.95 179 LEU E CA 1
ATOM 3616 C C . LEU E 1 29 ? -11.850 5.237 5.061 1.00 36.32 179 LEU E C 1
ATOM 3617 O O . LEU E 1 29 ? -11.485 5.200 3.881 1.00 42.53 179 LEU E O 1
ATOM 3622 N N . ASP E 1 30 ? -12.596 4.295 5.631 1.00 33.68 180 ASP E N 1
ATOM 3623 C CA . ASP E 1 30 ? -12.939 3.001 5.001 1.00 43.13 180 ASP E CA 1
ATOM 3624 C C . ASP E 1 30 ? -11.708 2.130 4.730 1.00 43.88 180 ASP E C 1
ATOM 3625 O O . ASP E 1 30 ? -11.562 1.556 3.637 1.00 41.37 180 ASP E O 1
ATOM 3630 N N . LEU E 1 31 ? -10.845 2.036 5.746 1.00 41.88 181 LEU E N 1
ATOM 3631 C CA . LEU E 1 31 ? -9.557 1.339 5.670 1.00 37.42 181 LEU E CA 1
ATOM 3632 C C . LEU E 1 31 ? -9.402 0.395 6.844 1.00 44.49 181 LEU E C 1
ATOM 3633 O O . LEU E 1 31 ? -9.865 0.708 7.939 1.00 38.70 181 LEU E O 1
ATOM 3638 N N . SER E 1 32 ? -8.723 -0.737 6.633 1.00 50.10 182 SER E N 1
ATOM 3639 C CA . SER E 1 32 ? -8.353 -1.615 7.746 1.00 50.04 182 SER E CA 1
ATOM 3640 C C . SER E 1 32 ? -7.365 -0.876 8.642 1.00 48.81 182 SER E C 1
ATOM 3641 O O . SER E 1 32 ? -6.588 -0.054 8.166 1.00 46.78 182 SER E O 1
ATOM 3644 N N . SER E 1 33 ? -7.404 -1.146 9.940 1.00 46.70 183 SER E N 1
ATOM 3645 C CA . SER E 1 33 ? -6.529 -0.444 10.859 1.00 42.16 183 SER E CA 1
ATOM 3646 C C . SER E 1 33 ? -5.096 -0.938 10.699 1.00 46.00 183 SER E C 1
ATOM 3647 O O . SER E 1 33 ? -4.148 -0.281 11.126 1.00 40.44 183 SER E O 1
ATOM 3650 N N . GLY E 1 34 ? -4.941 -2.098 10.073 1.00 49.46 184 GLY E N 1
ATOM 3651 C CA . GLY E 1 34 ? -3.623 -2.649 9.823 1.00 54.94 184 GLY E CA 1
ATOM 3652 C C . GLY E 1 34 ? -2.914 -1.902 8.710 1.00 52.99 184 GLY E C 1
ATOM 3653 O O . GLY E 1 34 ? -1.708 -1.669 8.778 1.00 53.53 184 GLY E O 1
ATOM 3654 N N . TYR E 1 35 ? -3.662 -1.531 7.675 1.00 47.48 185 TYR E N 1
ATOM 3655 C CA . TYR E 1 35 ? -3.101 -0.695 6.621 1.00 41.98 185 TYR E CA 1
ATOM 3656 C C . TYR E 1 35 ? -2.822 0.683 7.181 1.00 37.46 185 TYR E C 1
ATOM 3657 O O . TYR E 1 35 ? -1.779 1.277 6.916 1.00 39.11 185 TYR E O 1
ATOM 3666 N N . LEU E 1 36 ? -3.766 1.185 7.967 1.00 35.80 186 LEU E N 1
ATOM 3667 C CA . LEU E 1 36 ? -3.692 2.541 8.485 1.00 34.98 186 LEU E CA 1
ATOM 3668 C C . LEU E 1 36 ? -2.559 2.699 9.490 1.00 32.21 186 LEU E C 1
ATOM 3669 O O . LEU E 1 36 ? -1.912 3.748 9.560 1.00 35.62 186 LEU E O 1
ATOM 3674 N N . SER E 1 37 ? -2.299 1.657 10.268 1.00 28.86 187 SER E N 1
ATOM 3675 C CA . SER E 1 37 ? -1.166 1.672 11.201 1.00 30.93 187 SER E CA 1
ATOM 3676 C C . SER E 1 37 ? 0.128 1.955 10.467 1.00 34.59 187 SER E C 1
ATOM 3677 O O . SER E 1 37 ? 0.969 2.736 10.906 1.00 35.18 187 SER E O 1
ATOM 3680 N N . ILE E 1 38 ? 0.278 1.292 9.335 1.00 37.75 188 ILE E N 1
ATOM 3681 C CA . ILE E 1 38 ? 1.504 1.368 8.579 1.00 39.53 188 ILE E CA 1
ATOM 3682 C C . ILE E 1 38 ? 1.520 2.646 7.759 1.00 39.99 188 ILE E C 1
ATOM 3683 O O . ILE E 1 38 ? 2.536 3.336 7.674 1.00 35.04 188 ILE E O 1
ATOM 3696 N N . PHE E 1 40 ? -0.011 5.448 8.404 1.00 30.09 190 PHE E N 1
ATOM 3697 C CA . PHE E 1 40 ? 0.192 6.590 9.293 1.00 30.29 190 PHE E CA 1
ATOM 3698 C C . PHE E 1 40 ? 1.669 6.791 9.658 1.00 37.03 190 PHE E C 1
ATOM 3699 O O . PHE E 1 40 ? 2.204 7.900 9.569 1.00 39.37 190 PHE E O 1
ATOM 3707 N N . LYS E 1 41 ? 2.309 5.714 10.088 1.00 37.18 191 LYS E N 1
ATOM 3708 C CA . LYS E 1 41 ? 3.721 5.736 10.438 1.00 40.38 191 LYS E CA 1
ATOM 3709 C C . LYS E 1 41 ? 4.533 6.291 9.269 1.00 40.49 191 LYS E C 1
ATOM 3710 O O . LYS E 1 41 ? 5.412 7.126 9.447 1.00 38.81 191 LYS E O 1
ATOM 3716 N N . LYS E 1 42 ? 4.209 5.845 8.062 1.00 45.21 192 LYS E N 1
ATOM 3717 C CA . LYS E 1 42 ? 4.922 6.280 6.867 1.00 44.99 192 LYS E CA 1
ATOM 3718 C C . LYS E 1 42 ? 4.780 7.781 6.631 1.00 47.64 192 LYS E C 1
ATOM 3719 O O . LYS E 1 42 ? 5.741 8.451 6.255 1.00 51.24 192 LYS E O 1
ATOM 3725 N N . ASN E 1 43 ? 3.580 8.311 6.843 1.00 45.49 193 ASN E N 1
ATOM 3726 C CA . ASN E 1 43 ? 3.309 9.703 6.511 1.00 39.29 193 ASN E CA 1
ATOM 3727 C C . ASN E 1 43 ? 3.751 10.692 7.575 1.00 36.55 193 ASN E C 1
ATOM 3728 O O . ASN E 1 43 ? 4.094 11.834 7.261 1.00 35.46 193 ASN E O 1
ATOM 3733 N N . PHE E 1 44 ? 3.747 10.249 8.829 1.00 30.97 194 PHE E N 1
ATOM 3734 C CA . PHE E 1 44 ? 3.967 11.144 9.957 1.00 34.32 194 PHE E CA 1
ATOM 3735 C C . PHE E 1 44 ? 5.258 10.857 10.710 1.00 34.29 194 PHE E C 1
ATOM 3736 O O . PHE E 1 44 ? 5.663 11.643 11.546 1.00 31.43 194 PHE E O 1
ATOM 3744 N N . GLY E 1 45 ? 5.878 9.714 10.437 1.00 31.76 195 GLY E N 1
ATOM 3745 C CA . GLY E 1 45 ? 7.138 9.366 11.071 1.00 35.38 195 GLY E CA 1
ATOM 3746 C C . GLY E 1 45 ? 7.011 8.785 12.472 1.00 36.77 195 GLY E C 1
ATOM 3747 O O . GLY E 1 45 ? 8.016 8.398 13.068 1.00 43.65 195 GLY E O 1
ATOM 3748 N N . ILE E 1 46 ? 5.790 8.728 13.004 1.00 36.02 196 ILE E N 1
ATOM 3749 C CA . ILE E 1 46 ? 5.532 8.131 14.322 1.00 34.75 196 ILE E CA 1
ATOM 3750 C C . ILE E 1 46 ? 4.185 7.411 14.325 1.00 32.34 196 ILE E C 1
ATOM 3751 O O . ILE E 1 46 ? 3.360 7.660 13.455 1.00 31.34 196 ILE E O 1
ATOM 3756 N N . PRO E 1 47 ? 3.972 6.496 15.290 1.00 32.32 197 PRO E N 1
ATOM 3757 C CA . PRO E 1 47 ? 2.691 5.788 15.402 1.00 32.06 197 PRO E CA 1
ATOM 3758 C C . PRO E 1 47 ? 1.517 6.723 15.680 1.00 35.56 197 PRO E C 1
ATOM 3759 O O . PRO E 1 47 ? 1.688 7.767 16.306 1.00 28.18 197 PRO E O 1
ATOM 3763 N N . PHE E 1 48 ? 0.331 6.337 15.215 1.00 40.61 198 PHE E N 1
ATOM 3764 C CA . PHE E 1 48 ? -0.893 7.082 15.491 1.00 29.36 198 PHE E CA 1
ATOM 3765 C C . PHE E 1 48 ? -1.033 7.373 16.987 1.00 28.76 198 PHE E C 1
ATOM 3766 O O . PHE E 1 48 ? -1.292 8.505 17.394 1.00 28.80 198 PHE E O 1
ATOM 3774 N N . GLN E 1 49 ? -0.869 6.335 17.794 1.00 29.87 199 GLN E N 1
ATOM 3775 C CA . GLN E 1 49 ? -1.018 6.441 19.240 1.00 36.48 199 GLN E CA 1
ATOM 3776 C C . GLN E 1 49 ? -0.146 7.555 19.794 1.00 36.91 199 GLN E C 1
ATOM 3777 O O . GLN E 1 49 ? -0.568 8.300 20.670 1.00 39.95 199 GLN E O 1
ATOM 3783 N N . ASP E 1 50 ? 1.077 7.651 19.285 1.00 38.43 200 ASP E N 1
ATOM 3784 C CA . ASP E 1 50 ? 2.023 8.652 19.756 1.00 37.91 200 ASP E CA 1
ATOM 3785 C C . ASP E 1 50 ? 1.623 10.042 19.275 1.00 34.68 200 ASP E C 1
ATOM 3786 O O . ASP E 1 50 ? 1.681 11.009 20.040 1.00 31.09 200 ASP E O 1
ATOM 3791 N N . TYR E 1 51 ? 1.220 10.134 18.006 1.00 26.26 201 TYR E N 1
ATOM 3792 C CA . TYR E 1 51 ? 0.693 11.380 17.445 1.00 25.93 201 TYR E CA 1
ATOM 3793 C C . TYR E 1 51 ? -0.493 11.896 18.260 1.00 28.35 201 TYR E C 1
ATOM 3794 O O . TYR E 1 51 ? -0.546 13.063 18.621 1.00 30.83 201 TYR E O 1
ATOM 3803 N N . LEU E 1 52 ? -1.445 11.015 18.551 1.00 30.20 202 LEU E N 1
ATOM 3804 C CA . LEU E 1 52 ? -2.639 11.403 19.309 1.00 31.58 202 LEU E CA 1
ATOM 3805 C C . LEU E 1 52 ? -2.264 11.901 20.700 1.00 33.63 202 LEU E C 1
ATOM 3806 O O . LEU E 1 52 ? -2.736 12.948 21.157 1.00 25.21 202 LEU E O 1
ATOM 3811 N N . LEU E 1 53 ? -1.403 11.139 21.370 1.00 31.53 203 LEU E N 1
ATOM 3812 C CA . LEU E 1 53 ? -0.920 11.520 22.688 1.00 34.67 203 LEU E CA 1
ATOM 3813 C C . LEU E 1 53 ? -0.272 12.902 22.681 1.00 32.02 203 LEU E C 1
ATOM 3814 O O . LEU E 1 53 ? -0.552 13.726 23.550 1.00 30.83 203 LEU E O 1
ATOM 3819 N N . GLN E 1 54 ? 0.591 13.149 21.698 1.00 32.39 204 GLN E N 1
ATOM 3820 C CA . GLN E 1 54 ? 1.284 14.425 21.595 1.00 30.17 204 GLN E CA 1
ATOM 3821 C C . GLN E 1 54 ? 0.322 15.605 21.424 1.00 31.70 204 GLN E C 1
ATOM 3822 O O . GLN E 1 54 ? 0.542 16.682 21.987 1.00 25.12 204 GLN E O 1
ATOM 3828 N N . LYS E 1 55 ? -0.730 15.405 20.633 1.00 28.93 205 LYS E N 1
ATOM 3829 C CA . LYS E 1 55 ? -1.732 16.441 20.419 1.00 26.55 205 LYS E CA 1
ATOM 3830 C C . LYS E 1 55 ? -2.435 16.753 21.729 1.00 30.15 205 LYS E C 1
ATOM 3831 O O . LYS E 1 55 ? -2.605 17.916 22.095 1.00 29.02 205 LYS E O 1
ATOM 3837 N N . ARG E 1 56 ? -2.850 15.705 22.432 1.00 28.73 206 ARG E N 1
ATOM 3838 C CA . ARG E 1 56 ? -3.493 15.870 23.720 1.00 29.80 206 ARG E CA 1
ATOM 3839 C C . ARG E 1 56 ? -2.553 16.557 24.713 1.00 31.29 206 ARG E C 1
ATOM 3840 O O . ARG E 1 56 ? -2.968 17.468 25.415 1.00 30.62 206 ARG E O 1
ATOM 3856 N N . GLU E 1 58 ? 0.093 18.557 24.223 1.00 28.64 208 GLU E N 1
ATOM 3857 C CA . GLU E 1 58 ? 0.416 19.941 23.896 1.00 24.20 208 GLU E CA 1
ATOM 3858 C C . GLU E 1 58 ? -0.756 20.879 24.159 1.00 27.75 208 GLU E C 1
ATOM 3859 O O . GLU E 1 58 ? -0.569 22.036 24.525 1.00 28.65 208 GLU E O 1
ATOM 3865 N N . LYS E 1 59 ? -1.970 20.380 23.958 1.00 27.85 209 LYS E N 1
ATOM 3866 C CA . LYS E 1 59 ? -3.160 21.127 24.343 1.00 25.78 209 LYS E CA 1
ATOM 3867 C C . LYS E 1 59 ? -3.211 21.292 25.865 1.00 28.69 209 LYS E C 1
ATOM 3868 O O . LYS E 1 59 ? -3.492 22.372 26.364 1.00 32.57 209 LYS E O 1
ATOM 3874 N N . ALA E 1 60 ? -2.944 20.214 26.597 1.00 32.24 210 ALA E N 1
ATOM 3875 C CA . ALA E 1 60 ? -2.954 20.268 28.057 1.00 33.59 210 ALA E CA 1
ATOM 3876 C C . ALA E 1 60 ? -1.969 21.319 28.563 1.00 34.16 210 ALA E C 1
ATOM 3877 O O . ALA E 1 60 ? -2.267 22.087 29.472 1.00 32.83 210 ALA E O 1
ATOM 3879 N N . LYS E 1 61 ? -0.787 21.343 27.962 1.00 28.66 211 LYS E N 1
ATOM 3880 C CA . LYS E 1 61 ? 0.241 22.293 28.330 1.00 30.74 211 LYS E CA 1
ATOM 3881 C C . LYS E 1 61 ? -0.267 23.703 28.062 1.00 28.97 211 LYS E C 1
ATOM 3882 O O . LYS E 1 61 ? -0.192 24.569 28.925 1.00 28.21 211 LYS E O 1
ATOM 3888 N N . LEU E 1 62 ? -0.813 23.927 26.872 1.00 32.00 212 LEU E N 1
ATOM 3889 C CA . LEU E 1 62 ? -1.388 25.228 26.552 1.00 30.13 212 LEU E CA 1
ATOM 3890 C C . LEU E 1 62 ? -2.398 25.646 27.625 1.00 29.33 212 LEU E C 1
ATOM 3891 O O . LEU E 1 62 ? -2.371 26.775 28.102 1.00 30.99 212 LEU E O 1
ATOM 3896 N N . LEU E 1 63 ? -3.281 24.737 28.020 1.00 27.25 213 LEU E N 1
ATOM 3897 C CA . LEU E 1 63 ? -4.293 25.079 29.020 1.00 28.58 213 LEU E CA 1
ATOM 3898 C C . LEU E 1 63 ? -3.686 25.381 30.399 1.00 29.91 213 LEU E C 1
ATOM 3899 O O . LEU E 1 63 ? -4.127 26.297 31.089 1.00 40.49 213 LEU E O 1
ATOM 3904 N N . LEU E 1 64 ? -2.689 24.602 30.800 1.00 31.36 214 LEU E N 1
ATOM 3905 C CA . LEU E 1 64 ? -1.998 24.821 32.076 1.00 35.15 214 LEU E CA 1
ATOM 3906 C C . LEU E 1 64 ? -1.338 26.197 32.135 1.00 35.34 214 LEU E C 1
ATOM 3907 O O . LEU E 1 64 ? -1.322 26.856 33.177 1.00 36.36 214 LEU E O 1
ATOM 3912 N N . LEU E 1 65 ? -0.770 26.617 31.010 1.00 30.56 215 LEU E N 1
ATOM 3913 C CA . LEU E 1 65 ? 0.009 27.843 30.963 1.00 34.18 215 LEU E CA 1
ATOM 3914 C C . LEU E 1 65 ? -0.845 29.104 30.856 1.00 31.92 215 LEU E C 1
ATOM 3915 O O . LEU E 1 65 ? -0.408 30.190 31.234 1.00 36.54 215 LEU E O 1
ATOM 3920 N N . THR E 1 66 ? -2.058 28.966 30.342 1.00 32.28 216 THR E N 1
ATOM 3921 C CA . THR E 1 66 ? -2.848 30.142 29.995 1.00 34.75 216 THR E CA 1
ATOM 3922 C C . THR E 1 66 ? -4.206 30.228 30.695 1.00 45.76 216 THR E C 1
ATOM 3923 O O . THR E 1 66 ? -4.899 31.236 30.585 1.00 46.91 216 THR E O 1
ATOM 3927 N N . THR E 1 67 ? -4.591 29.180 31.411 1.00 48.78 217 THR E N 1
ATOM 3928 C CA . THR E 1 67 ? -5.865 29.195 32.124 1.00 47.67 217 THR E CA 1
ATOM 3929 C C . THR E 1 67 ? -5.700 28.794 33.582 1.00 49.37 217 THR E C 1
ATOM 3930 O O . THR E 1 67 ? -4.622 28.397 34.021 1.00 48.21 217 THR E O 1
ATOM 3934 N N . GLU E 1 68 ? -6.792 28.886 34.325 1.00 52.52 218 GLU E N 1
ATOM 3935 C CA . GLU E 1 68 ? -6.818 28.465 35.714 1.00 55.72 218 GLU E CA 1
ATOM 3936 C C . GLU E 1 68 ? -7.461 27.084 35.878 1.00 56.46 218 GLU E C 1
ATOM 3937 O O . GLU E 1 68 ? -7.663 26.623 37.002 1.00 62.01 218 GLU E O 1
ATOM 3943 N N . LEU E 1 69 ? -7.785 26.429 34.767 1.00 50.55 219 LEU E N 1
ATOM 3944 C CA . LEU E 1 69 ? -8.475 25.136 34.816 1.00 49.07 219 LEU E CA 1
ATOM 3945 C C . LEU E 1 69 ? -7.797 24.126 35.735 1.00 53.76 219 LEU E C 1
ATOM 3946 O O . LEU E 1 69 ? -6.569 24.087 35.831 1.00 54.60 219 LEU E O 1
ATOM 3951 N N . LYS E 1 70 ? -8.604 23.309 36.408 1.00 53.61 220 LYS E N 1
ATOM 3952 C CA . LYS E 1 70 ? -8.079 22.268 37.283 1.00 53.62 220 LYS E CA 1
ATOM 3953 C C . LYS E 1 70 ? -7.610 21.099 36.439 1.00 50.70 220 LYS E C 1
ATOM 3954 O O . LYS E 1 70 ? -8.014 20.957 35.287 1.00 49.52 220 LYS E O 1
ATOM 3960 N N . ASN E 1 71 ? -6.759 20.257 37.009 1.00 55.29 221 ASN E N 1
ATOM 3961 C CA . ASN E 1 71 ? -6.253 19.110 36.270 1.00 57.18 221 ASN E CA 1
ATOM 3962 C C . ASN E 1 71 ? -7.369 18.232 35.719 1.00 56.08 221 ASN E C 1
ATOM 3963 O O . ASN E 1 71 ? -7.290 17.739 34.591 1.00 49.31 221 ASN E O 1
ATOM 3968 N N . TYR E 1 72 ? -8.417 18.046 36.511 1.00 53.72 222 TYR E N 1
ATOM 3969 C CA . TYR E 1 72 ? -9.519 17.213 36.078 1.00 57.26 222 TYR E CA 1
ATOM 3970 C C . TYR E 1 72 ? -10.270 17.873 34.924 1.00 54.02 222 TYR E C 1
ATOM 3971 O O . TYR E 1 72 ? -10.794 17.188 34.051 1.00 53.13 222 TYR E O 1
ATOM 3980 N N . GLU E 1 73 ? -10.317 19.201 34.914 1.00 51.42 223 GLU E N 1
ATOM 3981 C CA . GLU E 1 73 ? -10.974 19.918 33.823 1.00 56.06 223 GLU E CA 1
ATOM 3982 C C . GLU E 1 73 ? -10.172 19.790 32.531 1.00 52.37 223 GLU E C 1
ATOM 3983 O O . GLU E 1 73 ? -10.733 19.562 31.455 1.00 48.55 223 GLU E O 1
ATOM 3989 N N . ILE E 1 74 ? -8.856 19.936 32.656 1.00 46.98 224 ILE E N 1
ATOM 3990 C CA . ILE E 1 74 ? -7.955 19.788 31.524 1.00 46.19 224 ILE E CA 1
ATOM 3991 C C . ILE E 1 74 ? -7.988 18.374 30.956 1.00 45.87 224 ILE E C 1
ATOM 3992 O O . ILE E 1 74 ? -8.175 18.196 29.751 1.00 36.79 224 ILE E O 1
ATOM 3997 N N . ALA E 1 75 ? -7.810 17.381 31.830 1.00 51.79 225 ALA E N 1
ATOM 3998 C CA . ALA E 1 75 ? -7.891 15.969 31.455 1.00 50.22 225 ALA E CA 1
ATOM 3999 C C . ALA E 1 75 ? -9.091 15.722 30.547 1.00 54.37 225 ALA E C 1
ATOM 4000 O O . ALA E 1 75 ? -9.008 14.998 29.553 1.00 54.05 225 ALA E O 1
ATOM 4002 N N . GLU E 1 76 ? -10.211 16.337 30.895 1.00 57.21 226 GLU E N 1
ATOM 4003 C CA . GLU E 1 76 ? -11.445 16.127 30.161 1.00 62.87 226 GLU E CA 1
ATOM 4004 C C . GLU E 1 76 ? -11.458 16.897 28.848 1.00 57.16 226 GLU E C 1
ATOM 4005 O O . GLU E 1 76 ? -12.021 16.432 27.858 1.00 55.12 226 GLU E O 1
ATOM 4011 N N . GLN E 1 77 ? -10.834 18.071 28.837 1.00 52.50 227 GLN E N 1
ATOM 4012 C CA . GLN E 1 77 ? -10.834 18.900 27.636 1.00 51.92 227 GLN E CA 1
ATOM 4013 C C . GLN E 1 77 ? -9.860 18.424 26.558 1.00 46.46 227 GLN E C 1
ATOM 4014 O O . GLN E 1 77 ? -9.911 18.897 25.424 1.00 50.31 227 GLN E O 1
ATOM 4020 N N . VAL E 1 78 ? -8.989 17.481 26.909 1.00 39.25 228 VAL E N 1
ATOM 4021 C CA . VAL E 1 78 ? -8.047 16.914 25.950 1.00 34.33 228 VAL E CA 1
ATOM 4022 C C . VAL E 1 78 ? -8.220 15.402 25.846 1.00 35.92 228 VAL E C 1
ATOM 4023 O O . VAL E 1 78 ? -7.290 14.681 25.494 1.00 40.78 228 VAL E O 1
ATOM 4027 N N . GLY E 1 79 ? -9.417 14.929 26.172 1.00 39.20 229 GLY E N 1
ATOM 4028 C CA . GLY E 1 79 ? -9.813 13.573 25.836 1.00 43.36 229 GLY E CA 1
ATOM 4029 C C . GLY E 1 79 ? -9.370 12.467 26.772 1.00 48.03 229 GLY E C 1
ATOM 4030 O O . GLY E 1 79 ? -9.276 11.305 26.372 1.00 48.84 229 GLY E O 1
ATOM 4031 N N . PHE E 1 80 ? -9.108 12.808 28.023 1.00 50.02 230 PHE E N 1
ATOM 4032 C CA . PHE E 1 80 ? -8.743 11.785 28.993 1.00 49.85 230 PHE E CA 1
ATOM 4033 C C . PHE E 1 80 ? -9.874 11.490 29.949 1.00 53.76 230 PHE E C 1
ATOM 4034 O O . PHE E 1 80 ? -10.554 12.399 30.428 1.00 51.49 230 PHE E O 1
ATOM 4042 N N . GLU E 1 81 ? -10.069 10.202 30.211 1.00 62.00 231 GLU E N 1
ATOM 4043 C CA . GLU E 1 81 ? -11.111 9.747 31.112 1.00 71.50 231 GLU E CA 1
ATOM 4044 C C . GLU E 1 81 ? -10.603 9.790 32.547 1.00 71.20 231 GLU E C 1
ATOM 4045 O O . GLU E 1 81 ? -11.116 10.545 33.368 1.00 66.97 231 GLU E O 1
ATOM 4051 N N . ASP E 1 82 ? -9.584 8.989 32.840 1.00 76.41 232 ASP E N 1
ATOM 4052 C CA . ASP E 1 82 ? -9.013 8.949 34.183 1.00 80.60 232 ASP E CA 1
ATOM 4053 C C . ASP E 1 82 ? -8.018 10.087 34.367 1.00 74.27 232 ASP E C 1
ATOM 4054 O O . ASP E 1 82 ? -7.026 10.179 33.643 1.00 67.81 232 ASP E O 1
ATOM 4059 N N . VAL E 1 83 ? -8.286 10.952 35.339 1.00 75.17 233 VAL E N 1
ATOM 4060 C CA . VAL E 1 83 ? -7.394 12.070 35.626 1.00 72.68 233 VAL E CA 1
ATOM 4061 C C . VAL E 1 83 ? -6.039 11.585 36.150 1.00 70.71 233 VAL E C 1
ATOM 4062 O O . VAL E 1 83 ? -5.009 12.206 35.886 1.00 67.77 233 VAL E O 1
ATOM 4066 N N . ASN E 1 84 ? -6.049 10.467 36.875 1.00 66.18 234 ASN E N 1
ATOM 4067 C CA . ASN E 1 84 ? -4.829 9.862 37.405 1.00 68.38 234 ASN E CA 1
ATOM 4068 C C . ASN E 1 84 ? -3.882 9.422 36.305 1.00 66.49 234 ASN E C 1
ATOM 4069 O O . ASN E 1 84 ? -2.670 9.654 36.383 1.00 58.38 234 ASN E O 1
ATOM 4074 N N . TYR E 1 85 ? -4.444 8.768 35.291 1.00 69.41 235 TYR E N 1
ATOM 4075 C CA . TYR E 1 85 ? -3.682 8.363 34.117 1.00 69.35 235 TYR E CA 1
ATOM 4076 C C . TYR E 1 85 ? -3.199 9.606 33.384 1.00 65.41 235 TYR E C 1
ATOM 4077 O O . TYR E 1 85 ? -2.106 9.621 32.818 1.00 62.66 235 TYR E O 1
ATOM 4086 N N . PHE E 1 86 ? -4.018 10.651 33.399 1.00 61.81 236 PHE E N 1
ATOM 4087 C CA . PHE E 1 86 ? -3.634 11.908 32.772 1.00 59.62 236 PHE E CA 1
ATOM 4088 C C . PHE E 1 86 ? -2.409 12.524 33.448 1.00 58.05 236 PHE E C 1
ATOM 4089 O O . PHE E 1 86 ? -1.405 12.794 32.794 1.00 51.59 236 PHE E O 1
ATOM 4097 N N . ILE E 1 87 ? -2.500 12.735 34.758 1.00 64.96 237 ILE E N 1
ATOM 4098 C CA . ILE E 1 87 ? -1.417 13.350 35.515 1.00 67.60 237 ILE E CA 1
ATOM 4099 C C . ILE E 1 87 ? -0.115 12.590 35.316 1.00 69.45 237 ILE E C 1
ATOM 4100 O O . ILE E 1 87 ? 0.942 13.185 35.098 1.00 71.84 237 ILE E O 1
ATOM 4105 N N . THR E 1 88 ? -0.193 11.269 35.399 1.00 66.03 238 THR E N 1
ATOM 4106 C CA . THR E 1 88 ? 1.003 10.451 35.289 1.00 70.40 238 THR E CA 1
ATOM 4107 C C . THR E 1 88 ? 1.578 10.585 33.883 1.00 66.83 238 THR E C 1
ATOM 4108 O O . THR E 1 88 ? 2.793 10.727 33.703 1.00 65.57 238 THR E O 1
ATOM 4112 N N . LYS E 1 89 ? 0.691 10.574 32.892 1.00 59.94 239 LYS E N 1
ATOM 4113 C CA . LYS E 1 89 ? 1.098 10.683 31.502 1.00 56.90 239 LYS E CA 1
ATOM 4114 C C . LYS E 1 89 ? 1.648 12.067 31.206 1.00 56.49 239 LYS E C 1
ATOM 4115 O O . LYS E 1 89 ? 2.637 12.203 30.481 1.00 62.10 239 LYS E O 1
ATOM 4121 N N . PHE E 1 90 ? 1.015 13.096 31.761 1.00 47.67 240 PHE E N 1
ATOM 4122 C CA . PHE E 1 90 ? 1.523 14.450 31.570 1.00 47.26 240 PHE E CA 1
ATOM 4123 C C . PHE E 1 90 ? 2.902 14.608 32.200 1.00 48.42 240 PHE E C 1
ATOM 4124 O O . PHE E 1 90 ? 3.800 15.212 31.606 1.00 45.43 240 PHE E O 1
ATOM 4132 N N . LYS E 1 91 ? 3.061 14.068 33.407 1.00 50.44 241 LYS E N 1
ATOM 4133 C CA . LYS E 1 91 ? 4.348 14.081 34.091 1.00 57.22 241 LYS E CA 1
ATOM 4134 C C . LYS E 1 91 ? 5.403 13.362 33.262 1.00 54.42 241 LYS E C 1
ATOM 4135 O O . LYS E 1 91 ? 6.435 13.933 32.921 1.00 58.07 241 LYS E O 1
ATOM 4141 N N . LYS E 1 92 ? 5.132 12.102 32.946 1.00 59.14 242 LYS E N 1
ATOM 4142 C CA . LYS E 1 92 ? 6.052 11.278 32.174 1.00 63.71 242 LYS E CA 1
ATOM 4143 C C . LYS E 1 92 ? 6.395 11.899 30.829 1.00 58.72 242 LYS E C 1
ATOM 4144 O O . LYS E 1 92 ? 7.537 11.820 30.369 1.00 56.77 242 LYS E O 1
ATOM 4150 N N . TYR E 1 93 ? 5.402 12.515 30.196 1.00 53.25 243 TYR E N 1
ATOM 4151 C CA . TYR E 1 93 ? 5.583 13.050 28.860 1.00 46.31 243 TYR E CA 1
ATOM 4152 C C . TYR E 1 93 ? 6.539 14.238 28.825 1.00 49.10 243 TYR E C 1
ATOM 4153 O O . TYR E 1 93 ? 7.383 14.343 27.932 1.00 56.42 243 TYR E O 1
ATOM 4162 N N . TYR E 1 94 ? 6.391 15.146 29.782 1.00 47.05 244 TYR E N 1
ATOM 4163 C CA . TYR E 1 94 ? 7.209 16.351 29.799 1.00 48.14 244 TYR E CA 1
ATOM 4164 C C . TYR E 1 94 ? 8.350 16.253 30.801 1.00 63.05 244 TYR E C 1
ATOM 4165 O O . TYR E 1 94 ? 8.960 17.258 31.164 1.00 67.41 244 TYR E O 1
ATOM 4174 N N . GLN E 1 95 ? 8.642 15.034 31.237 1.00 74.93 245 GLN E N 1
ATOM 4175 C CA . GLN E 1 95 ? 9.706 14.817 32.206 1.00 86.18 245 GLN E CA 1
ATOM 4176 C C . GLN E 1 95 ? 11.071 15.010 31.562 1.00 86.34 245 GLN E C 1
ATOM 4177 O O . GLN E 1 95 ? 11.475 14.243 30.689 1.00 86.24 245 GLN E O 1
ATOM 4183 N N . ILE E 1 96 ? 11.775 16.047 31.993 1.00 90.25 246 ILE E N 1
ATOM 4184 C CA . ILE E 1 96 ? 13.144 16.260 31.559 1.00 97.83 246 ILE E CA 1
ATOM 4185 C C . ILE E 1 96 ? 14.033 15.366 32.417 1.00 107.95 246 ILE E C 1
ATOM 4186 O O . ILE E 1 96 ? 13.960 15.400 33.647 1.00 112.53 246 ILE E O 1
ATOM 4191 N N . THR E 1 97 ? 14.852 14.542 31.775 1.00 112.61 247 THR E N 1
ATOM 4192 C CA . THR E 1 97 ? 15.633 13.554 32.512 1.00 118.41 247 THR E CA 1
ATOM 4193 C C . THR E 1 97 ? 17.081 13.995 32.705 1.00 119.45 247 THR E C 1
ATOM 4194 O O . THR E 1 97 ? 17.377 14.812 33.577 1.00 118.38 247 THR E O 1
#

B-factor: mean 39.57, std 16.88, range [11.81, 122.78]

Secondary structure (DSSP, 8-state):
-HHHHHHHHHHHHHTT-TT--HHHHHHHTT--HHHHH--HHHHSS-HHHHHHHH--HHHHHHHH----HHHHHHHTT-S-HHHHHHHHHHHHSS-HHHHT-/-HHHHHHHHHHHHHTT-TT--HHHHHHHHT--HHHHH--HHHHSS-HHHHHHHH--HHHHHHHH----HHHHHHHTT-S-HHHHHHHHHHHHSS-HHHHH-/-HHHHHHHHHHHHTT-TT--HHHHHHHTT--HHHHH--HHHHSS-HHHHHHHH--HHHHHHHH----HHHHHHHTT-S-HHHHHHHHHHHHSS-HHHHH-/-HHHHHHHHHHHTTTTSTT--HHHHHHHHT--HHHHH--HHHHSS-HHHHHHHH--HHHHHHHH----HHHHHHHTT-S-HHHHHHHHHHHH-/-HHHHHHHHHHHHHTT-TT--HHHHHHHHT--HHHHH--HHHHSS-HHHHHHHH--HHHHHHHH----HHHHHHHTT-S-HHHHHHHHHHHT---

Sequence (490 aa):
SNAKELIQNIIEESYTDSQFTLSVLSEKLDLSSGYLSIFKKNFGIPFQDYLLQKREKAKLLLLTTELKNYEIAEQVGFEDVNYFITKFKKYYQITPKQYRESNAKELIQNIIEESYTDSQFTLSVLSEKLDLSSGYLSIFKKNFGIPFQDYLLQKREKAKLLLLTTELKNYEIAEQVGFEDVNYFITKFKKYYQITPKQYRENAKELIQNIIEESYTDSQFTLSVLSEKLDLSSGYLSIFKKNFGIPFQDYLLQKREKAKLLLLTTELKNYEIAEQVGFEDVNYFITKFKKYYQITPKQYRESNAKELIQNIIEESYTDSQFTLSVLSEKLDLSSGYLSIFKKNFGIPFQDYLLQKREKAKLLLLTTEELKNYEIAEQVGFEDVNYFITKFKKYYQSNAKELIQNIIEESYTDSQFTLSVLSEKLDLSSGYLSIFKKNFGIPFQDYLLQKREKAKLLLLTTELKNYEIAEQVGFEDVNYFITKFKKYYQIT